Protein AF-0000000076758260 (afdb_homodimer)

pLDDT: mean 80.17, std 17.41, range [36.91, 98.31]

Sequence (688 aa):
MEYWIIQIKPFSPKKRNENIVLNFQKDCIRNNLFGMGWNIDDNAYPAGEPMPDYEEYQQKWLETGSGNVSKTAYHAYQNIQAGDLVLFRDRNAKYYIAKVKTTAQWLTEDTVDFETYHNAKEAEMPSNPLSWACRVEKWYPISDVPSAVVGRFSQRRQQTIRRIADTDLQKLADILYSVATQTTYEKIPIHAENFCKAMNPDELEDLTAMWILDKNNEDNKNDENNENNKKSNFCLLPSSCKRNTPKYEFELLGMEKESGKIRRITCQVKNQEEIHADDYSSDTDTYWKIYLFSGIAVTDSGKNSPHIHVITKEDLYRFLLDNPNQNPIVNAYREKLQKWYTFSMEYWIIQIKPFSPKKRNENIVLNFQKDCIRNNLFGMGWNIDDNAYPAGEPMPDYEEYQQKWLETGSGNVSKTAYHAYQNIQAGDLVLFRDRNAKYYIAKVKTTAQWLTEDTVDFETYHNAKEAEMPSNPLSWACRVEKWYPISDVPSAVVGRFSQRRQQTIRRIADTDLQKLADILYSVATQTTYEKIPIHAENFCKAMNPDELEDLTAMWILDKNNEDNKNDENNENNKKSNFCLLPSSCKRNTPKYEFELLGMEKESGKIRRITCQVKNQEEIHADDYSSDTDTYWKIYLFSGIAVTDSGKNSPHIHVITKEDLYRFLLDNPNQNPIVNAYREKLQKWYTFS

Organism: NCBI:txid411473

Foldseek 3Di:
DWEKEAEAQLDDPVPRDQVLQQLQVVQCQVQQKGAHAHPPPCVVAPQPDFDDDPVVVVVVCVVVCPDPLRVVRVVVLQPDAFQYKYWYAGSVRWIKIFTWHHGKDADGLPPGPSPVVVPPPPRGDHSDRGGIMTGTPHIFIFDQAFQLVVQLVPDPDDGRMDIDPDPQVVLSSVVRVCVRVVHDHDFAADELLQVLSRHHPVLVVVLVVVLVQVVQVVVQVVVVVPVQQNDWNWDFDPVQQPDPDPPWRGWIWTARSPVRDIAIETEDEESADEAELVVCVVCVVPHQAYEYEYSVYYDDDNCPDPRYHYDGSNSSRCSLPVCCPPDVVSVVSNVSSVVRYDYD/DWEKEAEAQLDDPVPRDQVVQQLQVVLCQVQQKGAHAHPPPCVVAPQPRFDDDPVVVVVVCVVVCVDPQVVVRVVVLQPDAFQYKYWYAGSVRWIKIFTWHHGKDADGLPPGCSPVVVPPPPSRDHSDSGGIMTGTPHIFIFDQAFQLVVQLVPDPDDGRMDIDPDPQVVLSSVVRVCVRVVHDHDFAADELLQVLSRHHPVLVVVLVVVLVQVVQVVVQVVVVVPVQQNDWNWDFDPVQQPDPDPPWRGWIWTARSPVRDIAIETEDEESADEAELVVCLVCVVPHQAYEYEYSVYHDDDNCPDPRYHYDGSNSSRCSLVVCCPPDVSSVVSNVSSVVRYDYD

Nearest PDB structures (foldseek):
  4r28-assembly1_B  TM=2.414E-01  e=3.713E-04  Mycobacterium sp. JLS
  3q1c-assembly1_A  TM=2.741E-01  e=1.409E+00  Escherichia coli O127:H6 str. E2348/69
  4fma-assembly18_J  TM=2.862E-01  e=1.692E+00  Escherichia coli
  4fma-assembly9_I  TM=2.648E-01  e=1.799E+00  Escherichia coli
  5wyk-assembly1_E2  TM=2.767E-01  e=6.099E+00  Saccharomyces cerevisiae S288C

Structure (mmCIF, N/CA/C/O backbone):
data_AF-0000000076758260-model_v1
#
loop_
_entity.id
_entity.type
_entity.pdbx_description
1 polymer 'EVE domain-containing protein'
#
loop_
_atom_site.group_PDB
_atom_site.id
_atom_site.type_symbol
_atom_site.label_atom_id
_atom_site.label_alt_id
_atom_site.label_comp_id
_atom_site.label_asym_id
_atom_site.label_entity_id
_atom_site.label_seq_id
_atom_site.pdbx_PDB_ins_code
_atom_site.Cartn_x
_atom_site.Cartn_y
_atom_site.Cartn_z
_atom_site.occupancy
_atom_site.B_iso_or_equiv
_atom_site.auth_seq_id
_atom_site.auth_comp_id
_atom_site.auth_asym_id
_atom_site.auth_atom_id
_atom_site.pdbx_PDB_model_num
ATOM 1 N N . MET A 1 1 ? 7.223 38.438 7.07 1 92.06 1 MET A N 1
ATOM 2 C CA . MET A 1 1 ? 7.27 37.156 7.801 1 92.06 1 MET A CA 1
ATOM 3 C C . MET A 1 1 ? 7.109 35.969 6.852 1 92.06 1 MET A C 1
ATOM 5 O O . MET A 1 1 ? 6.219 35.969 6 1 92.06 1 MET A O 1
ATOM 9 N N . GLU A 1 2 ? 8.078 35.062 6.898 1 96.44 2 GLU A N 1
ATOM 10 C CA . GLU A 1 2 ? 8.016 33.844 6.082 1 96.44 2 GLU A CA 1
ATOM 11 C C . GLU A 1 2 ? 7.789 32.594 6.945 1 96.44 2 GLU A C 1
ATOM 13 O O . GLU A 1 2 ? 7.875 32.688 8.172 1 96.44 2 GLU A O 1
ATOM 18 N N . TYR A 1 3 ? 7.359 31.578 6.254 1 97.62 3 TYR A N 1
ATOM 19 C CA . TYR A 1 3 ? 7.039 30.312 6.902 1 97.62 3 TYR A CA 1
ATOM 20 C C . TYR A 1 3 ? 7.852 29.172 6.297 1 97.62 3 TYR A C 1
ATOM 22 O O . TYR A 1 3 ? 8.023 29.109 5.078 1 97.62 3 TYR A O 1
ATOM 30 N N . TRP A 1 4 ? 8.375 28.297 7.215 1 96.56 4 TRP A N 1
ATOM 31 C CA . TRP A 1 4 ? 9.297 27.266 6.727 1 96.56 4 TRP A CA 1
ATOM 32 C C . TRP A 1 4 ? 8.961 25.906 7.32 1 96.56 4 TRP A C 1
ATOM 34 O O . TRP A 1 4 ? 8.562 25.812 8.484 1 96.56 4 TRP A O 1
ATOM 44 N N . ILE A 1 5 ? 9.102 24.859 6.477 1 95.62 5 ILE A N 1
ATOM 45 C CA . ILE A 1 5 ? 9.148 23.484 6.941 1 95.62 5 ILE A CA 1
ATOM 46 C C . ILE A 1 5 ? 10.586 22.969 6.875 1 95.62 5 ILE A C 1
ATOM 48 O O . ILE A 1 5 ? 11.25 23.078 5.84 1 95.62 5 ILE A O 1
ATOM 52 N N . ILE A 1 6 ? 11.031 22.391 7.973 1 94.81 6 ILE A N 1
ATOM 53 C CA . ILE A 1 6 ? 12.438 22 7.988 1 94.81 6 ILE A CA 1
ATOM 54 C C . ILE A 1 6 ? 12.562 20.531 8.406 1 94.81 6 ILE A C 1
ATOM 56 O O . ILE A 1 6 ? 11.656 19.984 9.031 1 94.81 6 ILE A O 1
ATOM 60 N N . GLN A 1 7 ? 13.664 19.984 7.977 1 90.06 7 GLN A N 1
ATOM 61 C CA . GLN A 1 7 ? 14.109 18.656 8.43 1 90.06 7 GLN A CA 1
ATOM 62 C C . GLN A 1 7 ? 15.414 18.766 9.211 1 90.06 7 GLN A C 1
ATOM 64 O O . GLN A 1 7 ? 16.375 19.391 8.75 1 90.06 7 GLN A O 1
ATOM 69 N N . ILE A 1 8 ? 15.398 18.188 10.359 1 88.75 8 ILE A N 1
ATOM 70 C CA . ILE A 1 8 ? 16.609 18.219 11.172 1 88.75 8 ILE A CA 1
ATOM 71 C C . ILE A 1 8 ? 17.266 16.844 11.18 1 88.75 8 ILE A C 1
ATOM 73 O O . ILE A 1 8 ? 17.156 16.109 12.164 1 88.75 8 ILE A O 1
ATOM 77 N N . LYS A 1 9 ? 17.891 16.516 10.164 1 82.56 9 LYS A N 1
ATOM 78 C CA . LYS A 1 9 ? 18.578 15.234 10 1 82.56 9 LYS A CA 1
ATOM 79 C C . LYS A 1 9 ? 19.906 15.406 9.258 1 82.56 9 LYS A C 1
ATOM 81 O O . LYS A 1 9 ? 20.094 14.836 8.18 1 82.56 9 LYS A O 1
ATOM 86 N N . PRO A 1 10 ? 20.812 16.078 9.852 1 76.69 10 PRO A N 1
ATOM 87 C CA . PRO A 1 10 ? 22.078 16.375 9.156 1 76.69 10 PRO A CA 1
ATOM 88 C C . PRO A 1 10 ? 23.016 15.18 9.117 1 76.69 10 PRO A C 1
ATOM 90 O O . PRO A 1 10 ? 24.203 15.305 9.477 1 76.69 10 PRO A O 1
ATOM 93 N N . PHE A 1 11 ? 22.469 13.977 8.773 1 72.81 11 PHE A N 1
ATOM 94 C CA . PHE A 1 11 ? 23.266 12.766 8.727 1 72.81 11 PHE A CA 1
ATOM 95 C C . PHE A 1 11 ? 23.156 12.086 7.367 1 72.81 11 PHE A C 1
ATOM 97 O O . PHE A 1 11 ? 22.125 12.195 6.703 1 72.81 11 PHE A O 1
ATOM 104 N N . SER A 1 12 ? 24.297 11.453 7.086 1 65.94 12 SER A N 1
ATOM 105 C CA . SER A 1 12 ? 24.234 10.648 5.867 1 65.94 12 SER A CA 1
ATOM 106 C C . SER A 1 12 ? 23.219 9.516 5.988 1 65.94 12 SER A C 1
ATOM 108 O O . SER A 1 12 ? 22.953 9.047 7.094 1 65.94 12 SER A O 1
ATOM 110 N N . PRO A 1 13 ? 22.656 9.211 4.824 1 65.12 13 PRO A N 1
ATOM 111 C CA . PRO A 1 13 ? 21.656 8.141 4.848 1 65.12 13 PRO A CA 1
ATOM 112 C C . PRO A 1 13 ? 22.156 6.875 5.547 1 65.12 13 PRO A C 1
ATOM 114 O O . PRO A 1 13 ? 21.375 6.195 6.227 1 65.12 13 PRO A O 1
ATOM 117 N N . LYS A 1 14 ? 23.406 6.52 5.414 1 60.75 14 LYS A N 1
ATOM 118 C CA . LYS A 1 14 ? 24 5.324 6.012 1 60.75 14 LYS A CA 1
ATOM 119 C C . LYS A 1 14 ? 24.062 5.438 7.531 1 60.75 14 LYS A C 1
ATOM 121 O O . LYS A 1 14 ? 24.062 4.426 8.234 1 60.75 14 LYS A O 1
ATOM 126 N N . LYS A 1 15 ? 24.141 6.691 7.961 1 59.88 15 LYS A N 1
ATOM 127 C CA . LYS A 1 15 ? 24.344 6.93 9.391 1 59.88 15 LYS A CA 1
ATOM 128 C C . LYS A 1 15 ? 23.047 7.371 10.055 1 59.88 15 LYS A C 1
ATOM 130 O O . LYS A 1 15 ? 23.047 7.707 11.242 1 59.88 15 LYS A O 1
ATOM 135 N N . ARG A 1 16 ? 22.078 7.402 9.336 1 63.03 16 ARG A N 1
ATOM 136 C CA . ARG A 1 16 ? 20.812 7.91 9.852 1 63.03 16 ARG A CA 1
ATOM 137 C C . ARG A 1 16 ? 20.078 6.832 10.633 1 63.03 16 ARG A C 1
ATOM 139 O O . ARG A 1 16 ? 19.125 6.23 10.125 1 63.03 16 ARG A O 1
ATOM 146 N N . ASN A 1 17 ? 20.859 6.5 11.688 1 66.94 17 ASN A N 1
ATOM 147 C CA . ASN A 1 17 ? 20.125 5.602 12.562 1 66.94 17 ASN A CA 1
ATOM 148 C C . ASN A 1 17 ? 19.047 6.348 13.359 1 66.94 17 ASN A C 1
ATOM 150 O O . ASN A 1 17 ? 19.25 7.512 13.719 1 66.94 17 ASN A O 1
ATOM 154 N N . GLU A 1 18 ? 18 5.781 13.609 1 69.75 18 GLU A N 1
ATOM 155 C CA . GLU A 1 18 ? 16.812 6.379 14.219 1 69.75 18 GLU A CA 1
ATOM 156 C C . GLU A 1 18 ? 17.141 7.008 15.57 1 69.75 18 GLU A C 1
ATOM 158 O O . GLU A 1 18 ? 16.719 8.125 15.859 1 69.75 18 GLU A O 1
ATOM 163 N N . ASN A 1 19 ? 17.984 6.41 16.266 1 75 19 ASN A N 1
ATOM 164 C CA . ASN A 1 19 ? 18.25 6.895 17.625 1 75 19 ASN A CA 1
ATOM 165 C C . ASN A 1 19 ? 19.156 8.125 17.594 1 75 19 ASN A C 1
ATOM 167 O O . ASN A 1 19 ? 18.953 9.062 18.375 1 75 19 ASN A O 1
ATOM 171 N N . ILE A 1 20 ? 20.047 8.125 16.719 1 75.75 20 ILE A N 1
ATOM 172 C CA . ILE A 1 20 ? 20.969 9.242 16.625 1 75.75 20 ILE A CA 1
ATOM 173 C C . ILE A 1 20 ? 20.234 10.492 16.156 1 75.75 20 ILE A C 1
ATOM 175 O O . ILE A 1 20 ? 20.406 11.57 16.719 1 75.75 20 ILE A O 1
ATOM 179 N N . VAL A 1 21 ? 19.375 10.32 15.25 1 82.88 21 VAL A N 1
ATOM 180 C CA . VAL A 1 21 ? 18.625 11.445 14.695 1 82.88 21 VAL A CA 1
ATOM 181 C C . VAL A 1 21 ? 17.672 12 15.758 1 82.88 21 VAL A C 1
ATOM 183 O O . VAL A 1 21 ? 17.625 13.211 15.969 1 82.88 21 VAL A O 1
ATOM 186 N N . LEU A 1 22 ? 17.031 11.164 16.453 1 86.75 22 LEU A N 1
ATOM 187 C CA . LEU A 1 22 ? 16.078 11.594 17.453 1 86.75 22 LEU A CA 1
ATOM 188 C C . LEU A 1 22 ? 16.766 12.352 18.578 1 86.75 22 LEU A C 1
ATOM 190 O O . LEU A 1 22 ? 16.281 13.391 19.031 1 86.75 22 LEU A O 1
ATOM 194 N N . ASN A 1 23 ? 17.844 11.828 19.016 1 83 23 ASN A N 1
ATOM 195 C CA . ASN A 1 23 ? 18.578 12.484 20.094 1 83 23 ASN A CA 1
ATOM 196 C C . ASN A 1 23 ? 19.078 13.859 19.672 1 83 23 ASN A C 1
ATOM 198 O O . ASN A 1 23 ? 19.031 14.812 20.453 1 83 23 ASN A O 1
ATOM 202 N N . PHE A 1 24 ? 19.547 13.938 18.547 1 84.5 24 PHE A N 1
ATOM 203 C CA . PHE A 1 24 ? 20 15.219 18.031 1 84.5 24 PHE A CA 1
ATOM 204 C C . PHE A 1 24 ? 18.844 16.203 17.938 1 84.5 24 PHE A C 1
ATOM 206 O O . PHE A 1 24 ? 18.984 17.375 18.281 1 84.5 24 PHE A O 1
ATOM 213 N N . GLN A 1 25 ? 17.75 15.75 17.484 1 90.12 25 GLN A N 1
ATOM 214 C CA . GLN A 1 25 ? 16.562 16.594 17.391 1 90.12 25 GLN A CA 1
ATOM 215 C C . GLN A 1 25 ? 16.141 17.094 18.766 1 90.12 25 GLN A C 1
ATOM 217 O O . GLN A 1 25 ? 15.766 18.25 18.922 1 90.12 25 GLN A O 1
ATOM 222 N N . LYS A 1 26 ? 16.219 16.234 19.688 1 89.44 26 LYS A N 1
ATOM 223 C CA . LYS A 1 26 ? 15.906 16.625 21.062 1 89.44 26 LYS A CA 1
ATOM 224 C C . LYS A 1 26 ? 16.875 17.688 21.562 1 89.44 26 LYS A C 1
ATOM 226 O O . LYS A 1 26 ? 16.469 18.625 22.25 1 89.44 26 LYS A O 1
ATOM 231 N N . ASP A 1 27 ? 18.094 17.5 21.203 1 86.75 27 ASP A N 1
ATOM 232 C CA . ASP A 1 27 ? 19.094 18.484 21.562 1 86.75 27 ASP A CA 1
ATOM 233 C C . ASP A 1 27 ? 18.781 19.844 20.922 1 86.75 27 ASP A C 1
ATOM 235 O O . ASP A 1 27 ? 18.922 20.891 21.562 1 86.75 27 ASP A O 1
ATOM 239 N N . CYS A 1 28 ? 18.391 19.812 19.75 1 91.06 28 CYS A N 1
ATOM 240 C CA . CYS A 1 28 ? 18.047 21.047 19.062 1 91.06 28 CYS A CA 1
ATOM 241 C C . CYS A 1 28 ? 16.844 21.719 19.719 1 91.06 28 CYS A C 1
ATOM 243 O O . CYS A 1 28 ? 16.828 22.953 19.875 1 91.06 28 CYS A O 1
ATOM 245 N N . ILE A 1 29 ? 15.93 21 20.094 1 93.69 29 ILE A N 1
ATOM 246 C CA . ILE A 1 29 ? 14.734 21.516 20.75 1 93.69 29 ILE A CA 1
ATOM 247 C C . ILE A 1 29 ? 15.117 22.125 22.094 1 93.69 29 ILE A C 1
ATOM 249 O O . ILE A 1 29 ? 14.719 23.25 22.422 1 93.69 29 ILE A O 1
ATOM 253 N N . ARG A 1 30 ? 15.914 21.422 22.828 1 90.69 30 ARG A N 1
ATOM 254 C CA . ARG A 1 30 ? 16.344 21.875 24.156 1 90.69 30 ARG A CA 1
ATOM 255 C C . ARG A 1 30 ? 17.141 23.156 24.078 1 90.69 30 ARG A C 1
ATOM 257 O O . ARG A 1 30 ? 17.016 24.031 24.938 1 90.69 30 ARG A O 1
ATOM 264 N N . ASN A 1 31 ? 17.906 23.234 23.031 1 87.88 31 ASN A N 1
ATOM 265 C CA . ASN A 1 31 ? 18.797 24.375 22.891 1 87.88 31 ASN A CA 1
ATOM 266 C C . ASN A 1 31 ? 18.172 25.469 22.016 1 87.88 31 ASN A C 1
ATOM 268 O O . ASN A 1 31 ? 18.828 26.453 21.703 1 87.88 31 ASN A O 1
ATOM 272 N N . ASN A 1 32 ? 16.969 25.25 21.562 1 92.88 32 ASN A N 1
ATOM 273 C CA . ASN A 1 32 ? 16.234 26.203 20.75 1 92.88 32 ASN A CA 1
ATOM 274 C C . ASN A 1 32 ? 17 26.562 19.484 1 92.88 32 ASN A C 1
ATOM 276 O O . ASN A 1 32 ? 17.172 27.75 19.172 1 92.88 32 ASN A O 1
ATOM 280 N N . LEU A 1 33 ? 17.359 25.547 18.75 1 92.31 33 LEU A N 1
ATOM 281 C CA . LEU A 1 33 ? 18.125 25.719 17.516 1 92.31 33 LEU A CA 1
ATOM 282 C C . LEU A 1 33 ? 17.594 24.797 16.422 1 92.31 33 LEU A C 1
ATOM 284 O O . LEU A 1 33 ? 16.953 23.781 16.703 1 92.31 33 LEU A O 1
ATOM 288 N N . PHE A 1 34 ? 17.828 25.172 15.219 1 93.31 34 PHE A N 1
ATOM 289 C CA . PHE A 1 34 ? 17.703 24.297 14.055 1 93.31 34 PHE A CA 1
ATOM 290 C C . PHE A 1 34 ? 18.703 24.688 12.977 1 93.31 34 PHE A C 1
ATOM 292 O O . PHE A 1 34 ? 19.25 25.797 13 1 93.31 34 PHE A O 1
ATOM 299 N N . GLY A 1 35 ? 18.953 23.672 12.102 1 89.38 35 GLY A N 1
ATOM 300 C CA . GLY A 1 35 ? 19.922 24.016 11.078 1 89.38 35 GLY A CA 1
ATOM 301 C C . GLY A 1 35 ? 20.203 22.875 10.109 1 89.38 35 GLY A C 1
ATOM 302 O O . GLY A 1 35 ? 19.469 21.891 10.07 1 89.38 35 GLY A O 1
ATOM 303 N N . MET A 1 36 ? 21.141 23.156 9.266 1 83.38 36 MET A N 1
ATOM 304 C CA . MET A 1 36 ? 21.609 22.172 8.289 1 83.38 36 MET A CA 1
ATOM 305 C C . MET A 1 36 ? 23.109 21.938 8.406 1 83.38 36 MET A C 1
ATOM 307 O O . MET A 1 36 ? 23.828 22.781 8.977 1 83.38 36 MET A O 1
ATOM 311 N N . GLY A 1 37 ? 23.469 20.688 8.023 1 75.25 37 GLY A N 1
ATOM 312 C CA . GLY A 1 37 ? 24.891 20.375 8.031 1 75.25 37 GLY A CA 1
ATOM 313 C C . GLY A 1 37 ? 25.281 19.375 6.969 1 75.25 37 GLY A C 1
ATOM 314 O O . GLY A 1 37 ? 24.484 18.5 6.613 1 75.25 37 GLY A O 1
ATOM 315 N N . TRP A 1 38 ? 26.172 19.672 6.145 1 58.94 38 TRP A N 1
ATOM 316 C CA . TRP A 1 38 ? 26.656 18.766 5.117 1 58.94 38 TRP A CA 1
ATOM 317 C C . TRP A 1 38 ? 27.844 17.938 5.633 1 58.94 38 TRP A C 1
ATOM 319 O O . TRP A 1 38 ? 28.688 18.453 6.375 1 58.94 38 TRP A O 1
ATOM 329 N N . ASN A 1 39 ? 27.531 16.578 5.645 1 51.47 39 ASN A N 1
ATOM 330 C CA . ASN A 1 39 ? 28.703 15.758 5.922 1 51.47 39 ASN A CA 1
ATOM 331 C C . ASN A 1 39 ? 29.812 16.016 4.91 1 51.47 39 ASN A C 1
ATOM 333 O O . ASN A 1 39 ? 29.641 15.789 3.713 1 51.47 39 ASN A O 1
ATOM 337 N N . ILE A 1 40 ? 30.516 17.047 5.074 1 45.94 40 ILE A N 1
ATOM 338 C CA . ILE A 1 40 ? 31.672 17.047 4.188 1 45.94 40 ILE A CA 1
ATOM 339 C C . ILE A 1 40 ? 32.25 15.641 4.105 1 45.94 40 ILE A C 1
ATOM 341 O O . ILE A 1 40 ? 32.281 14.914 5.105 1 45.94 40 ILE A O 1
ATOM 345 N N . ASP A 1 41 ? 32.312 15.164 3.02 1 45.03 41 ASP A N 1
ATOM 346 C CA . ASP A 1 41 ? 32.844 13.836 2.732 1 45.03 41 ASP A CA 1
ATOM 347 C C . ASP A 1 41 ? 33.75 13.352 3.861 1 45.03 41 ASP A C 1
ATOM 349 O O . ASP A 1 41 ? 34.625 14.086 4.324 1 45.03 41 ASP A O 1
ATOM 353 N N . ASP A 1 42 ? 33.281 12.359 4.523 1 44.88 42 ASP A N 1
ATOM 354 C CA . ASP A 1 42 ? 34.156 11.703 5.484 1 44.88 42 ASP A CA 1
ATOM 355 C C . ASP A 1 42 ? 35.625 11.828 5.07 1 44.88 42 ASP A C 1
ATOM 357 O O . ASP A 1 42 ? 36.5 11.891 5.922 1 44.88 42 ASP A O 1
ATOM 361 N N . ASN A 1 43 ? 35.781 11.734 3.824 1 43.19 43 ASN A N 1
ATOM 362 C CA . ASN A 1 43 ? 37.156 11.781 3.363 1 43.19 43 ASN A CA 1
ATOM 363 C C . ASN A 1 43 ? 37.719 13.195 3.398 1 43.19 43 ASN A C 1
ATOM 365 O O . ASN A 1 43 ? 38.938 13.391 3.418 1 43.19 43 ASN A O 1
ATOM 369 N N . ALA A 1 44 ? 36.906 14.148 3.182 1 44.88 44 ALA A N 1
ATOM 370 C CA . ALA A 1 44 ? 37.5 15.477 3.129 1 44.88 44 ALA A CA 1
ATOM 371 C C . ALA A 1 44 ? 37.75 16.031 4.531 1 44.88 44 ALA A C 1
ATOM 373 O O . ALA A 1 44 ? 38.719 16.734 4.766 1 44.88 44 ALA A O 1
ATOM 374 N N . TYR A 1 45 ? 36.781 15.789 5.473 1 46.38 45 TYR A N 1
ATOM 375 C CA . TYR A 1 45 ? 37.094 16.188 6.836 1 46.38 45 TYR A CA 1
ATOM 376 C C . TYR A 1 45 ? 36.969 15.016 7.797 1 46.38 45 TYR A C 1
ATOM 378 O O . TYR A 1 45 ? 35.875 14.602 8.141 1 46.38 45 TYR A O 1
ATOM 386 N N . PRO A 1 46 ? 38.125 14.336 7.871 1 43.81 46 PRO A N 1
ATOM 387 C CA . PRO A 1 46 ? 38.156 13.188 8.773 1 43.81 46 PRO A CA 1
ATOM 388 C C . PRO A 1 46 ? 37.5 13.477 10.125 1 43.81 46 PRO A C 1
ATOM 390 O O . PRO A 1 46 ? 37.469 14.633 10.562 1 43.81 46 PRO A O 1
ATOM 393 N N . ALA A 1 47 ? 36.938 12.523 10.633 1 45.06 47 ALA A N 1
ATOM 394 C CA . ALA A 1 47 ? 36.469 12.547 12.016 1 45.06 47 ALA A CA 1
ATOM 395 C C . ALA A 1 47 ? 37.531 13.07 12.961 1 45.06 47 ALA A C 1
ATOM 397 O O . ALA A 1 47 ? 38.688 12.68 12.859 1 45.06 47 ALA A O 1
ATOM 398 N N . GLY A 1 48 ? 37.219 14.102 13.625 1 47.34 48 GLY A N 1
ATOM 399 C CA . GLY A 1 48 ? 38.125 14.648 14.609 1 47.34 48 GLY A CA 1
ATOM 400 C C . GLY A 1 48 ? 38.688 16 14.203 1 47.34 48 GLY A C 1
ATOM 401 O O . GLY A 1 48 ? 39.344 16.672 15.016 1 47.34 48 GLY A O 1
ATOM 402 N N . GLU A 1 49 ? 38.656 16.203 12.977 1 51.19 49 GLU A N 1
ATOM 403 C CA . GLU A 1 49 ? 39.219 17.484 12.586 1 51.19 49 GLU A CA 1
ATOM 404 C C . GLU A 1 49 ? 38.219 18.625 12.844 1 51.19 49 GLU A C 1
ATOM 406 O O . GLU A 1 49 ? 37.031 18.438 12.727 1 51.19 49 GLU A O 1
ATOM 411 N N . PRO A 1 50 ? 38.75 19.672 13.383 1 53.09 50 PRO A N 1
ATOM 412 C CA . PRO A 1 50 ? 37.875 20.812 13.641 1 53.09 50 PRO A CA 1
ATOM 413 C C . PRO A 1 50 ? 37.188 21.312 12.383 1 53.09 50 PRO A C 1
ATOM 415 O O . PRO A 1 50 ? 37.719 21.156 11.273 1 53.09 50 PRO A O 1
ATOM 418 N N . MET A 1 51 ? 36 21.75 12.523 1 55.22 51 MET A N 1
ATOM 419 C CA . MET A 1 51 ? 35.25 22.359 11.422 1 55.22 51 MET A CA 1
ATOM 420 C C . MET A 1 51 ? 36.062 23.5 10.805 1 55.22 51 MET A C 1
ATOM 422 O O . MET A 1 51 ? 36.625 24.328 11.516 1 55.22 51 MET A O 1
ATOM 426 N N . PRO A 1 52 ? 36.344 23.328 9.516 1 59.62 52 PRO A N 1
ATOM 427 C CA . PRO A 1 52 ? 37.031 24.453 8.883 1 59.62 52 PRO A CA 1
ATOM 428 C C . PRO A 1 52 ? 36.312 25.781 9.086 1 59.62 52 PRO A C 1
ATOM 430 O O . PRO A 1 52 ? 35.125 25.797 9.445 1 59.62 52 PRO A O 1
ATOM 433 N N . ASP A 1 53 ? 37.094 26.828 9.125 1 63.25 53 ASP A N 1
ATOM 434 C CA . ASP A 1 53 ? 36.438 28.141 9.133 1 63.25 53 ASP A CA 1
ATOM 435 C C . ASP A 1 53 ? 35.531 28.312 7.918 1 63.25 53 ASP A C 1
ATOM 437 O O . ASP A 1 53 ? 35.531 27.484 7.004 1 63.25 53 ASP A O 1
ATOM 441 N N . TYR A 1 54 ? 34.562 29.266 8.039 1 65.31 54 TYR A N 1
ATOM 442 C CA . TYR A 1 54 ? 33.5 29.484 7.059 1 65.31 54 TYR A CA 1
ATOM 443 C C . TYR A 1 54 ? 34.094 29.594 5.648 1 65.31 54 TYR A C 1
ATOM 445 O O . TYR A 1 54 ? 33.531 29 4.711 1 65.31 54 TYR A O 1
ATOM 453 N N . GLU A 1 55 ? 35.094 30.344 5.598 1 65.38 55 GLU A N 1
ATOM 454 C CA . GLU A 1 55 ? 35.656 30.594 4.281 1 65.38 55 GLU A CA 1
ATOM 455 C C . GLU A 1 55 ? 36.188 29.297 3.65 1 65.38 55 GLU A C 1
ATOM 457 O O . GLU A 1 55 ? 35.969 29.047 2.469 1 65.38 55 GLU A O 1
ATOM 462 N N . GLU A 1 56 ? 36.812 28.625 4.473 1 66.56 56 GLU A N 1
ATOM 463 C CA . GLU A 1 56 ? 37.344 27.359 3.984 1 66.56 56 GLU A CA 1
ATOM 464 C C . GLU A 1 56 ? 36.25 26.391 3.611 1 66.56 56 GLU A C 1
ATOM 466 O O . GLU A 1 56 ? 36.344 25.688 2.604 1 66.56 56 GLU A O 1
ATOM 471 N N . TYR A 1 57 ? 35.344 26.391 4.434 1 63.59 57 TYR A N 1
ATOM 472 C CA . TYR A 1 57 ? 34.219 25.5 4.188 1 63.59 57 TYR A CA 1
ATOM 473 C C . TYR A 1 57 ? 33.531 25.844 2.869 1 63.59 57 TYR A C 1
ATOM 475 O O . TYR A 1 57 ? 33.219 24.953 2.068 1 63.59 57 TYR A O 1
ATOM 483 N N . GLN A 1 58 ? 33.312 27.078 2.779 1 63.84 58 GLN A N 1
ATOM 484 C CA . GLN A 1 58 ? 32.625 27.547 1.575 1 63.84 58 GLN A CA 1
ATOM 485 C C . GLN A 1 58 ? 33.406 27.172 0.321 1 63.84 58 GLN A C 1
ATOM 487 O O . GLN A 1 58 ? 32.812 26.766 -0.685 1 63.84 58 GLN A O 1
ATOM 492 N N . GLN A 1 59 ? 34.625 27.406 0.458 1 64.81 59 GLN A N 1
ATOM 493 C CA . GLN A 1 59 ? 35.469 27.078 -0.679 1 64.81 59 GLN A CA 1
ATOM 494 C C . GLN A 1 59 ? 35.406 25.594 -1.02 1 64.81 59 GLN A C 1
ATOM 496 O O . GLN A 1 59 ? 35.25 25.219 -2.188 1 64.81 59 GLN A O 1
ATOM 501 N N . LYS A 1 60 ? 35.5 24.891 -0.022 1 63.84 60 LYS A N 1
ATOM 502 C CA . LYS A 1 60 ? 35.5 23.453 -0.237 1 63.84 60 LYS A CA 1
ATOM 503 C C . LYS A 1 60 ? 34.125 23 -0.767 1 63.84 60 LYS A C 1
ATOM 505 O O . LYS A 1 60 ? 34.062 22.094 -1.609 1 63.84 60 LYS A O 1
ATOM 510 N N . TRP A 1 61 ? 33.188 23.562 -0.161 1 63.5 61 TRP A N 1
ATOM 511 C CA . TRP A 1 61 ? 31.828 23.281 -0.618 1 63.5 61 TRP A CA 1
ATOM 512 C C . TRP A 1 61 ? 31.672 23.641 -2.094 1 63.5 61 TRP A C 1
ATOM 514 O O . TRP A 1 61 ? 31.062 22.875 -2.857 1 63.5 61 TRP A O 1
ATOM 524 N N . LEU A 1 62 ? 32.094 24.688 -2.422 1 61.06 62 LEU A N 1
ATOM 525 C CA . LEU A 1 62 ? 32.031 25.141 -3.809 1 61.06 62 LEU A CA 1
ATOM 526 C C . LEU A 1 62 ? 32.844 24.203 -4.715 1 61.06 62 LEU A C 1
ATOM 528 O O . LEU A 1 62 ? 32.438 23.938 -5.848 1 61.06 62 LEU A O 1
ATOM 532 N N . GLU A 1 63 ? 33.906 23.797 -4.184 1 59.72 63 GLU A N 1
ATOM 533 C CA . GLU A 1 63 ? 34.812 22.969 -4.961 1 59.72 63 GLU A CA 1
ATOM 534 C C . GLU A 1 63 ? 34.219 21.562 -5.16 1 59.72 63 GLU A C 1
ATOM 536 O O . GLU A 1 63 ? 34.438 20.938 -6.203 1 59.72 63 GLU A O 1
ATOM 541 N N . THR A 1 64 ? 33.844 21.094 -4.117 1 58.03 64 THR A N 1
ATOM 542 C CA . THR A 1 64 ? 33.438 19.703 -4.164 1 58.03 64 THR A CA 1
ATOM 543 C C . THR A 1 64 ? 32.062 19.562 -4.84 1 58.03 64 THR A C 1
ATOM 545 O O . THR A 1 64 ? 31.656 18.453 -5.195 1 58.03 64 THR A O 1
ATOM 548 N N . GLY A 1 65 ? 31.531 20.719 -5.371 1 51.62 65 GLY A N 1
ATOM 549 C CA . GLY A 1 65 ? 30.25 20.672 -6.059 1 51.62 65 GLY A CA 1
ATOM 550 C C . GLY A 1 65 ? 29.094 20.281 -5.152 1 51.62 65 GLY A C 1
ATOM 551 O O . GLY A 1 65 ? 28.719 19.109 -5.07 1 51.62 65 GLY A O 1
ATOM 552 N N . SER A 1 66 ? 28.828 21.156 -4.281 1 55.28 66 SER A N 1
ATOM 553 C CA . SER A 1 66 ? 27.641 20.828 -3.488 1 55.28 66 SER A CA 1
ATOM 554 C C . SER A 1 66 ? 26.453 20.5 -4.383 1 55.28 66 SER A C 1
ATOM 556 O O . SER A 1 66 ? 26.25 21.156 -5.41 1 55.28 66 SER A O 1
ATOM 558 N N . GLY A 1 67 ? 26.062 19.297 -4.34 1 58.5 67 GLY A N 1
ATOM 559 C CA . GLY A 1 67 ? 24.906 18.938 -5.16 1 58.5 67 GLY A CA 1
ATOM 560 C C . GLY A 1 67 ? 23.797 19.969 -5.094 1 58.5 67 GLY A C 1
ATOM 561 O O . GLY A 1 67 ? 23.766 20.797 -4.184 1 58.5 67 GLY A O 1
ATOM 562 N N . ASN A 1 68 ? 23.141 20.172 -6.215 1 61.81 68 ASN A N 1
ATOM 563 C CA . ASN A 1 68 ? 22.016 21.094 -6.387 1 61.81 68 ASN A CA 1
ATOM 564 C C . ASN A 1 68 ? 21.125 21.125 -5.152 1 61.81 68 ASN A C 1
ATOM 566 O O . ASN A 1 68 ? 20.641 22.188 -4.754 1 61.81 68 ASN A O 1
ATOM 570 N N . VAL A 1 69 ? 21.078 20.094 -4.461 1 63.41 69 VAL A N 1
ATOM 571 C CA . VAL A 1 69 ? 20.188 20 -3.305 1 63.41 69 VAL A CA 1
ATOM 572 C C . VAL A 1 69 ? 20.781 20.797 -2.137 1 63.41 69 VAL A C 1
ATOM 574 O O . VAL A 1 69 ? 20.062 21.531 -1.446 1 63.41 69 VAL A O 1
ATOM 577 N N . SER A 1 70 ? 22.047 20.75 -2.104 1 71.06 70 SER A N 1
ATOM 578 C CA . SER A 1 70 ? 22.719 21.438 -1.012 1 71.06 70 SER A CA 1
ATOM 579 C C . SER A 1 70 ? 22.719 22.953 -1.229 1 71.06 70 SER A C 1
ATOM 581 O O . SER A 1 70 ? 22.547 23.719 -0.282 1 71.06 70 SER A O 1
ATOM 583 N N . LYS A 1 71 ? 22.75 23.281 -2.42 1 74.69 71 LYS A N 1
ATOM 584 C CA . LYS A 1 71 ? 22.75 24.703 -2.732 1 74.69 71 LYS A CA 1
ATOM 585 C C . LYS A 1 71 ? 21.375 25.328 -2.451 1 74.69 71 LYS A C 1
ATOM 587 O O . LYS A 1 71 ? 21.297 26.422 -1.887 1 74.69 71 LYS A O 1
ATOM 592 N N . THR A 1 72 ? 20.391 24.656 -2.791 1 80.88 72 THR A N 1
ATOM 593 C CA . THR A 1 72 ? 19.031 25.141 -2.566 1 80.88 72 THR A CA 1
ATOM 594 C C . THR A 1 72 ? 18.75 25.281 -1.075 1 80.88 72 THR A C 1
ATOM 596 O O . THR A 1 72 ? 18.188 26.297 -0.645 1 80.88 72 THR A O 1
ATOM 599 N N . ALA A 1 73 ? 19.203 24.375 -0.383 1 84.44 73 ALA A N 1
ATOM 600 C CA . ALA A 1 73 ? 19 24.438 1.063 1 84.44 73 ALA A CA 1
ATOM 601 C C . ALA A 1 73 ? 19.766 25.609 1.671 1 84.44 73 ALA A C 1
ATOM 603 O O . ALA A 1 73 ? 19.234 26.328 2.521 1 84.44 73 ALA A O 1
ATOM 604 N N . TYR A 1 74 ? 20.906 25.75 1.188 1 81 74 TYR A N 1
ATOM 605 C CA . TYR A 1 74 ? 21.734 26.859 1.673 1 81 74 TYR A CA 1
ATOM 606 C C . TYR A 1 74 ? 21.062 28.203 1.413 1 81 74 TYR A C 1
ATOM 608 O O . TYR A 1 74 ? 20.953 29.031 2.316 1 81 74 TYR A O 1
ATOM 616 N N . HIS A 1 75 ? 20.641 28.406 0.353 1 84.5 75 HIS A N 1
ATOM 617 C CA . HIS A 1 75 ? 20 29.656 -0 1 84.5 75 HIS A CA 1
ATOM 618 C C . HIS A 1 75 ? 18.734 29.875 0.809 1 84.5 75 HIS A C 1
ATOM 620 O O . HIS A 1 75 ? 18.422 31 1.209 1 84.5 75 HIS A O 1
ATOM 626 N N . ALA A 1 76 ? 18.047 28.859 1.008 1 89.75 76 ALA A N 1
ATOM 627 C CA . ALA A 1 76 ? 16.844 28.969 1.822 1 89.75 76 ALA A CA 1
ATOM 628 C C . ALA A 1 76 ? 17.172 29.406 3.244 1 89.75 76 ALA A C 1
ATOM 630 O O . ALA A 1 76 ? 16.531 30.312 3.791 1 89.75 76 ALA A O 1
ATOM 631 N N . TYR A 1 77 ? 18.188 28.875 3.727 1 89.25 77 TYR A N 1
ATOM 632 C CA . TYR A 1 77 ? 18.594 29.25 5.082 1 89.25 77 TYR A CA 1
ATOM 633 C C . TYR A 1 77 ? 19.031 30.703 5.145 1 89.25 77 TYR A C 1
ATOM 635 O O . TYR A 1 77 ? 18.797 31.391 6.145 1 89.25 77 TYR A O 1
ATOM 643 N N . GLN A 1 78 ? 19.578 31.156 4.094 1 87 78 GLN A N 1
ATOM 644 C CA . GLN A 1 78 ? 20.031 32.531 4.047 1 87 78 GLN A CA 1
ATOM 645 C C . GLN A 1 78 ? 18.828 33.5 4.008 1 87 78 GLN A C 1
ATOM 647 O O . GLN A 1 78 ? 18.969 34.656 4.352 1 87 78 GLN A O 1
ATOM 652 N N . ASN A 1 79 ? 17.766 32.969 3.67 1 93 79 ASN A N 1
ATOM 653 C CA . ASN A 1 79 ? 16.594 33.812 3.523 1 93 79 ASN A CA 1
ATOM 654 C C . ASN A 1 79 ? 15.758 33.812 4.801 1 93 79 ASN A C 1
ATOM 656 O O . ASN A 1 79 ? 14.797 34.594 4.906 1 93 79 ASN A O 1
ATOM 660 N N . ILE A 1 80 ? 16.141 33.094 5.723 1 95.5 80 ILE A N 1
ATOM 661 C CA . ILE A 1 80 ? 15.398 33.062 6.98 1 95.5 80 ILE A CA 1
ATOM 662 C C . ILE A 1 80 ? 15.641 34.375 7.75 1 95.5 80 ILE A C 1
ATOM 664 O O . ILE A 1 80 ? 16.781 34.844 7.812 1 95.5 80 ILE A O 1
ATOM 668 N N . GLN A 1 81 ? 14.547 34.875 8.242 1 96.19 81 GLN A N 1
ATOM 669 C CA . GLN A 1 81 ? 14.633 36.125 9.008 1 96.19 81 GLN A CA 1
ATOM 670 C C . GLN A 1 81 ? 14.016 35.969 10.391 1 96.19 81 GLN A C 1
ATOM 672 O O . GLN A 1 81 ? 13.18 35.062 10.602 1 96.19 81 GLN A O 1
ATOM 677 N N . ALA A 1 82 ? 14.484 36.844 11.273 1 96.19 82 ALA A N 1
ATOM 678 C CA . ALA A 1 82 ? 13.844 36.906 12.586 1 96.19 82 ALA A CA 1
ATOM 679 C C . ALA A 1 82 ? 12.344 37.156 12.453 1 96.19 82 ALA A C 1
ATOM 681 O O . ALA A 1 82 ? 11.922 38 11.648 1 96.19 82 ALA A O 1
ATOM 682 N N . GLY A 1 83 ? 11.586 36.438 13.188 1 97.19 83 GLY A N 1
ATOM 683 C CA . GLY A 1 83 ? 10.141 36.594 13.133 1 97.19 83 GLY A CA 1
ATOM 684 C C . GLY A 1 83 ? 9.445 35.562 12.281 1 97.19 83 GLY A C 1
ATOM 685 O O . GLY A 1 83 ? 8.234 35.375 12.391 1 97.19 83 GLY A O 1
ATOM 686 N N . ASP A 1 84 ? 10.195 34.906 11.445 1 98.19 84 ASP A N 1
ATOM 687 C CA . ASP A 1 84 ? 9.633 33.812 10.648 1 98.19 84 ASP A CA 1
ATOM 688 C C . ASP A 1 84 ? 9.148 32.688 11.531 1 98.19 84 ASP A C 1
ATOM 690 O O . ASP A 1 84 ? 9.594 32.531 12.672 1 98.19 84 ASP A O 1
ATOM 694 N N . LEU A 1 85 ? 8.18 31.953 11.047 1 98.31 85 LEU A N 1
ATOM 695 C CA . LEU A 1 85 ? 7.75 30.75 11.75 1 98.31 85 LEU A CA 1
ATOM 696 C C . LEU A 1 85 ? 8.312 29.5 11.078 1 98.31 85 LEU A C 1
ATOM 698 O O . LEU A 1 85 ? 8.383 29.422 9.844 1 98.31 85 LEU A O 1
ATOM 702 N N . VAL A 1 86 ? 8.695 28.516 11.891 1 98.06 86 VAL A N 1
ATOM 703 C CA . VAL A 1 86 ? 9.273 27.281 11.367 1 98.06 86 VAL A CA 1
ATOM 704 C C . VAL A 1 86 ? 8.562 26.078 11.984 1 98.06 86 VAL A C 1
ATOM 706 O O . VAL A 1 86 ? 8.258 26.078 13.18 1 98.06 86 VAL A O 1
ATOM 709 N N . LEU A 1 87 ? 8.172 25.141 11.102 1 97.19 87 LEU A N 1
ATOM 710 C CA . LEU A 1 87 ? 7.559 23.891 11.508 1 97.19 87 LEU A CA 1
ATOM 711 C C . LEU A 1 87 ? 8.523 22.719 11.336 1 97.19 87 LEU A C 1
ATOM 713 O O . LEU A 1 87 ? 9.273 22.672 10.352 1 97.19 87 LEU A O 1
ATOM 717 N N . PHE A 1 88 ? 8.383 21.797 12.266 1 94.19 88 PHE A N 1
ATOM 718 C CA . PHE A 1 88 ? 9.289 20.656 12.336 1 94.19 88 PHE A CA 1
ATOM 719 C C . PHE A 1 88 ? 8.578 19.438 12.891 1 94.19 88 PHE A C 1
ATOM 721 O O . PHE A 1 88 ? 7.719 19.547 13.766 1 94.19 88 PHE A O 1
ATOM 728 N N . ARG A 1 89 ? 8.867 18.234 12.25 1 93.06 89 ARG A N 1
ATOM 729 C CA . ARG A 1 89 ? 8.398 16.953 12.781 1 93.06 89 ARG A CA 1
ATOM 730 C C . ARG A 1 89 ? 9.57 16.062 13.164 1 93.06 89 ARG A C 1
ATOM 732 O O . ARG A 1 89 ? 10.477 15.836 12.352 1 93.06 89 ARG A O 1
ATOM 739 N N . ASP A 1 90 ? 9.5 15.539 14.32 1 90.56 90 ASP A N 1
ATOM 740 C CA . ASP A 1 90 ? 10.625 14.711 14.742 1 90.56 90 ASP A CA 1
ATOM 741 C C . ASP A 1 90 ? 10.422 13.258 14.312 1 90.56 90 ASP A C 1
ATOM 743 O O . ASP A 1 90 ? 9.414 12.922 13.695 1 90.56 90 ASP A O 1
ATOM 747 N N . ARG A 1 91 ? 11.367 12.461 14.68 1 85.38 91 ARG A N 1
ATOM 748 C CA . ARG A 1 91 ? 11.383 11.062 14.258 1 85.38 91 ARG A CA 1
ATOM 749 C C . ARG A 1 91 ? 10.258 10.273 14.922 1 85.38 91 ARG A C 1
ATOM 751 O O . ARG A 1 91 ? 9.852 9.227 14.43 1 85.38 91 ARG A O 1
ATOM 758 N N . ASN A 1 92 ? 9.805 10.789 16.016 1 81.81 92 ASN A N 1
ATOM 759 C CA . ASN A 1 92 ? 8.68 10.156 16.688 1 81.81 92 ASN A CA 1
ATOM 760 C C . ASN A 1 92 ? 7.344 10.719 16.219 1 81.81 92 ASN A C 1
ATOM 762 O O . ASN A 1 92 ? 6.316 10.523 16.875 1 81.81 92 ASN A O 1
ATOM 766 N N . ALA A 1 93 ? 7.379 11.531 15.234 1 85.94 93 ALA A N 1
ATOM 767 C CA . ALA A 1 93 ? 6.191 12.094 14.602 1 85.94 93 ALA A CA 1
ATOM 768 C C . ALA A 1 93 ? 5.535 13.133 15.5 1 85.94 93 ALA A C 1
ATOM 770 O O . ALA A 1 93 ? 4.309 13.281 15.492 1 85.94 93 ALA A O 1
ATOM 771 N N . LYS A 1 94 ? 6.34 13.672 16.281 1 91.5 94 LYS A N 1
ATOM 772 C CA . LYS A 1 94 ? 5.879 14.828 17.047 1 91.5 94 LYS A CA 1
ATOM 773 C C . LYS A 1 94 ? 6.176 16.125 16.297 1 91.5 94 LYS A C 1
ATOM 775 O O . LYS A 1 94 ? 7.262 16.297 15.734 1 91.5 94 LYS A O 1
ATOM 780 N N . TYR A 1 95 ? 5.195 16.969 16.328 1 96 95 TYR A N 1
ATOM 781 C CA . TYR A 1 95 ? 5.316 18.203 15.586 1 96 95 TYR A CA 1
ATOM 782 C C . TYR A 1 95 ? 5.668 19.375 16.516 1 96 95 TYR A C 1
ATOM 784 O O . TYR A 1 95 ? 5.25 19.391 17.672 1 96 95 TYR A O 1
ATOM 792 N N . TYR A 1 96 ? 6.418 20.328 15.953 1 97.56 96 TYR A N 1
ATOM 793 C CA . TYR A 1 96 ? 6.828 21.516 16.688 1 97.56 96 TYR A CA 1
ATOM 794 C C . TYR A 1 96 ? 6.703 22.766 15.82 1 97.56 96 TYR A C 1
ATOM 796 O O . TYR A 1 96 ? 6.84 22.688 14.602 1 97.56 96 TYR A O 1
ATOM 804 N N . ILE A 1 97 ? 6.461 23.859 16.516 1 97.94 97 ILE A N 1
ATOM 805 C CA . ILE A 1 97 ? 6.465 25.172 15.859 1 97.94 97 ILE A CA 1
ATOM 806 C C . ILE A 1 97 ? 7.273 26.156 16.688 1 97.94 97 ILE A C 1
ATOM 808 O O . ILE A 1 97 ? 7.344 26.047 17.906 1 97.94 97 ILE A O 1
ATOM 812 N N . ALA A 1 98 ? 7.965 27.109 16.016 1 98.25 98 ALA A N 1
ATOM 813 C CA . ALA A 1 98 ? 8.766 28.109 16.703 1 98.25 98 ALA A CA 1
ATOM 814 C C . ALA A 1 98 ? 8.875 29.391 15.875 1 98.25 98 ALA A C 1
ATOM 816 O O . ALA A 1 98 ? 8.711 29.359 14.656 1 98.25 98 ALA A O 1
ATOM 817 N N . LYS A 1 99 ? 9.047 30.422 16.562 1 98.19 99 LYS A N 1
ATOM 818 C CA . LYS A 1 99 ? 9.383 31.703 15.938 1 98.19 99 LYS A CA 1
ATOM 819 C C . LYS A 1 99 ? 10.898 31.906 15.898 1 98.19 99 LYS A C 1
ATOM 821 O O . LYS A 1 99 ? 11.578 31.75 16.906 1 98.19 99 LYS A O 1
ATOM 826 N N . VAL A 1 100 ? 11.391 32.25 14.758 1 97.75 100 VAL A N 1
ATOM 827 C CA . VAL A 1 100 ? 12.82 32.438 14.562 1 97.75 100 VAL A CA 1
ATOM 828 C C . VAL A 1 100 ? 13.297 33.688 15.297 1 97.75 100 VAL A C 1
ATOM 830 O O . VAL A 1 100 ? 12.648 34.719 15.234 1 97.75 100 VAL A O 1
ATOM 833 N N . LYS A 1 101 ? 14.391 33.5 15.953 1 96.75 101 LYS A N 1
ATOM 834 C CA . LYS A 1 101 ? 14.977 34.594 16.719 1 96.75 101 LYS A CA 1
ATOM 835 C C . LYS A 1 101 ? 16.141 35.219 15.969 1 96.75 101 LYS A C 1
ATOM 837 O O . LYS A 1 101 ? 16.312 36.438 16 1 96.75 101 LYS A O 1
ATOM 842 N N . THR A 1 102 ? 16.953 34.375 15.312 1 94.31 102 THR A N 1
ATOM 843 C CA . THR A 1 102 ? 18.125 34.875 14.602 1 94.31 102 THR A CA 1
ATOM 844 C C . THR A 1 102 ? 18.203 34.281 13.195 1 94.31 102 THR A C 1
ATOM 846 O O . THR A 1 102 ? 17.672 33.219 12.93 1 94.31 102 THR A O 1
ATOM 849 N N . THR A 1 103 ? 18.891 35.031 12.391 1 92.25 103 THR A N 1
ATOM 850 C CA . THR A 1 103 ? 19.188 34.5 11.07 1 92.25 103 THR A CA 1
ATOM 851 C C . THR A 1 103 ? 20.188 33.344 11.164 1 92.25 103 THR A C 1
ATOM 853 O O . THR A 1 103 ? 20.719 33.062 12.242 1 92.25 103 THR A O 1
ATOM 856 N N . ALA A 1 104 ? 20.281 32.719 10.055 1 88.56 104 ALA A N 1
ATOM 857 C CA . ALA A 1 104 ? 21.203 31.578 10.023 1 88.56 104 ALA A CA 1
ATOM 858 C C . ALA A 1 104 ? 22.641 32.031 10.242 1 88.56 104 ALA A C 1
ATOM 860 O O . ALA A 1 104 ? 23.094 33 9.617 1 88.56 104 ALA A O 1
ATOM 861 N N . GLN A 1 105 ? 23.25 31.359 11.172 1 83.38 105 GLN A N 1
ATOM 862 C CA . GLN A 1 105 ? 24.641 31.672 11.492 1 83.38 105 GLN A CA 1
ATOM 863 C C . GLN A 1 105 ? 25.516 30.422 11.398 1 83.38 105 GLN A C 1
ATOM 865 O O . GLN A 1 105 ? 25.062 29.312 11.641 1 83.38 105 GLN A O 1
ATOM 870 N N . TRP A 1 106 ? 26.734 30.672 10.992 1 77.44 106 TRP A N 1
ATOM 871 C CA . TRP A 1 106 ? 27.734 29.609 11 1 77.44 106 TRP A CA 1
ATOM 872 C C . TRP A 1 106 ? 28.031 29.156 12.43 1 77.44 106 TRP A C 1
ATOM 874 O O . TRP A 1 106 ? 28.297 29.984 13.305 1 77.44 106 TRP A O 1
ATOM 884 N N . LEU A 1 107 ? 27.781 27.797 12.562 1 71.75 107 LEU A N 1
ATOM 885 C CA . LEU A 1 107 ? 28 27.281 13.914 1 71.75 107 LEU A CA 1
ATOM 886 C C . LEU A 1 107 ? 29.406 26.703 14.047 1 71.75 107 LEU A C 1
ATOM 888 O O . LEU A 1 107 ? 29.844 25.922 13.203 1 71.75 107 LEU A O 1
ATOM 892 N N . THR A 1 108 ? 30.156 27.281 14.961 1 59.28 108 THR A N 1
ATOM 893 C CA . THR A 1 108 ? 31.453 26.719 15.312 1 59.28 108 THR A CA 1
ATOM 894 C C . THR A 1 108 ? 31.328 25.766 16.484 1 59.28 108 THR A C 1
ATOM 896 O O . THR A 1 108 ? 30.312 25.766 17.188 1 59.28 108 THR A O 1
ATOM 899 N N . GLU A 1 109 ? 32.156 24.609 16.578 1 55.34 109 GLU A N 1
ATOM 900 C CA . GLU A 1 109 ? 32.125 23.562 17.594 1 55.34 109 GLU A CA 1
ATOM 901 C C . GLU A 1 109 ? 31.797 24.141 18.969 1 55.34 109 GLU A C 1
ATOM 903 O O . GLU A 1 109 ? 31.125 23.5 19.781 1 55.34 109 GLU A O 1
ATOM 908 N N . ASP A 1 110 ? 32.188 25.266 19.266 1 53.31 110 ASP A N 1
ATOM 909 C CA . ASP A 1 110 ? 32.156 25.797 20.625 1 53.31 110 ASP A CA 1
ATOM 910 C C . ASP A 1 110 ? 30.797 26.453 20.938 1 53.31 110 ASP A C 1
ATOM 912 O O . ASP A 1 110 ? 30.531 26.844 22.078 1 53.31 110 ASP A O 1
ATOM 916 N N . THR A 1 111 ? 29.938 26.391 20 1 55.56 111 THR A N 1
ATOM 917 C CA . THR A 1 111 ? 28.781 27.266 20.234 1 55.56 111 THR A CA 1
ATOM 918 C C . THR A 1 111 ? 27.609 26.484 20.812 1 55.56 111 THR A C 1
ATOM 920 O O . THR A 1 111 ? 26.688 27.062 21.391 1 55.56 111 THR A O 1
ATOM 923 N N . VAL A 1 112 ? 27.562 25.203 20.609 1 59.25 112 VAL A N 1
ATOM 924 C CA . VAL A 1 112 ? 26.375 24.516 21.078 1 59.25 112 VAL A CA 1
ATOM 925 C C . VAL A 1 112 ? 26.766 23.203 21.766 1 59.25 112 VAL A C 1
ATOM 927 O O . VAL A 1 112 ? 27.625 22.469 21.281 1 59.25 112 VAL A O 1
ATOM 930 N N . ASP A 1 113 ? 26.469 23.094 23.031 1 54.38 113 ASP A N 1
ATOM 931 C CA . ASP A 1 113 ? 26.672 21.844 23.766 1 54.38 113 ASP A CA 1
ATOM 932 C C . ASP A 1 113 ? 25.641 20.797 23.375 1 54.38 113 ASP A C 1
ATOM 934 O O . ASP A 1 113 ? 24.484 20.844 23.828 1 54.38 113 ASP A O 1
ATOM 938 N N . PHE A 1 114 ? 25.938 20.141 22.359 1 57 114 PHE A N 1
ATOM 939 C CA . PHE A 1 114 ? 25.078 19.016 22.031 1 57 114 PHE A CA 1
ATOM 940 C C . PHE A 1 114 ? 25.406 17.812 22.906 1 57 114 PHE A C 1
ATOM 942 O O . PHE A 1 114 ? 26.516 17.266 22.828 1 57 114 PHE A O 1
ATOM 949 N N . GLU A 1 115 ? 24.75 17.719 24.062 1 50.12 115 GLU A N 1
ATOM 950 C CA . GLU A 1 115 ? 25 16.625 24.984 1 50.12 115 GLU A CA 1
ATOM 951 C C . GLU A 1 115 ? 25.031 15.273 24.266 1 50.12 115 GLU A C 1
ATOM 953 O O . GLU A 1 115 ? 25.875 14.422 24.578 1 50.12 115 GLU A O 1
ATOM 958 N N . THR A 1 116 ? 23.984 15.062 23.609 1 49.06 116 THR A N 1
ATOM 959 C CA . THR A 1 116 ? 23.766 13.727 23.062 1 49.06 116 THR A CA 1
ATOM 960 C C . THR A 1 116 ? 24.906 13.32 22.141 1 49.06 116 THR A C 1
ATOM 962 O O . THR A 1 116 ? 25.281 12.148 22.078 1 49.06 116 THR A O 1
ATOM 965 N N . TYR A 1 117 ? 25.281 14.289 21.422 1 48.66 117 TYR A N 1
ATOM 966 C CA . TYR A 1 117 ? 26.312 13.93 20.453 1 48.66 117 TYR A CA 1
ATOM 967 C C . TYR A 1 117 ? 27.641 13.656 21.141 1 48.66 117 TYR A C 1
ATOM 969 O O . TYR A 1 117 ? 28.438 12.852 20.656 1 48.66 117 TYR A O 1
ATOM 977 N N . HIS A 1 118 ? 27.781 14.305 22.234 1 45.34 118 HIS A N 1
ATOM 978 C CA . HIS A 1 118 ? 29.016 14.062 22.953 1 45.34 118 HIS A CA 1
ATOM 979 C C . HIS A 1 118 ? 29.047 12.656 23.531 1 45.34 118 HIS A C 1
ATOM 981 O O . HIS A 1 118 ? 30.125 12.055 23.672 1 45.34 118 HIS A O 1
ATOM 987 N N . ASN A 1 119 ? 27.906 12.281 23.969 1 42.47 119 ASN A N 1
ATOM 988 C CA . ASN A 1 119 ? 27.938 11 24.688 1 42.47 119 ASN A CA 1
ATOM 989 C C . ASN A 1 119 ? 27.859 9.82 23.719 1 42.47 119 ASN A C 1
ATOM 991 O O . ASN A 1 119 ? 27.906 8.664 24.141 1 42.47 119 ASN A O 1
ATOM 995 N N . ALA A 1 120 ? 27.375 10.109 22.609 1 40 120 ALA A N 1
ATOM 996 C CA . ALA A 1 120 ? 27.281 8.906 21.781 1 40 120 ALA A CA 1
ATOM 997 C C . ALA A 1 120 ? 28.656 8.305 21.531 1 40 120 ALA A C 1
ATOM 999 O O . ALA A 1 120 ? 29.594 9.016 21.172 1 40 120 ALA A O 1
ATOM 1000 N N . LYS A 1 121 ? 28.938 7.375 22.188 1 39.94 121 LYS A N 1
ATOM 1001 C CA . LYS A 1 121 ? 30.125 6.539 22.031 1 39.94 121 LYS A CA 1
ATOM 1002 C C . LYS A 1 121 ? 30.609 6.52 20.594 1 39.94 121 LYS A C 1
ATOM 1004 O O . LYS A 1 121 ? 31.656 5.957 20.281 1 39.94 121 LYS A O 1
ATOM 1009 N N . GLU A 1 122 ? 29.688 6.609 19.688 1 40.78 122 GLU A N 1
ATOM 1010 C CA . GLU A 1 122 ? 30.188 6.391 18.344 1 40.78 122 GLU A CA 1
ATOM 1011 C C . GLU A 1 122 ? 31 7.586 17.859 1 40.78 122 GLU A C 1
ATOM 1013 O O . GLU A 1 122 ? 30.469 8.688 17.703 1 40.78 122 GLU A O 1
ATOM 1018 N N . ALA A 1 123 ? 32.188 7.711 18.281 1 38.94 123 ALA A N 1
ATOM 1019 C CA . ALA A 1 123 ? 33.406 8.516 18.109 1 38.94 123 ALA A CA 1
ATOM 1020 C C . ALA A 1 123 ? 33.438 9.195 16.75 1 38.94 123 ALA A C 1
ATOM 1022 O O . ALA A 1 123 ? 34.219 10.109 16.516 1 38.94 123 ALA A O 1
ATOM 1023 N N . GLU A 1 124 ? 32.781 8.672 15.812 1 42.91 124 GLU A N 1
ATOM 1024 C CA . GLU A 1 124 ? 33.094 9.125 14.453 1 42.91 124 GLU A CA 1
ATOM 1025 C C . GLU A 1 124 ? 32.156 10.273 14.031 1 42.91 124 GLU A C 1
ATOM 1027 O O . GLU A 1 124 ? 32.125 10.641 12.859 1 42.91 124 GLU A O 1
ATOM 1032 N N . MET A 1 125 ? 31.312 10.672 14.922 1 46.22 125 MET A N 1
ATOM 1033 C CA . MET A 1 125 ? 30.469 11.758 14.422 1 46.22 125 MET A CA 1
ATOM 1034 C C . MET A 1 125 ? 31.109 13.117 14.719 1 46.22 125 MET A C 1
ATOM 1036 O O . MET A 1 125 ? 31.734 13.297 15.766 1 46.22 125 MET A O 1
ATOM 1040 N N . PRO A 1 126 ? 31.203 13.852 13.719 1 48.91 126 PRO A N 1
ATOM 1041 C CA . PRO A 1 126 ? 31.688 15.203 14.016 1 48.91 126 PRO A CA 1
ATOM 1042 C C . PRO A 1 126 ? 30.953 15.844 15.203 1 48.91 126 PRO A C 1
ATOM 1044 O O . PRO A 1 126 ? 29.812 15.492 15.484 1 48.91 126 PRO A O 1
ATOM 1047 N N . SER A 1 127 ? 31.641 16.484 16.125 1 53.12 127 SER A N 1
ATOM 1048 C CA . SER A 1 127 ? 31.203 17.203 17.328 1 53.12 127 SER A CA 1
ATOM 1049 C C . SER A 1 127 ? 29.969 18.047 17.031 1 53.12 127 SER A C 1
ATOM 1051 O O . SER A 1 127 ? 29.094 18.188 17.891 1 53.12 127 SER A O 1
ATOM 1053 N N . ASN A 1 128 ? 29.828 18.609 15.875 1 60.94 128 ASN A N 1
ATOM 1054 C CA . ASN A 1 128 ? 28.672 19.422 15.5 1 60.94 128 ASN A CA 1
ATOM 1055 C C . ASN A 1 128 ? 28.188 19.094 14.086 1 60.94 128 ASN A C 1
ATOM 1057 O O . ASN A 1 128 ? 28.875 19.391 13.109 1 60.94 128 ASN A O 1
ATOM 1061 N N . PRO A 1 129 ? 27.047 18.469 14.07 1 70.31 129 PRO A N 1
ATOM 1062 C CA . PRO A 1 129 ? 26.578 18.094 12.727 1 70.31 129 PRO A CA 1
ATOM 1063 C C . PRO A 1 129 ? 25.984 19.266 11.961 1 70.31 129 PRO A C 1
ATOM 1065 O O . PRO A 1 129 ? 25.719 19.156 10.758 1 70.31 129 PRO A O 1
ATOM 1068 N N . LEU A 1 130 ? 25.844 20.438 12.711 1 77.19 130 LEU A N 1
ATOM 1069 C CA . LEU A 1 130 ? 25.25 21.594 12.039 1 77.19 130 LEU A CA 1
ATOM 1070 C C . LEU A 1 130 ? 26.328 22.578 11.617 1 77.19 130 LEU A C 1
ATOM 1072 O O . LEU A 1 130 ? 27.219 22.922 12.406 1 77.19 130 LEU A O 1
ATOM 1076 N N . SER A 1 131 ? 26.281 22.969 10.406 1 74.12 131 SER A N 1
ATOM 1077 C CA . SER A 1 131 ? 27.141 24.047 9.922 1 74.12 131 SER A CA 1
ATOM 1078 C C . SER A 1 131 ? 26.453 25.391 10.008 1 74.12 131 SER A C 1
ATOM 1080 O O . SER A 1 131 ? 27.078 26.406 10.367 1 74.12 131 SER A O 1
ATOM 1082 N N . TRP A 1 132 ? 25.188 25.453 9.695 1 79.69 132 TRP A N 1
ATOM 1083 C CA . TRP A 1 132 ? 24.359 26.641 9.742 1 79.69 132 TRP A CA 1
ATOM 1084 C C . TRP A 1 132 ? 23.125 26.422 10.617 1 79.69 132 TRP A C 1
ATOM 1086 O O . TRP A 1 132 ? 22.453 25.391 10.5 1 79.69 132 TRP A O 1
ATOM 1096 N N . ALA A 1 133 ? 23.031 27.406 11.516 1 87.56 133 ALA A N 1
ATOM 1097 C CA . ALA A 1 133 ? 21.875 27.203 12.398 1 87.56 133 ALA A CA 1
ATOM 1098 C C . ALA A 1 133 ? 21.172 28.516 12.688 1 87.56 133 ALA A C 1
ATOM 1100 O O . ALA A 1 133 ? 21.797 29.594 12.641 1 87.56 133 ALA A O 1
ATOM 1101 N N . CYS A 1 134 ? 19.969 28.406 12.922 1 92.62 134 CYS A N 1
ATOM 1102 C CA . CYS A 1 134 ? 19.125 29.484 13.445 1 92.62 134 CYS A CA 1
ATOM 1103 C C . CYS A 1 134 ? 18.703 29.188 14.883 1 92.62 134 CYS A C 1
ATOM 1105 O O . CYS A 1 134 ? 18.609 28.016 15.281 1 92.62 134 CYS A O 1
ATOM 1107 N N . ARG A 1 135 ? 18.562 30.297 15.594 1 93.06 135 ARG A N 1
ATOM 1108 C CA . ARG A 1 135 ? 17.953 30.156 16.906 1 93.06 135 ARG A CA 1
ATOM 1109 C C . ARG A 1 135 ? 16.469 30.531 16.875 1 93.06 135 ARG A C 1
ATOM 1111 O O . ARG A 1 135 ? 16.062 31.375 16.078 1 93.06 135 ARG A O 1
ATOM 1118 N N . VAL A 1 136 ? 15.773 29.875 17.734 1 96.75 136 VAL A N 1
ATOM 1119 C CA . VAL A 1 136 ? 14.359 30.172 17.859 1 96.75 136 VAL A CA 1
ATOM 1120 C C . VAL A 1 136 ? 14.055 30.656 19.281 1 96.75 136 VAL A C 1
ATOM 1122 O O . VAL A 1 136 ? 14.859 30.453 20.188 1 96.75 136 VAL A O 1
ATOM 1125 N N . GLU A 1 137 ? 12.922 31.328 19.406 1 96.44 137 GLU A N 1
ATOM 1126 C CA . GLU A 1 137 ? 12.531 31.766 20.75 1 96.44 137 GLU A CA 1
ATOM 1127 C C . GLU A 1 137 ? 12.281 30.578 21.672 1 96.44 137 GLU A C 1
ATOM 1129 O O . GLU A 1 137 ? 12.797 30.531 22.781 1 96.44 137 GLU A O 1
ATOM 1134 N N . LYS A 1 138 ? 11.438 29.734 21.125 1 97.12 138 LYS A N 1
ATOM 1135 C CA . LYS A 1 138 ? 11.07 28.516 21.844 1 97.12 138 LYS A CA 1
ATOM 1136 C C . LYS A 1 138 ? 10.344 27.531 20.922 1 97.12 138 LYS A C 1
ATOM 1138 O O . LYS A 1 138 ? 9.5 27.938 20.125 1 97.12 138 LYS A O 1
ATOM 1143 N N . TRP A 1 139 ? 10.773 26.266 21.094 1 97.44 139 TRP A N 1
ATOM 1144 C CA . TRP A 1 139 ? 10.016 25.234 20.391 1 97.44 139 TRP A CA 1
ATOM 1145 C C . TRP A 1 139 ? 8.758 24.859 21.172 1 97.44 139 TRP A C 1
ATOM 1147 O O . TRP A 1 139 ? 8.828 24.547 22.359 1 97.44 139 TRP A O 1
ATOM 1157 N N . TYR A 1 140 ? 7.609 24.922 20.547 1 97.38 140 TYR A N 1
ATOM 1158 C CA . TYR A 1 140 ? 6.352 24.5 21.156 1 97.38 140 TYR A CA 1
ATOM 1159 C C . TYR A 1 140 ? 5.879 23.188 20.547 1 97.38 140 TYR A C 1
ATOM 1161 O O . TYR A 1 140 ? 5.719 23.078 19.328 1 97.38 140 TYR A O 1
ATOM 1169 N N . PRO A 1 141 ? 5.711 22.203 21.312 1 95.69 141 PRO A N 1
ATOM 1170 C CA . PRO A 1 141 ? 5.07 21 20.797 1 95.69 141 PRO A CA 1
ATOM 1171 C C . PRO A 1 141 ? 3.611 21.234 20.391 1 95.69 141 PRO A C 1
ATOM 1173 O O . PRO A 1 141 ? 2.896 21.969 21.078 1 95.69 141 PRO A O 1
ATOM 1176 N N . ILE A 1 142 ? 3.281 20.625 19.281 1 92.31 142 ILE A N 1
ATOM 1177 C CA . ILE A 1 142 ? 1.916 20.719 18.781 1 92.31 142 ILE A CA 1
ATOM 1178 C C . ILE A 1 142 ? 1.253 19.344 18.828 1 92.31 142 ILE A C 1
ATOM 1180 O O . ILE A 1 142 ? 1.754 18.391 18.219 1 92.31 142 ILE A O 1
ATOM 1184 N N . SER A 1 143 ? 0.165 19.141 19.547 1 85 143 SER A N 1
ATOM 1185 C CA . SER A 1 143 ? -0.496 17.859 19.719 1 85 143 SER A CA 1
ATOM 1186 C C . SER A 1 143 ? -1.554 17.641 18.641 1 85 143 SER A C 1
ATOM 1188 O O . SER A 1 143 ? -1.703 16.516 18.125 1 85 143 SER A O 1
ATOM 1190 N N . ASP A 1 144 ? -2.307 18.641 18.328 1 88 144 ASP A N 1
ATOM 1191 C CA . ASP A 1 144 ? -3.328 18.562 17.281 1 88 144 ASP A CA 1
ATOM 1192 C C . ASP A 1 144 ? -2.885 19.328 16.031 1 88 144 ASP A C 1
ATOM 1194 O O . ASP A 1 144 ? -2.766 20.547 16.062 1 88 144 ASP A O 1
ATOM 1198 N N . VAL A 1 145 ? -2.523 18.562 15.055 1 92.56 145 VAL A N 1
ATOM 1199 C CA . VAL A 1 145 ? -2.006 19.172 13.836 1 92.56 145 VAL A CA 1
ATOM 1200 C C . VAL A 1 145 ? -3.037 19.047 12.711 1 92.56 145 VAL A C 1
ATOM 1202 O O . VAL A 1 145 ? -3.57 17.969 12.477 1 92.56 145 VAL A O 1
ATOM 1205 N N . PRO A 1 146 ? -3.34 20.172 12.109 1 93.81 146 PRO A N 1
ATOM 1206 C CA . PRO A 1 146 ? -4.266 20.109 10.977 1 93.81 146 PRO A CA 1
ATOM 1207 C C . PRO A 1 146 ? -3.811 19.125 9.898 1 93.81 146 PRO A C 1
ATOM 1209 O O . PRO A 1 146 ? -2.611 19.016 9.625 1 93.81 146 PRO A O 1
ATOM 1212 N N . SER A 1 147 ? -4.746 18.5 9.203 1 91.56 147 SER A N 1
ATOM 1213 C CA . SER A 1 147 ? -4.477 17.5 8.18 1 91.56 147 SER A CA 1
ATOM 1214 C C . SER A 1 147 ? -3.631 18.062 7.047 1 91.56 147 SER A C 1
ATOM 1216 O O . SER A 1 147 ? -2.77 17.375 6.5 1 91.56 147 SER A O 1
ATOM 1218 N N . ALA A 1 148 ? -3.912 19.281 6.73 1 90.88 148 ALA A N 1
ATOM 1219 C CA . ALA A 1 148 ? -3.16 19.938 5.66 1 90.88 148 ALA A CA 1
ATOM 1220 C C . ALA A 1 148 ? -1.671 19.984 5.988 1 90.88 148 ALA A C 1
ATOM 1222 O O . ALA A 1 148 ? -0.828 19.781 5.109 1 90.88 148 ALA A O 1
ATOM 1223 N N . VAL A 1 149 ? -1.378 20.219 7.219 1 91.69 149 VAL A N 1
ATOM 1224 C CA . VAL A 1 149 ? 0.008 20.281 7.672 1 91.69 149 VAL A CA 1
ATOM 1225 C C . VAL A 1 149 ? 0.614 18.875 7.672 1 91.69 149 VAL A C 1
ATOM 1227 O O . VAL A 1 149 ? 1.731 18.672 7.188 1 91.69 149 VAL A O 1
ATOM 1230 N N . VAL A 1 150 ? -0.121 17.922 8.148 1 88.75 150 VAL A N 1
ATOM 1231 C CA . VAL A 1 150 ? 0.331 16.547 8.156 1 88.75 150 VAL A CA 1
ATOM 1232 C C . VAL A 1 150 ? 0.678 16.109 6.734 1 88.75 150 VAL A C 1
ATOM 1234 O O . VAL A 1 150 ? 1.706 15.461 6.512 1 88.75 150 VAL A O 1
ATOM 1237 N N . GLY A 1 151 ? -0.129 16.453 5.852 1 85.31 151 GLY A N 1
ATOM 1238 C CA . GLY A 1 151 ? 0.074 16.078 4.457 1 85.31 151 GLY A CA 1
ATOM 1239 C C . GLY A 1 151 ? 1.385 16.594 3.891 1 85.31 151 GLY A C 1
ATOM 1240 O O . GLY A 1 151 ? 2.006 15.93 3.057 1 85.31 151 GLY A O 1
ATOM 1241 N N . ARG A 1 152 ? 1.835 17.656 4.367 1 86.19 152 ARG A N 1
ATOM 1242 C CA . ARG A 1 152 ? 3.078 18.234 3.873 1 86.19 152 ARG A CA 1
ATOM 1243 C C . ARG A 1 152 ? 4.285 17.438 4.355 1 86.19 152 ARG A C 1
ATOM 1245 O O . ARG A 1 152 ? 5.305 17.359 3.664 1 86.19 152 ARG A O 1
ATOM 1252 N N . PHE A 1 153 ? 4.172 16.891 5.461 1 87.44 153 PHE A N 1
ATOM 1253 C CA . PHE A 1 153 ? 5.277 16.125 6.023 1 87.44 153 PHE A CA 1
ATOM 1254 C C . PHE A 1 153 ? 5.273 14.703 5.488 1 87.44 153 PHE A C 1
ATOM 1256 O O . PHE A 1 153 ? 6.242 13.961 5.672 1 87.44 153 PHE A O 1
ATOM 1263 N N . SER A 1 154 ? 4.176 14.359 4.852 1 75 154 SER A N 1
ATOM 1264 C CA . SER A 1 154 ? 4.051 12.984 4.383 1 75 154 SER A CA 1
ATOM 1265 C C . SER A 1 154 ? 4.457 12.859 2.918 1 75 154 SER A C 1
ATOM 1267 O O . SER A 1 154 ? 4.426 11.766 2.35 1 75 154 SER A O 1
ATOM 1269 N N . GLN A 1 155 ? 4.832 13.812 2.408 1 70.06 155 GLN A N 1
ATOM 1270 C CA . GLN A 1 155 ? 5.254 13.766 1.013 1 70.06 155 GLN A CA 1
ATOM 1271 C C . GLN A 1 155 ? 6.547 12.969 0.852 1 70.06 155 GLN A C 1
ATOM 1273 O O . GLN A 1 155 ? 7.387 12.953 1.753 1 70.06 155 GLN A O 1
ATOM 1278 N N . ARG A 1 156 ? 6.648 12.273 -0.232 1 58.03 156 ARG A N 1
ATOM 1279 C CA . ARG A 1 156 ? 7.754 11.359 -0.509 1 58.03 156 ARG A CA 1
ATOM 1280 C C . ARG A 1 156 ? 9.086 12.094 -0.52 1 58.03 156 ARG A C 1
ATOM 1282 O O . ARG A 1 156 ? 10.078 11.617 0.04 1 58.03 156 ARG A O 1
ATOM 1289 N N . ARG A 1 157 ? 9.07 13.195 -1.229 1 59.97 157 ARG A N 1
ATOM 1290 C CA . ARG A 1 157 ? 10.32 13.938 -1.32 1 59.97 157 ARG A CA 1
ATOM 1291 C C . ARG A 1 157 ? 10.344 15.094 -0.324 1 59.97 157 ARG A C 1
ATOM 1293 O O . ARG A 1 157 ? 9.672 16.109 -0.526 1 59.97 157 ARG A O 1
ATOM 1300 N N . GLN A 1 158 ? 11.031 14.773 0.685 1 74.25 158 GLN A N 1
ATOM 1301 C CA . GLN A 1 158 ? 11.141 15.828 1.685 1 74.25 158 GLN A CA 1
ATOM 1302 C C . GLN A 1 158 ? 12.469 16.578 1.549 1 74.25 158 GLN A C 1
ATOM 1304 O O . GLN A 1 158 ? 13.539 15.969 1.606 1 74.25 158 GLN A O 1
ATOM 1309 N N . GLN A 1 159 ? 12.305 17.828 1.284 1 81.25 159 GLN A N 1
ATOM 1310 C CA . GLN A 1 159 ? 13.477 18.703 1.226 1 81.25 159 GLN A CA 1
ATOM 1311 C C . GLN A 1 159 ? 13.977 19.047 2.625 1 81.25 159 GLN A C 1
ATOM 1313 O O . GLN A 1 159 ? 13.219 19 3.592 1 81.25 159 GLN A O 1
ATOM 1318 N N . THR A 1 160 ? 15.234 19.344 2.656 1 85.88 160 THR A N 1
ATOM 1319 C CA . THR A 1 160 ? 15.844 19.75 3.92 1 85.88 160 THR A CA 1
ATOM 1320 C C . THR A 1 160 ? 15.102 20.938 4.516 1 85.88 160 THR A C 1
ATOM 1322 O O . THR A 1 160 ? 14.891 21.016 5.73 1 85.88 160 THR A O 1
ATOM 1325 N N . ILE A 1 161 ? 14.789 21.828 3.643 1 91.94 161 ILE A N 1
ATOM 1326 C CA . ILE A 1 161 ? 14.047 23.031 4.004 1 91.94 161 ILE A CA 1
ATOM 1327 C C . ILE A 1 161 ? 13.18 23.469 2.826 1 91.94 161 ILE A C 1
ATOM 1329 O O . ILE A 1 161 ? 13.609 23.406 1.672 1 91.94 161 ILE A O 1
ATOM 1333 N N . ARG A 1 162 ? 11.953 23.969 3.27 1 92.31 162 ARG A N 1
ATOM 1334 C CA . ARG A 1 162 ? 11.039 24.438 2.234 1 92.31 162 ARG A CA 1
ATOM 1335 C C . ARG A 1 162 ? 10.188 25.594 2.742 1 92.31 162 ARG A C 1
ATOM 1337 O O . ARG A 1 162 ? 9.641 25.531 3.846 1 92.31 162 ARG A O 1
ATOM 1344 N N . ARG A 1 163 ? 10.125 26.562 1.844 1 94.56 163 ARG A N 1
ATOM 1345 C CA . ARG A 1 163 ? 9.25 27.688 2.145 1 94.56 163 ARG A CA 1
ATOM 1346 C C . ARG A 1 163 ? 7.789 27.328 1.902 1 94.56 163 ARG A C 1
ATOM 1348 O O . ARG A 1 163 ? 7.465 26.656 0.916 1 94.56 163 ARG A O 1
ATOM 1355 N N . ILE A 1 164 ? 6.961 27.75 2.83 1 94.06 164 ILE A N 1
ATOM 1356 C CA . ILE A 1 164 ? 5.527 27.562 2.629 1 94.06 164 ILE A CA 1
ATOM 1357 C C . ILE A 1 164 ? 4.977 28.719 1.79 1 94.06 164 ILE A C 1
ATOM 1359 O O . ILE A 1 164 ? 4.879 29.859 2.268 1 94.06 164 ILE A O 1
ATOM 1363 N N . ALA A 1 165 ? 4.57 28.375 0.587 1 90.69 165 ALA A N 1
ATOM 1364 C CA . ALA A 1 165 ? 4.066 29.406 -0.314 1 90.69 165 ALA A CA 1
ATOM 1365 C C . ALA A 1 165 ? 2.545 29.5 -0.242 1 90.69 165 ALA A C 1
ATOM 1367 O O . ALA A 1 165 ? 1.969 30.562 -0.489 1 90.69 165 ALA A O 1
ATOM 1368 N N . ASP A 1 166 ? 1.891 28.5 0.129 1 89.31 166 ASP A N 1
ATOM 1369 C CA . ASP A 1 166 ? 0.434 28.422 0.171 1 89.31 166 ASP A CA 1
ATOM 1370 C C . ASP A 1 166 ? -0.131 29.281 1.3 1 89.31 166 ASP A C 1
ATOM 1372 O O . ASP A 1 166 ? 0.211 29.078 2.467 1 89.31 166 ASP A O 1
ATOM 1376 N N . THR A 1 167 ? -1.007 30.156 0.929 1 91.31 167 THR A N 1
ATOM 1377 C CA . THR A 1 167 ? -1.523 31.156 1.87 1 91.31 167 THR A CA 1
ATOM 1378 C C . THR A 1 167 ? -2.312 30.469 2.986 1 91.31 167 THR A C 1
ATOM 1380 O O . THR A 1 167 ? -2.23 30.875 4.148 1 91.31 167 THR A O 1
ATOM 1383 N N . ASP A 1 168 ? -3.043 29.516 2.682 1 90.5 168 ASP A N 1
ATOM 1384 C CA . ASP A 1 168 ? -3.82 28.828 3.703 1 90.5 168 ASP A CA 1
ATOM 1385 C C . ASP A 1 168 ? -2.906 28.094 4.688 1 90.5 168 ASP A C 1
ATOM 1387 O O . ASP A 1 168 ? -3.168 28.078 5.891 1 90.5 168 ASP A O 1
ATOM 1391 N N . LEU A 1 169 ? -1.889 27.547 4.184 1 92.69 169 LEU A N 1
ATOM 1392 C CA . LEU A 1 169 ? -0.937 26.844 5.047 1 92.69 169 LEU A CA 1
ATOM 1393 C C . LEU A 1 169 ? -0.202 27.844 5.945 1 92.69 169 LEU A C 1
ATOM 1395 O O . LEU A 1 169 ? 0.111 27.516 7.094 1 92.69 169 LEU A O 1
ATOM 1399 N N . GLN A 1 170 ? 0.082 29 5.395 1 95.94 170 GLN A N 1
ATOM 1400 C CA . GLN A 1 170 ? 0.671 30.047 6.219 1 95.94 170 GLN A CA 1
ATOM 1401 C C . GLN A 1 170 ? -0.251 30.422 7.375 1 95.94 170 GLN A C 1
ATOM 1403 O O . GLN A 1 170 ? 0.189 30.516 8.523 1 95.94 170 GLN A O 1
ATOM 1408 N N . LYS A 1 171 ? -1.45 30.578 7.023 1 95.5 171 LYS A N 1
ATOM 1409 C CA . LYS A 1 171 ? -2.434 30.922 8.047 1 95.5 171 LYS A CA 1
ATOM 1410 C C . LYS A 1 171 ? -2.537 29.812 9.102 1 95.5 171 LYS A C 1
ATOM 1412 O O . LYS A 1 171 ? -2.691 30.094 10.289 1 95.5 171 LYS A O 1
ATOM 1417 N N . LEU A 1 172 ? -2.494 28.641 8.664 1 95.94 172 LEU A N 1
ATOM 1418 C CA . LEU A 1 172 ? -2.523 27.516 9.602 1 95.94 172 LEU A CA 1
ATOM 1419 C C . LEU A 1 172 ? -1.323 27.562 10.547 1 95.94 172 LEU A C 1
ATOM 1421 O O . LEU A 1 172 ? -1.452 27.281 11.734 1 95.94 172 LEU A O 1
ATOM 1425 N N . ALA A 1 173 ? -0.173 27.906 9.984 1 96.62 173 ALA A N 1
ATOM 1426 C CA . ALA A 1 173 ? 1.013 28.047 10.828 1 96.62 173 ALA A CA 1
ATOM 1427 C C . ALA A 1 173 ? 0.808 29.141 11.883 1 96.62 173 ALA A C 1
ATOM 1429 O O . ALA A 1 173 ? 1.17 28.953 13.047 1 96.62 173 ALA A O 1
ATOM 1430 N N . ASP A 1 174 ? 0.195 30.203 11.461 1 96.94 174 ASP A N 1
ATOM 1431 C CA . ASP A 1 174 ? -0.125 31.266 12.406 1 96.94 174 ASP A CA 1
ATOM 1432 C C . ASP A 1 174 ? -1.05 30.766 13.508 1 96.94 174 ASP A C 1
ATOM 1434 O O . ASP A 1 174 ? -0.833 31.062 14.688 1 96.94 174 ASP A O 1
ATOM 1438 N N . ILE A 1 175 ? -2.012 30.078 13.133 1 96.56 175 ILE A N 1
ATOM 1439 C CA . ILE A 1 175 ? -2.984 29.547 14.086 1 96.56 175 ILE A CA 1
ATOM 1440 C C . ILE A 1 175 ? -2.293 28.594 15.055 1 96.56 175 ILE A C 1
ATOM 1442 O O . ILE A 1 175 ? -2.488 28.688 16.266 1 96.56 175 ILE A O 1
ATOM 1446 N N . LEU A 1 176 ? -1.514 27.719 14.508 1 96.69 176 LEU A N 1
ATOM 1447 C CA . LEU A 1 176 ? -0.8 26.766 15.336 1 96.69 176 LEU A CA 1
ATOM 1448 C C . LEU A 1 176 ? 0.082 27.469 16.359 1 96.69 176 LEU A C 1
ATOM 1450 O O . LEU A 1 176 ? 0.139 27.078 17.531 1 96.69 176 LEU A O 1
ATOM 1454 N N . TYR A 1 177 ? 0.763 28.484 15.891 1 96.88 177 TYR A N 1
ATOM 1455 C CA . TYR A 1 177 ? 1.6 29.25 16.797 1 96.88 177 TYR A CA 1
ATOM 1456 C C . TYR A 1 177 ? 0.756 29.938 17.859 1 96.88 177 TYR A C 1
ATOM 1458 O O . TYR A 1 177 ? 1.133 29.984 19.047 1 96.88 177 TYR A O 1
ATOM 1466 N N . SER A 1 178 ? -0.378 30.469 17.484 1 96.25 178 SER A N 1
ATOM 1467 C CA . SER A 1 178 ? -1.284 31.125 18.422 1 96.25 178 SER A CA 1
ATOM 1468 C C . SER A 1 178 ? -1.82 30.141 19.453 1 96.25 178 SER A C 1
ATOM 1470 O O . SER A 1 178 ? -1.916 30.484 20.641 1 96.25 178 SER A O 1
ATOM 1472 N N . VAL A 1 179 ? -2.16 29 18.984 1 94.62 179 VAL A N 1
ATOM 1473 C CA . VAL A 1 179 ? -2.643 27.969 19.906 1 94.62 179 VAL A CA 1
ATOM 1474 C C . VAL A 1 179 ? -1.544 27.609 20.891 1 94.62 179 VAL A C 1
ATOM 1476 O O . VAL A 1 179 ? -1.795 27.531 22.109 1 94.62 179 VAL A O 1
ATOM 1479 N N . ALA A 1 180 ? -0.363 27.438 20.391 1 94.88 180 ALA A N 1
ATOM 1480 C CA . ALA A 1 180 ? 0.771 27.062 21.234 1 94.88 180 ALA A CA 1
ATOM 1481 C C . ALA A 1 180 ? 1.081 28.141 22.266 1 94.88 180 ALA A C 1
ATOM 1483 O O . ALA A 1 180 ? 1.479 27.828 23.391 1 94.88 180 ALA A O 1
ATOM 1484 N N . THR A 1 181 ? 0.913 29.344 21.906 1 95.38 181 THR A N 1
ATOM 1485 C CA . THR A 1 181 ? 1.252 30.469 22.781 1 95.38 181 THR A CA 1
ATOM 1486 C C . THR A 1 181 ? 0.012 30.984 23.5 1 95.38 181 THR A C 1
ATOM 1488 O O . THR A 1 181 ? 0.068 32 24.188 1 95.38 181 THR A O 1
ATOM 1491 N N . GLN A 1 182 ? -1.108 30.344 23.25 1 93.88 182 GLN A N 1
ATOM 1492 C CA . GLN A 1 182 ? -2.371 30.656 23.906 1 93.88 182 GLN A CA 1
ATOM 1493 C C . GLN A 1 182 ? -2.818 32.094 23.594 1 93.88 182 GLN A C 1
ATOM 1495 O O . GLN A 1 182 ? -3.172 32.844 24.5 1 93.88 182 GLN A O 1
ATOM 1500 N N . THR A 1 183 ? -2.643 32.406 22.359 1 94.69 183 THR A N 1
ATOM 1501 C CA . THR A 1 183 ? -3.156 33.688 21.875 1 94.69 183 THR A CA 1
ATOM 1502 C C . THR A 1 183 ? -4.363 33.469 20.969 1 94.69 183 THR A C 1
ATOM 1504 O O . THR A 1 183 ? -4.699 32.344 20.625 1 94.69 183 THR A O 1
ATOM 1507 N N . THR A 1 184 ? -5.027 34.531 20.672 1 93.69 184 THR A N 1
ATOM 1508 C CA . THR A 1 184 ? -6.242 34.438 19.875 1 93.69 184 THR A CA 1
ATOM 1509 C C . THR A 1 184 ? -5.898 34.281 18.391 1 93.69 184 THR A C 1
ATOM 1511 O O . THR A 1 184 ? -4.828 34.688 17.938 1 93.69 184 THR A O 1
ATOM 1514 N N . TYR A 1 185 ? -6.723 33.594 17.75 1 93.44 185 TYR A N 1
ATOM 1515 C CA . TYR A 1 185 ? -6.582 33.406 16.312 1 93.44 185 TYR A CA 1
ATOM 1516 C C . TYR A 1 185 ? -7.945 33.344 15.633 1 93.44 185 TYR A C 1
ATOM 1518 O O . TYR A 1 185 ? -8.961 33.125 16.297 1 93.44 185 TYR A O 1
ATOM 1526 N N . GLU A 1 186 ? -7.863 33.562 14.328 1 94.12 186 GLU A N 1
ATOM 1527 C CA . GLU A 1 186 ? -9.055 33.438 13.5 1 94.12 186 GLU A CA 1
ATOM 1528 C C . GLU A 1 186 ? -8.984 32.188 12.625 1 94.12 186 GLU A C 1
ATOM 1530 O O . GLU A 1 186 ? -7.961 31.922 11.984 1 94.12 186 GLU A O 1
ATOM 1535 N N . LYS A 1 187 ? -10.133 31.484 12.602 1 95 187 LYS A N 1
ATOM 1536 C CA . LYS A 1 187 ? -10.211 30.281 11.766 1 95 187 LYS A CA 1
ATOM 1537 C C . LYS A 1 187 ? -10.25 30.656 10.281 1 95 187 LYS A C 1
ATOM 1539 O O . LYS A 1 187 ? -10.57 31.797 9.93 1 95 187 LYS A O 1
ATOM 1544 N N . ILE A 1 188 ? -9.891 29.688 9.461 1 95.5 188 ILE A N 1
ATOM 1545 C CA . ILE A 1 188 ? -9.859 29.891 8.016 1 95.5 188 ILE A CA 1
ATOM 1546 C C . ILE A 1 188 ? -11.195 29.469 7.41 1 95.5 188 ILE A C 1
ATOM 1548 O O . ILE A 1 188 ? -11.68 28.359 7.676 1 95.5 188 ILE A O 1
ATOM 1552 N N . PRO A 1 189 ? -11.805 30.312 6.66 1 94.62 189 PRO A N 1
ATOM 1553 C CA . PRO A 1 189 ? -13.031 29.875 5.98 1 94.62 189 PRO A CA 1
ATOM 1554 C C . PRO A 1 189 ? -12.766 28.828 4.902 1 94.62 189 PRO A C 1
ATOM 1556 O O . PRO A 1 189 ? -11.805 28.953 4.141 1 94.62 189 PRO A O 1
ATOM 1559 N N . ILE A 1 190 ? -13.57 27.781 4.93 1 93.69 190 ILE A N 1
ATOM 1560 C CA . ILE A 1 190 ? -13.445 26.797 3.85 1 93.69 190 ILE A CA 1
ATOM 1561 C C . ILE A 1 190 ? -14.781 26.672 3.111 1 93.69 190 ILE A C 1
ATOM 1563 O O . ILE A 1 190 ? -15.844 26.891 3.699 1 93.69 190 ILE A O 1
ATOM 1567 N N . HIS A 1 191 ? -14.711 26.484 1.837 1 93.94 191 HIS A N 1
ATOM 1568 C CA . HIS A 1 191 ? -15.82 26.281 0.911 1 93.94 191 HIS A CA 1
ATOM 1569 C C . HIS A 1 191 ? -15.469 25.234 -0.15 1 93.94 191 HIS A C 1
ATOM 1571 O O . HIS A 1 191 ? -14.414 24.594 -0.072 1 93.94 191 HIS A O 1
ATOM 1577 N N . ALA A 1 192 ? -16.312 25 -1.082 1 93.81 192 ALA A N 1
ATOM 1578 C CA . ALA A 1 192 ? -16.188 23.938 -2.064 1 93.81 192 ALA A CA 1
ATOM 1579 C C . ALA A 1 192 ? -14.891 24.078 -2.861 1 93.81 192 ALA A C 1
ATOM 1581 O O . ALA A 1 192 ? -14.273 23.078 -3.248 1 93.81 192 ALA A O 1
ATOM 1582 N N . GLU A 1 193 ? -14.375 25.25 -2.949 1 91.25 193 GLU A N 1
ATOM 1583 C CA . GLU A 1 193 ? -13.258 25.5 -3.848 1 91.25 193 GLU A CA 1
ATOM 1584 C C . GLU A 1 193 ? -11.922 25.219 -3.162 1 91.25 193 GLU A C 1
ATOM 1586 O O . GLU A 1 193 ? -10.906 25.016 -3.828 1 91.25 193 GLU A O 1
ATOM 1591 N N . ASN A 1 194 ? -11.969 25.203 -1.821 1 90.25 194 ASN A N 1
ATOM 1592 C CA . ASN A 1 194 ? -10.648 25.094 -1.21 1 90.25 194 ASN A CA 1
ATOM 1593 C C . ASN A 1 194 ? -10.602 24.016 -0.141 1 90.25 194 ASN A C 1
ATOM 1595 O O . ASN A 1 194 ? -9.555 23.766 0.455 1 90.25 194 ASN A O 1
ATOM 1599 N N . PHE A 1 195 ? -11.719 23.266 0.125 1 93.62 195 PHE A N 1
ATOM 1600 C CA . PHE A 1 195 ? -11.758 22.312 1.225 1 93.62 195 PHE A CA 1
ATOM 1601 C C . PHE A 1 195 ? -10.734 21.203 1.019 1 93.62 195 PHE A C 1
ATOM 1603 O O . PHE A 1 195 ? -10.25 20.609 1.985 1 93.62 195 PHE A O 1
ATOM 1610 N N . CYS A 1 196 ? -10.375 20.906 -0.241 1 92.31 196 CYS A N 1
ATOM 1611 C CA . CYS A 1 196 ? -9.43 19.844 -0.552 1 92.31 196 CYS A CA 1
ATOM 1612 C C . CYS A 1 196 ? -8.062 20.141 0.046 1 92.31 196 CYS A C 1
ATOM 1614 O O . CYS A 1 196 ? -7.336 19.219 0.427 1 92.31 196 CYS A O 1
ATOM 1616 N N . LYS A 1 197 ? -7.766 21.344 0.13 1 89.5 197 LYS A N 1
ATOM 1617 C CA . LYS A 1 197 ? -6.473 21.75 0.671 1 89.5 197 LYS A CA 1
ATOM 1618 C C . LYS A 1 197 ? -6.406 21.516 2.178 1 89.5 197 LYS A C 1
ATOM 1620 O O . LYS A 1 197 ? -5.32 21.453 2.754 1 89.5 197 LYS A O 1
ATOM 1625 N N . ALA A 1 198 ? -7.559 21.469 2.805 1 92.75 198 ALA A N 1
ATOM 1626 C CA . ALA A 1 198 ? -7.641 21.312 4.254 1 92.75 198 ALA A CA 1
ATOM 1627 C C . ALA A 1 198 ? -7.484 19.859 4.656 1 92.75 198 ALA A C 1
ATOM 1629 O O . ALA A 1 198 ? -7.234 19.547 5.828 1 92.75 198 ALA A O 1
ATOM 1630 N N . MET A 1 199 ? -7.617 18.984 3.656 1 92.19 199 MET A N 1
ATOM 1631 C CA . MET A 1 199 ? -7.551 17.547 3.922 1 92.19 199 MET A CA 1
ATOM 1632 C C . MET A 1 199 ? -6.227 16.969 3.438 1 92.19 199 MET A C 1
ATOM 1634 O O . MET A 1 199 ? -5.652 17.453 2.461 1 92.19 199 MET A O 1
ATOM 1638 N N . ASN A 1 200 ? -5.734 16.031 4.184 1 89.5 200 ASN A N 1
ATOM 1639 C CA . ASN A 1 200 ? -4.582 15.328 3.625 1 89.5 200 ASN A CA 1
ATOM 1640 C C . ASN A 1 200 ? -4.996 14.336 2.539 1 89.5 200 ASN A C 1
ATOM 1642 O O . ASN A 1 200 ? -6.18 14.008 2.412 1 89.5 200 ASN A O 1
ATOM 1646 N N . PRO A 1 201 ? -4.09 13.859 1.758 1 87.44 201 PRO A N 1
ATOM 1647 C CA . PRO A 1 201 ? -4.422 13.008 0.611 1 87.44 201 PRO A CA 1
ATOM 1648 C C . PRO A 1 201 ? -5.18 11.742 1.012 1 87.44 201 PRO A C 1
ATOM 1650 O O . PRO A 1 201 ? -6.129 11.344 0.329 1 87.44 201 PRO A O 1
ATOM 1653 N N . ASP A 1 202 ? -4.836 11.148 2.057 1 88.81 202 ASP A N 1
ATOM 1654 C CA . ASP A 1 202 ? -5.512 9.93 2.508 1 88.81 202 ASP A CA 1
ATOM 1655 C C . ASP A 1 202 ? -6.973 10.219 2.861 1 88.81 202 ASP A C 1
ATOM 1657 O O . ASP A 1 202 ? -7.863 9.445 2.498 1 88.81 202 ASP A O 1
ATOM 1661 N N . GLU A 1 203 ? -7.191 11.25 3.568 1 91.75 203 GLU A N 1
ATOM 1662 C CA . GLU A 1 203 ? -8.539 11.648 3.959 1 91.75 203 GLU A CA 1
ATOM 1663 C C . GLU A 1 203 ? -9.406 11.945 2.738 1 91.75 203 GLU A C 1
ATOM 1665 O O . GLU A 1 203 ? -10.578 11.562 2.693 1 91.75 203 GLU A O 1
ATOM 1670 N N . LEU A 1 204 ? -8.797 12.641 1.861 1 93.88 204 LEU A N 1
ATOM 1671 C CA . LEU A 1 204 ? -9.531 12.977 0.646 1 93.88 204 LEU A CA 1
ATOM 1672 C C . LEU A 1 204 ? -9.891 11.711 -0.137 1 93.88 204 LEU A C 1
ATOM 1674 O O . LEU A 1 204 ? -11 11.602 -0.668 1 93.88 204 LEU A O 1
ATOM 1678 N N . GLU A 1 205 ? -8.977 10.836 -0.229 1 93.12 205 GLU A N 1
ATOM 1679 C CA . GLU A 1 205 ? -9.234 9.555 -0.878 1 93.12 205 GLU A CA 1
ATOM 1680 C C . GLU A 1 205 ? -10.367 8.805 -0.186 1 93.12 205 GLU A C 1
ATOM 1682 O O . GLU A 1 205 ? -11.258 8.266 -0.848 1 93.12 205 GLU A O 1
ATOM 1687 N N . ASP A 1 206 ? -10.305 8.797 1.107 1 93.94 206 ASP A N 1
ATOM 1688 C CA . ASP A 1 206 ? -11.359 8.148 1.89 1 93.94 206 ASP A CA 1
ATOM 1689 C C . ASP A 1 206 ? -12.719 8.789 1.621 1 93.94 206 ASP A C 1
ATOM 1691 O O . ASP A 1 206 ? -13.703 8.086 1.387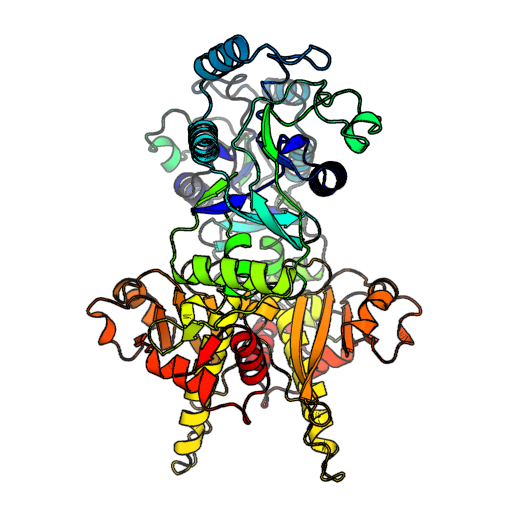 1 93.94 206 ASP A O 1
ATOM 1695 N N . LEU A 1 207 ? -12.742 10.055 1.723 1 94.81 207 LEU A N 1
ATOM 1696 C CA . LEU A 1 207 ? -13.984 10.781 1.48 1 94.81 207 LEU A CA 1
ATOM 1697 C C . LEU A 1 207 ? -14.539 10.461 0.096 1 94.81 207 LEU A C 1
ATOM 1699 O O . LEU A 1 207 ? -15.742 10.219 -0.055 1 94.81 207 LEU A O 1
ATOM 1703 N N . THR A 1 208 ? -13.648 10.461 -0.886 1 95.56 208 THR A N 1
ATOM 1704 C CA . THR A 1 208 ? -14.039 10.156 -2.26 1 95.56 208 THR A CA 1
ATOM 1705 C C . THR A 1 208 ? -14.586 8.742 -2.369 1 95.56 208 THR A C 1
ATOM 1707 O O . THR A 1 208 ? -15.625 8.516 -3.002 1 95.56 208 THR A O 1
ATOM 1710 N N . ALA A 1 209 ? -13.914 7.848 -1.769 1 94.75 209 ALA A N 1
ATOM 1711 C CA . ALA A 1 209 ? -14.359 6.453 -1.794 1 94.75 209 ALA A CA 1
ATOM 1712 C C . ALA A 1 209 ? -15.758 6.316 -1.196 1 94.75 209 ALA A C 1
ATOM 1714 O O . ALA A 1 209 ? -16.625 5.645 -1.77 1 94.75 209 ALA A O 1
ATOM 1715 N N . MET A 1 210 ? -16 6.91 -0.086 1 92.25 210 MET A N 1
ATOM 1716 C CA . MET A 1 210 ? -17.297 6.828 0.58 1 92.25 210 MET A CA 1
ATOM 1717 C C . MET A 1 210 ? -18.375 7.492 -0.261 1 92.25 210 MET A C 1
ATOM 1719 O O . MET A 1 210 ? -19.516 7.012 -0.312 1 92.25 210 MET A O 1
ATOM 1723 N N . TRP A 1 211 ? -18.016 8.562 -0.849 1 93.88 211 TRP A N 1
ATOM 1724 C CA . TRP A 1 211 ? -18.969 9.227 -1.733 1 93.88 211 TRP A CA 1
ATOM 1725 C C . TRP A 1 211 ? -19.375 8.312 -2.885 1 93.88 211 TRP A C 1
ATOM 1727 O O . TRP A 1 211 ? -20.562 8.18 -3.197 1 93.88 211 TRP A O 1
ATOM 1737 N N . ILE A 1 212 ? -18.391 7.695 -3.523 1 94.44 212 ILE A N 1
ATOM 1738 C CA . ILE A 1 212 ? -18.641 6.809 -4.656 1 94.44 212 ILE A CA 1
ATOM 1739 C C . ILE A 1 212 ? -19.516 5.641 -4.211 1 94.44 212 ILE A C 1
ATOM 1741 O O . ILE A 1 212 ? -20.469 5.27 -4.906 1 94.44 212 ILE A O 1
ATOM 1745 N N . LEU A 1 213 ? -19.188 5.094 -3.098 1 90.44 213 LEU A N 1
ATOM 1746 C CA . LEU A 1 213 ? -19.969 3.982 -2.566 1 90.44 213 LEU A CA 1
ATOM 1747 C C . LEU A 1 213 ? -21.406 4.406 -2.316 1 90.44 213 LEU A C 1
ATOM 1749 O O . LEU A 1 213 ? -22.344 3.684 -2.672 1 90.44 213 LEU A O 1
ATOM 1753 N N . ASP A 1 214 ? -21.562 5.496 -1.685 1 88.25 214 ASP A N 1
ATOM 1754 C CA . ASP A 1 214 ? -22.906 6.02 -1.394 1 88.25 214 ASP A CA 1
ATOM 1755 C C . ASP A 1 214 ? -23.688 6.254 -2.678 1 88.25 214 ASP A C 1
ATOM 1757 O O . ASP A 1 214 ? -24.859 5.871 -2.77 1 88.25 214 ASP A O 1
ATOM 1761 N N . LYS A 1 215 ? -23.047 6.805 -3.635 1 88.88 215 LYS A N 1
ATOM 1762 C CA . LYS A 1 215 ? -23.688 7.117 -4.91 1 88.88 215 LYS A CA 1
ATOM 1763 C C . LYS A 1 215 ? -24.078 5.844 -5.648 1 88.88 215 LYS A C 1
ATOM 1765 O O . LYS A 1 215 ? -25.172 5.781 -6.242 1 88.88 215 LYS A O 1
ATOM 1770 N N . ASN A 1 216 ? -23.281 4.898 -5.641 1 87.06 216 ASN A N 1
ATOM 1771 C CA . ASN A 1 216 ? -23.516 3.686 -6.422 1 87.06 216 ASN A CA 1
ATOM 1772 C C . ASN A 1 216 ? -24.391 2.695 -5.656 1 87.06 216 ASN A C 1
ATOM 1774 O O . ASN A 1 216 ? -25.062 1.853 -6.266 1 87.06 216 ASN A O 1
ATOM 1778 N N . ASN A 1 217 ? -24.438 2.754 -4.387 1 76.5 217 ASN A N 1
ATOM 1779 C CA . ASN A 1 217 ? -25.312 1.885 -3.615 1 76.5 217 ASN A CA 1
ATOM 1780 C C . ASN A 1 217 ? -26.719 2.455 -3.529 1 76.5 217 ASN A C 1
ATOM 1782 O O . ASN A 1 217 ? -27.688 1.708 -3.383 1 76.5 217 ASN A O 1
ATOM 1786 N N . GLU A 1 218 ? -26.906 3.721 -3.592 1 64.5 218 GLU A N 1
ATOM 1787 C CA . GLU A 1 218 ? -28.219 4.375 -3.648 1 64.5 218 GLU A CA 1
ATOM 1788 C C . GLU A 1 218 ? -28.875 4.152 -5.004 1 64.5 218 GLU A C 1
ATOM 1790 O O . GLU A 1 218 ? -30.094 3.92 -5.074 1 64.5 218 GLU A O 1
ATOM 1795 N N . ASP A 1 219 ? -28.125 4.391 -5.98 1 59.53 219 ASP A N 1
ATOM 1796 C CA . ASP A 1 219 ? -28.672 4.172 -7.316 1 59.53 219 ASP A CA 1
ATOM 1797 C C . ASP A 1 219 ? -29.281 2.779 -7.438 1 59.53 219 ASP A C 1
ATOM 1799 O O . ASP A 1 219 ? -30.25 2.582 -8.18 1 59.53 219 ASP A O 1
ATOM 1803 N N . ASN A 1 220 ? -28.844 1.975 -6.539 1 54.75 220 ASN A N 1
ATOM 1804 C CA . ASN A 1 220 ? -29.406 0.625 -6.504 1 54.75 220 ASN A CA 1
ATOM 1805 C C . ASN A 1 220 ? -30.734 0.582 -5.766 1 54.75 220 ASN A C 1
ATOM 1807 O O . ASN A 1 220 ? -31.578 -0.27 -6.047 1 54.75 220 ASN A O 1
ATOM 1811 N N . LYS A 1 221 ? -30.984 1.475 -4.781 1 49.78 221 LYS A N 1
ATOM 1812 C CA . LYS A 1 221 ? -32.219 1.504 -4.008 1 49.78 221 LYS A CA 1
ATOM 1813 C C . LYS A 1 221 ? -33.344 2.135 -4.809 1 49.78 221 LYS A C 1
ATOM 1815 O O . LYS A 1 221 ? -34.5 1.718 -4.695 1 49.78 221 LYS A O 1
ATOM 1820 N N . ASN A 1 222 ? -33.125 3.238 -5.391 1 47.22 222 ASN A N 1
ATOM 1821 C CA . ASN A 1 222 ? -34.188 3.947 -6.086 1 47.22 222 ASN A CA 1
ATOM 1822 C C . ASN A 1 222 ? -34.719 3.143 -7.27 1 47.22 222 ASN A C 1
ATOM 1824 O O . ASN A 1 222 ? -35.75 3.49 -7.852 1 47.22 222 ASN A O 1
ATOM 1828 N N . ASP A 1 223 ? -33.969 2.285 -7.781 1 44.78 223 ASP A N 1
ATOM 1829 C CA . ASP A 1 223 ? -34.594 1.461 -8.805 1 44.78 223 ASP A CA 1
ATOM 1830 C C . ASP A 1 223 ? -35.438 0.362 -8.172 1 44.78 223 ASP A C 1
ATOM 1832 O O . ASP A 1 223 ? -35.531 -0.749 -8.695 1 44.78 223 ASP A O 1
ATOM 1836 N N . GLU A 1 224 ? -35.875 0.466 -7.004 1 40.84 224 GLU A N 1
ATOM 1837 C CA . GLU A 1 224 ? -36.781 -0.481 -6.355 1 40.84 224 GLU A CA 1
ATOM 1838 C C . GLU A 1 224 ? -37.969 -0.787 -7.242 1 40.84 224 GLU A C 1
ATOM 1840 O O . GLU A 1 224 ? -38.75 -1.712 -6.965 1 40.84 224 GLU A O 1
ATOM 1845 N N . ASN A 1 225 ? -38.531 0.144 -7.898 1 40.59 225 ASN A N 1
ATOM 1846 C CA . ASN A 1 225 ? -39.719 -0.327 -8.617 1 40.59 225 ASN A CA 1
ATOM 1847 C C . ASN A 1 225 ? -39.375 -1.475 -9.562 1 40.59 225 ASN A C 1
ATOM 1849 O O . ASN A 1 225 ? -40.25 -2.055 -10.195 1 40.59 225 ASN A O 1
ATOM 1853 N N . ASN A 1 226 ? -38.312 -1.473 -10.297 1 36.97 226 ASN A N 1
ATOM 1854 C CA . ASN A 1 226 ? -38.094 -2.68 -11.078 1 36.97 226 ASN A CA 1
ATOM 1855 C C . ASN A 1 226 ? -37.531 -3.814 -10.219 1 36.97 226 ASN A C 1
ATOM 1857 O O . ASN A 1 226 ? -36.531 -3.654 -9.547 1 36.97 226 ASN A O 1
ATOM 1861 N N . GLU A 1 227 ? -38.375 -4.793 -9.688 1 39.19 227 GLU A N 1
ATOM 1862 C CA . GLU A 1 227 ? -38.281 -6.043 -8.945 1 39.19 227 GLU A CA 1
ATOM 1863 C C . GLU A 1 227 ? -36.875 -6.625 -9.047 1 39.19 227 GLU A C 1
ATOM 1865 O O . GLU A 1 227 ? -36.375 -7.27 -8.117 1 39.19 227 GLU A O 1
ATOM 1870 N N . ASN A 1 228 ? -36.438 -6.926 -10.281 1 37.41 228 ASN A N 1
ATOM 1871 C CA . ASN A 1 228 ? -35.312 -7.723 -10.719 1 37.41 228 ASN A CA 1
ATOM 1872 C C . ASN A 1 228 ? -34 -7.07 -10.328 1 37.41 228 ASN A C 1
ATOM 1874 O O . ASN A 1 228 ? -32.906 -7.637 -10.57 1 37.41 228 ASN A O 1
ATOM 1878 N N . ASN A 1 229 ? -33.875 -5.777 -10.312 1 37.44 229 ASN A N 1
ATOM 1879 C CA . ASN A 1 229 ? -32.5 -5.258 -10.367 1 37.44 229 ASN A CA 1
ATOM 1880 C C . ASN A 1 229 ? -31.875 -5.238 -8.984 1 37.44 229 ASN A C 1
ATOM 1882 O O . ASN A 1 229 ? -31.859 -4.203 -8.312 1 37.44 229 ASN A O 1
ATOM 1886 N N . LYS A 1 230 ? -32 -6.188 -8.109 1 39.47 230 LYS A N 1
ATOM 1887 C CA . LYS A 1 230 ? -31.156 -6.395 -6.945 1 39.47 230 LYS A CA 1
ATOM 1888 C C . LYS A 1 230 ? -29.688 -6.094 -7.277 1 39.47 230 LYS A C 1
ATOM 1890 O O . LYS A 1 230 ? -29 -6.922 -7.879 1 39.47 230 LYS A O 1
ATOM 1895 N N . LYS A 1 231 ? -29.25 -4.742 -7.406 1 44.75 231 LYS A N 1
ATOM 1896 C CA . LYS A 1 231 ? -28.062 -3.992 -7.793 1 44.75 231 LYS A CA 1
ATOM 1897 C C . LYS A 1 231 ? -26.859 -4.402 -6.953 1 44.75 231 LYS A C 1
ATOM 1899 O O . LYS A 1 231 ? -27.016 -4.922 -5.848 1 44.75 231 LYS A O 1
ATOM 1904 N N . SER A 1 232 ? -25.594 -4.266 -7.535 1 53.19 232 SER A N 1
ATOM 1905 C CA . SER A 1 232 ? -24.219 -4.582 -7.18 1 53.19 232 SER A CA 1
ATOM 1906 C C . SER A 1 232 ? -23.797 -3.852 -5.91 1 53.19 232 SER A C 1
ATOM 1908 O O . SER A 1 232 ? -23.953 -2.633 -5.805 1 53.19 232 SER A O 1
ATOM 1910 N N . ASN A 1 233 ? -23.859 -4.375 -4.707 1 75.69 233 ASN A N 1
ATOM 1911 C CA . ASN A 1 233 ? -23.203 -3.793 -3.537 1 75.69 233 ASN A CA 1
ATOM 1912 C C . ASN A 1 233 ? -21.688 -3.801 -3.674 1 75.69 233 ASN A C 1
ATOM 1914 O O . ASN A 1 233 ? -21.078 -4.867 -3.738 1 75.69 233 ASN A O 1
ATOM 1918 N N . PHE A 1 234 ? -21.203 -2.547 -4.008 1 87.44 234 PHE A N 1
ATOM 1919 C CA . PHE A 1 234 ? -19.75 -2.396 -4.156 1 87.44 234 PHE A CA 1
ATOM 1920 C C . PHE A 1 234 ? -19.078 -2.348 -2.795 1 87.44 234 PHE A C 1
ATOM 1922 O O . PHE A 1 234 ? -19.672 -1.911 -1.81 1 87.44 234 PHE A O 1
ATOM 1929 N N . CYS A 1 235 ? -17.953 -2.873 -2.799 1 88.75 235 CYS A N 1
ATOM 1930 C CA . CYS A 1 235 ? -17.188 -2.844 -1.554 1 88.75 235 CYS A CA 1
ATOM 1931 C C . CYS A 1 235 ? -15.695 -2.689 -1.827 1 88.75 235 CYS A C 1
ATOM 1933 O O . CYS A 1 235 ? -15.242 -2.896 -2.955 1 88.75 235 CYS A O 1
ATOM 1935 N N . LEU A 1 236 ? -15.023 -2.279 -0.837 1 92.25 236 LEU A N 1
ATOM 1936 C CA . LEU A 1 236 ? -13.562 -2.275 -0.839 1 92.25 236 LEU A CA 1
ATOM 1937 C C . LEU A 1 236 ? -13.016 -3.568 -0.245 1 92.25 236 LEU A C 1
ATOM 1939 O O . LEU A 1 236 ? -13.617 -4.137 0.671 1 92.25 236 LEU A O 1
ATOM 1943 N N . LEU A 1 237 ? -11.945 -3.979 -0.803 1 92.62 237 LEU A N 1
ATOM 1944 C CA . LEU A 1 237 ? -11.18 -5.074 -0.224 1 92.62 237 LEU A CA 1
ATOM 1945 C C . LEU A 1 237 ? -9.742 -4.641 0.063 1 92.62 237 LEU A C 1
ATOM 1947 O O . LEU A 1 237 ? -9.234 -3.709 -0.564 1 92.62 237 LEU A O 1
ATOM 1951 N N . PRO A 1 238 ? -9.141 -5.312 1.02 1 91.94 238 PRO A N 1
ATOM 1952 C CA . PRO A 1 238 ? -7.746 -4.969 1.286 1 91.94 238 PRO A CA 1
ATOM 1953 C C . PRO A 1 238 ? -6.879 -5.012 0.031 1 91.94 238 PRO A C 1
ATOM 1955 O O . PRO A 1 238 ? -6.094 -4.09 -0.216 1 91.94 238 PRO A O 1
ATOM 1958 N N . SER A 1 239 ? -7.012 -5.98 -0.796 1 88.38 239 SER A N 1
ATOM 1959 C CA . SER A 1 239 ? -6.18 -6.152 -1.984 1 88.38 239 SER A CA 1
ATOM 1960 C C . SER A 1 239 ? -6.492 -5.094 -3.035 1 88.38 239 SER A C 1
ATOM 1962 O O . SER A 1 239 ? -5.66 -4.793 -3.891 1 88.38 239 SER A O 1
ATOM 1964 N N . SER A 1 240 ? -7.695 -4.578 -2.965 1 90.06 240 SER A N 1
ATOM 1965 C CA . SER A 1 240 ? -8.117 -3.623 -3.984 1 90.06 240 SER A CA 1
ATOM 1966 C C . SER A 1 240 ? -7.664 -2.209 -3.643 1 90.06 240 SER A C 1
ATOM 1968 O O . SER A 1 240 ? -7.949 -1.264 -4.379 1 90.06 240 SER A O 1
ATOM 1970 N N . CYS A 1 241 ? -7.023 -2.102 -2.479 1 88.12 241 CYS A N 1
ATOM 1971 C CA . CYS A 1 241 ? -6.531 -0.798 -2.047 1 88.12 241 CYS A CA 1
ATOM 1972 C C . CYS A 1 241 ? -5.012 -0.733 -2.129 1 88.12 241 CYS A C 1
ATOM 1974 O O . CYS A 1 241 ? -4.418 0.322 -1.896 1 88.12 241 CYS A O 1
ATOM 1976 N N . LYS A 1 242 ? -4.312 -1.863 -2.135 1 68.06 242 LYS A N 1
ATOM 1977 C CA . LYS A 1 242 ? -2.855 -1.962 -2.066 1 68.06 242 LYS A CA 1
ATOM 1978 C C . LYS A 1 242 ? -2.219 -1.611 -3.408 1 68.06 242 LYS A C 1
ATOM 1980 O O . LYS A 1 242 ? -1.019 -1.337 -3.479 1 68.06 242 LYS A O 1
ATOM 1985 N N . ARG A 1 243 ? -2.943 -1.416 -4.457 1 55.38 243 ARG A N 1
ATOM 1986 C CA . ARG A 1 243 ? -2.275 -1.438 -5.754 1 55.38 243 ARG A CA 1
ATOM 1987 C C . ARG A 1 243 ? -1.426 -0.187 -5.957 1 55.38 243 ARG A C 1
ATOM 1989 O O . ARG A 1 243 ? -1.855 0.92 -5.625 1 55.38 243 ARG A O 1
ATOM 1996 N N . ASN A 1 244 ? -0.148 -0.501 -5.98 1 54.72 244 ASN A N 1
ATOM 1997 C CA . ASN A 1 244 ? 0.885 0.472 -6.316 1 54.72 244 ASN A CA 1
ATOM 1998 C C . ASN A 1 244 ? 0.64 1.099 -7.688 1 54.72 244 ASN A C 1
ATOM 2000 O O . ASN A 1 244 ? 1.587 1.459 -8.391 1 54.72 244 ASN A O 1
ATOM 2004 N N . THR A 1 245 ? -0.535 1.088 -8.195 1 57.16 245 THR A N 1
ATOM 2005 C CA . THR A 1 245 ? -0.659 1.669 -9.531 1 57.16 245 THR A CA 1
ATOM 2006 C C . THR A 1 245 ? -0.757 3.189 -9.453 1 57.16 245 THR A C 1
ATOM 2008 O O . THR A 1 245 ? -1.598 3.727 -8.727 1 57.16 245 THR A O 1
ATOM 2011 N N . PRO A 1 246 ? 0.169 3.779 -10.031 1 64.62 246 PRO A N 1
ATOM 2012 C CA . PRO A 1 246 ? 0.158 5.246 -10.062 1 64.62 246 PRO A CA 1
ATOM 2013 C C . PRO A 1 246 ? -1.114 5.812 -10.688 1 64.62 246 PRO A C 1
ATOM 2015 O O . PRO A 1 246 ? -1.466 6.969 -10.445 1 64.62 246 PRO A O 1
ATOM 2018 N N . LYS A 1 247 ? -1.86 5.016 -11.344 1 81.62 247 LYS A N 1
ATOM 2019 C CA . LYS A 1 247 ? -2.953 5.57 -12.133 1 81.62 247 LYS A CA 1
ATOM 2020 C C . LYS A 1 247 ? -4.25 5.609 -11.336 1 81.62 247 LYS A C 1
ATOM 2022 O O . LYS A 1 247 ? -5.051 6.535 -11.484 1 81.62 247 LYS A O 1
ATOM 2027 N N . TYR A 1 248 ? -4.457 4.648 -10.453 1 90.62 248 TYR A N 1
ATOM 2028 C CA . TYR A 1 248 ? -5.703 4.602 -9.695 1 90.62 248 TYR A CA 1
ATOM 2029 C C . TYR A 1 248 ? -5.434 4.43 -8.203 1 90.62 248 TYR A C 1
ATOM 2031 O O . TYR A 1 248 ? -4.395 3.893 -7.816 1 90.62 248 TYR A O 1
ATOM 2039 N N . GLU A 1 249 ? -6.297 4.906 -7.395 1 90.56 249 GLU A N 1
ATOM 2040 C CA . GLU A 1 249 ? -6.125 4.906 -5.945 1 90.56 249 GLU A CA 1
ATOM 2041 C C . GLU A 1 249 ? -6.574 3.58 -5.34 1 90.56 249 GLU A C 1
ATOM 2043 O O . GLU A 1 249 ? -5.922 3.053 -4.434 1 90.56 249 GLU A O 1
ATOM 2048 N N . PHE A 1 250 ? -7.691 3.094 -5.758 1 93.31 250 PHE A N 1
ATOM 2049 C CA . PHE A 1 250 ? -8.305 1.873 -5.258 1 93.31 250 PHE A CA 1
ATOM 2050 C C . PHE A 1 250 ? -9.328 1.334 -6.254 1 93.31 250 PHE A C 1
ATOM 2052 O O . PHE A 1 250 ? -9.625 1.985 -7.258 1 93.31 250 PHE A O 1
ATOM 2059 N N . GLU A 1 251 ? -9.867 0.139 -5.965 1 92.69 251 GLU A N 1
ATOM 2060 C CA . GLU A 1 251 ? -10.938 -0.455 -6.75 1 92.69 251 GLU A CA 1
ATOM 2061 C C . GLU A 1 251 ? -12.102 -0.882 -5.863 1 92.69 251 GLU A C 1
ATOM 2063 O O . GLU A 1 251 ? -11.898 -1.414 -4.77 1 92.69 251 GLU A O 1
ATOM 2068 N N . LEU A 1 252 ? -13.211 -0.536 -6.285 1 93.06 252 LEU A N 1
ATOM 2069 C CA . LEU A 1 252 ? -14.438 -1.065 -5.691 1 93.06 252 LEU A CA 1
ATOM 2070 C C . LEU A 1 252 ? -14.977 -2.238 -6.504 1 93.06 252 LEU A C 1
ATOM 2072 O O . LEU A 1 252 ? -15.031 -2.172 -7.734 1 93.06 252 LEU A O 1
ATOM 2076 N N . LEU A 1 253 ? -15.297 -3.223 -5.789 1 90.75 253 LEU A N 1
ATOM 2077 C CA . LEU A 1 253 ? -15.789 -4.422 -6.457 1 90.75 253 LEU A CA 1
ATOM 2078 C C . LEU A 1 253 ? -17.266 -4.645 -6.148 1 90.75 253 LEU A C 1
ATOM 2080 O O . LEU A 1 253 ? -17.703 -4.453 -5.012 1 90.75 253 LEU A O 1
ATOM 2084 N N . GLY A 1 254 ? -18 -4.895 -7.199 1 84.81 254 GLY A N 1
ATOM 2085 C CA . GLY A 1 254 ? -19.406 -5.219 -7.07 1 84.81 254 GLY A CA 1
ATOM 2086 C C . GLY A 1 254 ? -19.875 -6.293 -8.039 1 84.81 254 GLY A C 1
ATOM 2087 O O . GLY A 1 254 ? -19.156 -6.633 -8.977 1 84.81 254 GLY A O 1
ATOM 2088 N N . MET A 1 255 ? -20.922 -6.906 -7.695 1 75.31 255 MET A N 1
ATOM 2089 C CA . MET A 1 255 ? -21.453 -7.949 -8.578 1 75.31 255 MET A CA 1
ATOM 2090 C C . MET A 1 255 ? -22.656 -7.445 -9.352 1 75.31 255 MET A C 1
ATOM 2092 O O . MET A 1 255 ? -23.562 -6.824 -8.773 1 75.31 255 MET A O 1
ATOM 2096 N N . GLU A 1 256 ? -22.453 -7.852 -10.648 1 71.06 256 GLU A N 1
ATOM 2097 C CA . GLU A 1 256 ? -23.625 -7.594 -11.477 1 71.06 256 GLU A CA 1
ATOM 2098 C C . GLU A 1 256 ? -24.688 -8.656 -11.266 1 71.06 256 GLU A C 1
ATOM 2100 O O . GLU A 1 256 ? -24.453 -9.844 -11.5 1 71.06 256 GLU A O 1
ATOM 2105 N N . LYS A 1 257 ? -25.766 -8.391 -10.789 1 64.06 257 LYS A N 1
ATOM 2106 C CA . LYS A 1 257 ? -26.812 -9.344 -10.398 1 64.06 257 LYS A CA 1
ATOM 2107 C C . LYS A 1 257 ? -27.234 -10.211 -11.578 1 64.06 257 LYS A C 1
ATOM 2109 O O . LYS A 1 257 ? -27.438 -11.414 -11.43 1 64.06 257 LYS A O 1
ATOM 2114 N N . GLU A 1 258 ? -27.312 -9.586 -12.766 1 64.81 258 GLU A N 1
ATOM 2115 C CA . GLU A 1 258 ? -27.859 -10.289 -13.93 1 64.81 258 GLU A CA 1
ATOM 2116 C C . GLU A 1 258 ? -26.844 -11.289 -14.477 1 64.81 258 GLU A C 1
ATOM 2118 O O . GLU A 1 258 ? -27.188 -12.438 -14.766 1 64.81 258 GLU A O 1
ATOM 2123 N N . SER A 1 259 ? -25.672 -10.914 -14.531 1 65.69 259 SER A N 1
ATOM 2124 C CA . SER A 1 259 ? -24.656 -11.711 -15.219 1 65.69 259 SER A CA 1
ATOM 2125 C C . SER A 1 259 ? -23.766 -12.453 -14.219 1 65.69 259 SER A C 1
ATOM 2127 O O . SER A 1 259 ? -23.094 -13.414 -14.586 1 65.69 259 SER A O 1
ATOM 2129 N N . GLY A 1 260 ? -23.891 -11.961 -12.945 1 68.75 260 GLY A N 1
ATOM 2130 C CA . GLY A 1 260 ? -23 -12.539 -11.953 1 68.75 260 GLY A CA 1
ATOM 2131 C C . GLY A 1 260 ? -21.562 -12.125 -12.133 1 68.75 260 GLY A C 1
ATOM 2132 O O . GLY A 1 260 ? -20.672 -12.664 -11.484 1 68.75 260 GLY A O 1
ATOM 2133 N N . LYS A 1 261 ? -21.328 -11.219 -13.008 1 75.62 261 LYS A N 1
ATOM 2134 C CA . LYS A 1 261 ? -19.969 -10.758 -13.281 1 75.62 261 LYS A CA 1
ATOM 2135 C C . LYS A 1 261 ? -19.547 -9.688 -12.273 1 75.62 261 LYS A C 1
ATOM 2137 O O . LYS A 1 261 ? -20.375 -8.891 -11.828 1 75.62 261 LYS A O 1
ATOM 2142 N N . ILE A 1 262 ? -18.281 -9.711 -11.984 1 82.19 262 ILE A N 1
ATOM 2143 C CA . ILE A 1 262 ? -17.719 -8.711 -11.078 1 82.19 262 ILE A CA 1
ATOM 2144 C C . ILE A 1 262 ? -17.516 -7.395 -11.828 1 82.19 262 ILE A C 1
ATOM 2146 O O . ILE A 1 262 ? -16.922 -7.375 -12.906 1 82.19 262 ILE A O 1
ATOM 2150 N N . ARG A 1 263 ? -18.156 -6.426 -11.281 1 87.56 263 ARG A N 1
ATOM 2151 C CA . ARG A 1 263 ? -17.938 -5.074 -11.789 1 87.56 263 ARG A CA 1
ATOM 2152 C C . ARG A 1 263 ? -16.891 -4.34 -10.945 1 87.56 263 ARG A C 1
ATOM 2154 O O . ARG A 1 263 ? -16.891 -4.457 -9.719 1 87.56 263 ARG A O 1
ATOM 2161 N N . ARG A 1 264 ? -16.125 -3.545 -11.703 1 92.06 264 ARG A N 1
ATOM 2162 C CA . ARG A 1 264 ? -15.047 -2.818 -11.039 1 92.06 264 ARG A CA 1
ATOM 2163 C C . ARG A 1 264 ? -15.195 -1.313 -11.234 1 92.06 264 ARG A C 1
ATOM 2165 O O . ARG A 1 264 ? -15.445 -0.849 -12.352 1 92.06 264 ARG A O 1
ATOM 2172 N N . ILE A 1 265 ? -15.117 -0.647 -10.117 1 94.44 265 ILE A N 1
ATOM 2173 C CA . ILE A 1 265 ? -15.086 0.811 -10.117 1 94.44 265 ILE A CA 1
ATOM 2174 C C . ILE A 1 265 ? -13.734 1.296 -9.586 1 94.44 265 ILE A C 1
ATOM 2176 O O . ILE A 1 265 ? -13.211 0.742 -8.617 1 94.44 265 ILE A O 1
ATOM 2180 N N . THR A 1 266 ? -13.18 2.297 -10.281 1 95.25 266 THR A N 1
ATOM 2181 C CA . THR A 1 266 ? -11.922 2.859 -9.789 1 95.25 266 THR A CA 1
ATOM 2182 C C . THR A 1 266 ? -11.977 4.387 -9.797 1 95.25 266 THR A C 1
ATOM 2184 O O . THR A 1 266 ? -13 4.973 -10.141 1 95.25 266 THR A O 1
ATOM 2187 N N . CYS A 1 267 ? -10.852 4.961 -9.312 1 95.44 267 CYS A N 1
ATOM 2188 C CA . CYS A 1 267 ? -10.867 6.418 -9.25 1 95.44 267 CYS A CA 1
ATOM 2189 C C . CYS A 1 267 ? -9.445 6.977 -9.25 1 95.44 267 CYS A C 1
ATOM 2191 O O . CYS A 1 267 ? -8.492 6.266 -8.93 1 95.44 267 CYS A O 1
ATOM 2193 N N . GLN A 1 268 ? -9.273 8.133 -9.766 1 94.31 268 GLN A N 1
ATOM 2194 C CA . GLN A 1 268 ? -8.086 8.953 -9.562 1 94.31 268 GLN A CA 1
ATOM 2195 C C . GLN A 1 268 ? -8.43 10.234 -8.797 1 94.31 268 GLN A C 1
ATOM 2197 O O . GLN A 1 268 ? -9.383 10.93 -9.133 1 94.31 268 GLN A O 1
ATOM 2202 N N . VAL A 1 269 ? -7.707 10.43 -7.703 1 93.56 269 VAL A N 1
ATOM 2203 C CA . VAL A 1 269 ? -7.918 11.586 -6.84 1 93.56 269 VAL A CA 1
ATOM 2204 C C . VAL A 1 269 ? -6.641 12.422 -6.77 1 93.56 269 VAL A C 1
ATOM 2206 O O . VAL A 1 269 ? -5.574 11.906 -6.441 1 93.56 269 VAL A O 1
ATOM 2209 N N . LYS A 1 270 ? -6.785 13.656 -7.172 1 88.75 270 LYS A N 1
ATOM 2210 C CA . LYS A 1 270 ? -5.668 14.586 -7.047 1 88.75 270 LYS A CA 1
ATOM 2211 C C . LYS A 1 270 ? -6.055 15.812 -6.223 1 88.75 270 LYS A C 1
ATOM 2213 O O . LYS A 1 270 ? -7.062 16.469 -6.508 1 88.75 270 LYS A O 1
ATOM 2218 N N . ASN A 1 271 ? -5.254 16.109 -5.258 1 84.31 271 ASN A N 1
ATOM 2219 C CA . ASN A 1 271 ? -5.527 17.25 -4.383 1 84.31 271 ASN A CA 1
ATOM 2220 C C . ASN A 1 271 ? -5.176 18.578 -5.055 1 84.31 271 ASN A C 1
ATOM 2222 O O . ASN A 1 271 ? -5.957 19.516 -5.012 1 84.31 271 ASN A O 1
ATOM 2226 N N . GLN A 1 272 ? -3.998 18.594 -5.703 1 79.81 272 GLN A N 1
ATOM 2227 C CA . GLN A 1 272 ? -3.465 19.891 -6.152 1 79.81 272 GLN A CA 1
ATOM 2228 C C . GLN A 1 272 ? -2.93 19.781 -7.578 1 79.81 272 GLN A C 1
ATOM 2230 O O . GLN A 1 272 ? -1.979 20.484 -7.938 1 79.81 272 GLN A O 1
ATOM 2235 N N . GLU A 1 273 ? -3.451 18.828 -8.297 1 85.06 273 GLU A N 1
ATOM 2236 C CA . GLU A 1 273 ? -3.053 18.641 -9.688 1 85.06 273 GLU A CA 1
ATOM 2237 C C . GLU A 1 273 ? -4.266 18.422 -10.586 1 85.06 273 GLU A C 1
ATOM 2239 O O . GLU A 1 273 ? -5.316 17.984 -10.117 1 85.06 273 GLU A O 1
ATOM 2244 N N . GLU A 1 274 ? -4.027 18.734 -11.789 1 90.44 274 GLU A N 1
ATOM 2245 C CA . GLU A 1 274 ? -5.082 18.5 -12.773 1 90.44 274 GLU A CA 1
ATOM 2246 C C . GLU A 1 274 ? -5.09 17.047 -13.234 1 90.44 274 GLU A C 1
ATOM 2248 O O . GLU A 1 274 ? -4.082 16.344 -13.117 1 90.44 274 GLU A O 1
ATOM 2253 N N . ILE A 1 275 ? -6.219 16.641 -13.672 1 92.12 275 ILE A N 1
ATOM 2254 C CA . ILE A 1 275 ? -6.367 15.328 -14.281 1 92.12 275 ILE A CA 1
ATOM 2255 C C . ILE A 1 275 ? -6.891 15.477 -15.703 1 92.12 275 ILE A C 1
ATOM 2257 O O . ILE A 1 275 ? -7.828 16.234 -15.953 1 92.12 275 ILE A O 1
ATOM 2261 N N . HIS A 1 276 ? -6.281 14.82 -16.609 1 92 276 HIS A N 1
ATOM 2262 C CA . HIS A 1 276 ? -6.77 14.758 -17.969 1 92 276 HIS A CA 1
ATOM 2263 C C . HIS A 1 276 ? -7.605 13.5 -18.203 1 92 276 HIS A C 1
ATOM 2265 O O . HIS A 1 276 ? -7.074 12.391 -18.234 1 92 276 HIS A O 1
ATOM 2271 N N . ALA A 1 277 ? -8.828 13.68 -18.438 1 91.81 277 ALA A N 1
ATOM 2272 C CA . ALA A 1 277 ? -9.781 12.578 -18.516 1 91.81 277 ALA A CA 1
ATOM 2273 C C . ALA A 1 277 ? -9.43 11.617 -19.641 1 91.81 277 ALA A C 1
ATOM 2275 O O . ALA A 1 277 ? -9.656 10.406 -19.531 1 91.81 277 ALA A O 1
ATOM 2276 N N . ASP A 1 278 ? -8.867 12.062 -20.672 1 89 278 ASP A N 1
ATOM 2277 C CA . ASP A 1 278 ? -8.562 11.25 -21.844 1 89 278 ASP A CA 1
ATOM 2278 C C . ASP A 1 278 ? -7.547 10.156 -21.5 1 89 278 ASP A C 1
ATOM 2280 O O . ASP A 1 278 ? -7.477 9.133 -22.172 1 89 278 ASP A O 1
ATOM 2284 N N . ASP A 1 279 ? -6.766 10.477 -20.531 1 88.75 279 ASP A N 1
ATOM 2285 C CA . ASP A 1 279 ? -5.734 9.523 -20.125 1 88.75 279 ASP A CA 1
ATOM 2286 C C . ASP A 1 279 ? -6.355 8.227 -19.609 1 88.75 279 ASP A C 1
ATOM 2288 O O . ASP A 1 279 ? -5.668 7.215 -19.469 1 88.75 279 ASP A O 1
ATOM 2292 N N . TYR A 1 280 ? -7.66 8.234 -19.453 1 90.5 280 TYR A N 1
ATOM 2293 C CA . TYR A 1 280 ? -8.312 7.098 -18.812 1 90.5 280 TYR A CA 1
ATOM 2294 C C . TYR A 1 280 ? -9.258 6.395 -19.781 1 90.5 280 TYR A C 1
ATOM 2296 O O . TYR A 1 280 ? -9.906 5.406 -19.406 1 90.5 280 TYR A O 1
ATOM 2304 N N . SER A 1 281 ? -9.312 6.73 -20.969 1 89.06 281 SER A N 1
ATOM 2305 C CA . SER A 1 281 ? -10.266 6.219 -21.953 1 89.06 281 SER A CA 1
ATOM 2306 C C . SER A 1 281 ? -9.953 4.77 -22.312 1 89.06 281 SER A C 1
ATOM 2308 O O . SER A 1 281 ? -10.859 3.984 -22.594 1 89.06 281 SER A O 1
ATOM 2310 N N . SER A 1 282 ? -8.75 4.422 -22.281 1 87.5 282 SER A N 1
ATOM 2311 C CA . SER A 1 282 ? -8.328 3.082 -22.672 1 87.5 282 SER A CA 1
ATOM 2312 C C . SER A 1 282 ? -8.727 2.039 -21.641 1 87.5 282 SER A C 1
ATOM 2314 O O . SER A 1 282 ? -8.766 0.843 -21.938 1 87.5 282 SER A O 1
ATOM 2316 N N . ASP A 1 283 ? -9.07 2.469 -20.484 1 90.5 283 ASP A N 1
ATOM 2317 C CA . ASP A 1 283 ? -9.32 1.531 -19.406 1 90.5 283 ASP A CA 1
ATOM 2318 C C . ASP A 1 283 ? -10.812 1.266 -19.234 1 90.5 283 ASP A C 1
ATOM 2320 O O . ASP A 1 283 ? -11.219 0.512 -18.344 1 90.5 283 ASP A O 1
ATOM 2324 N N . THR A 1 284 ? -11.625 1.786 -20.109 1 90.75 284 THR A N 1
ATOM 2325 C CA . THR A 1 284 ? -13.07 1.681 -19.969 1 90.75 284 THR A CA 1
ATOM 2326 C C . THR A 1 284 ? -13.547 0.272 -20.312 1 90.75 284 THR A C 1
ATOM 2328 O O . THR A 1 284 ? -14.688 -0.096 -20 1 90.75 284 THR A O 1
ATOM 2331 N N . ASP A 1 285 ? -12.719 -0.553 -20.828 1 89.06 285 ASP A N 1
ATOM 2332 C CA . ASP A 1 285 ? -13.047 -1.956 -21.062 1 89.06 285 ASP A CA 1
ATOM 2333 C C . ASP A 1 285 ? -12.898 -2.779 -19.781 1 89.06 285 ASP A C 1
ATOM 2335 O O . ASP A 1 285 ? -13.531 -3.824 -19.641 1 89.06 285 ASP A O 1
ATOM 2339 N N . THR A 1 286 ? -12.109 -2.234 -18.969 1 89.31 286 THR A N 1
ATOM 2340 C CA . THR A 1 286 ? -11.781 -2.963 -17.75 1 89.31 286 THR A CA 1
ATOM 2341 C C . THR A 1 286 ? -12.688 -2.531 -16.609 1 89.31 286 THR A C 1
ATOM 2343 O O . THR A 1 286 ? -13.125 -3.363 -15.812 1 89.31 286 THR A O 1
ATOM 2346 N N . TYR A 1 287 ? -12.969 -1.263 -16.578 1 92.56 287 TYR A N 1
ATOM 2347 C CA . TYR A 1 287 ? -13.719 -0.717 -15.461 1 92.56 287 TYR A CA 1
ATOM 2348 C C . TYR A 1 287 ? -15.125 -0.301 -15.891 1 92.56 287 TYR A C 1
ATOM 2350 O O . TYR A 1 287 ? -15.289 0.357 -16.922 1 92.56 287 TYR A O 1
ATOM 2358 N N . TRP A 1 288 ? -16.031 -0.656 -15.055 1 91.81 288 TRP A N 1
ATOM 2359 C CA . TRP A 1 288 ? -17.406 -0.269 -15.281 1 91.81 288 TRP A CA 1
ATOM 2360 C C . TRP A 1 288 ? -17.578 1.241 -15.164 1 91.81 288 TRP A C 1
ATOM 2362 O O . TRP A 1 288 ? -18.297 1.856 -15.961 1 91.81 288 TRP A O 1
ATOM 2372 N N . LYS A 1 289 ? -16.938 1.772 -14.18 1 94.19 289 LYS A N 1
ATOM 2373 C CA . LYS A 1 289 ? -16.906 3.217 -13.969 1 94.19 289 LYS A CA 1
ATOM 2374 C C . LYS A 1 289 ? -15.539 3.68 -13.484 1 94.19 289 LYS A C 1
ATOM 2376 O O . LYS A 1 289 ? -14.906 3.002 -12.672 1 94.19 289 LYS A O 1
ATOM 2381 N N . ILE A 1 290 ? -15.156 4.816 -14 1 95.62 290 ILE A N 1
ATOM 2382 C CA . ILE A 1 290 ? -13.945 5.492 -13.539 1 95.62 290 ILE A CA 1
ATOM 2383 C C . ILE A 1 290 ? -14.297 6.883 -13.023 1 95.62 290 ILE A C 1
ATOM 2385 O O . ILE A 1 290 ? -14.812 7.719 -13.766 1 95.62 290 ILE A O 1
ATOM 2389 N N . TYR A 1 291 ? -14.016 7.082 -11.805 1 96.12 291 TYR A N 1
ATOM 2390 C CA . TYR A 1 291 ? -14.281 8.391 -11.203 1 96.12 291 TYR A CA 1
ATOM 2391 C C . TYR A 1 291 ? -13.008 9.227 -11.141 1 96.12 291 TYR A C 1
ATOM 2393 O O . TYR A 1 291 ? -11.938 8.711 -10.812 1 96.12 291 TYR A O 1
ATOM 2401 N N . LEU A 1 292 ? -13.141 10.484 -11.531 1 95.75 292 LEU A N 1
ATOM 2402 C CA . LEU A 1 292 ? -12.031 11.43 -11.484 1 95.75 292 LEU A CA 1
ATOM 2403 C C . LEU A 1 292 ? -12.359 12.617 -10.586 1 95.75 292 LEU A C 1
ATOM 2405 O O . LEU A 1 292 ? -13.414 13.242 -10.742 1 95.75 292 LEU A O 1
ATOM 2409 N N . PHE A 1 293 ? -11.477 12.93 -9.641 1 96.06 293 PHE A N 1
ATOM 2410 C CA . PHE A 1 293 ? -11.602 14.117 -8.805 1 96.06 293 PHE A CA 1
ATOM 2411 C C . PHE A 1 293 ? -10.289 14.875 -8.742 1 96.06 293 PHE A C 1
ATOM 2413 O O . PHE A 1 293 ? -9.234 14.289 -8.477 1 96.06 293 PHE A O 1
ATOM 2420 N N . SER A 1 294 ? -10.398 16.094 -8.953 1 94.5 294 SER A N 1
ATOM 2421 C CA . SER A 1 294 ? -9.242 16.969 -8.812 1 94.5 294 SER A CA 1
ATOM 2422 C C . SER A 1 294 ? -9.586 18.234 -8.031 1 94.5 294 SER A C 1
ATOM 2424 O O . SER A 1 294 ? -10.625 18.859 -8.273 1 94.5 294 SER A O 1
ATOM 2426 N N . GLY A 1 295 ? -8.734 18.531 -7.098 1 91.56 295 GLY A N 1
ATOM 2427 C CA . GLY A 1 295 ? -8.891 19.797 -6.398 1 91.56 295 GLY A CA 1
ATOM 2428 C C . GLY A 1 295 ? -8.625 21.016 -7.277 1 91.56 295 GLY A C 1
ATOM 2429 O O . GLY A 1 295 ? -8.891 22.141 -6.879 1 91.56 295 GLY A O 1
ATOM 2430 N N . ILE A 1 296 ? -8.109 20.781 -8.453 1 91.31 296 ILE A N 1
ATOM 2431 C CA . ILE A 1 296 ? -7.863 21.859 -9.414 1 91.31 296 ILE A CA 1
ATOM 2432 C C . ILE A 1 296 ? -8.875 21.766 -10.555 1 91.31 296 ILE A C 1
ATOM 2434 O O . ILE A 1 296 ? -9.828 22.547 -10.609 1 91.31 296 ILE A O 1
ATOM 2438 N N . ALA A 1 297 ? -8.688 20.781 -11.414 1 90.88 297 ALA A N 1
ATOM 2439 C CA . ALA A 1 297 ? -9.641 20.641 -12.508 1 90.88 297 ALA A CA 1
ATOM 2440 C C . ALA A 1 297 ? -9.453 19.297 -13.211 1 90.88 297 ALA A C 1
ATOM 2442 O O . ALA A 1 297 ? -8.344 18.75 -13.234 1 90.88 297 ALA A O 1
ATOM 2443 N N . VAL A 1 298 ? -10.531 18.797 -13.617 1 91.69 298 VAL A N 1
ATOM 2444 C CA . VAL A 1 298 ? -10.5 17.703 -14.586 1 91.69 298 VAL A CA 1
ATOM 2445 C C . VAL A 1 298 ? -10.781 18.234 -15.984 1 91.69 298 VAL A C 1
ATOM 2447 O O . VAL A 1 298 ? -11.836 18.812 -16.234 1 91.69 298 VAL A O 1
ATOM 2450 N N . THR A 1 299 ? -9.758 18.094 -16.828 1 88.12 299 THR A N 1
ATOM 2451 C CA . THR A 1 299 ? -9.867 18.703 -18.156 1 88.12 299 THR A CA 1
ATOM 2452 C C . THR A 1 299 ? -10.18 17.641 -19.203 1 88.12 299 THR A C 1
ATOM 2454 O O . THR A 1 299 ? -10.055 16.438 -18.953 1 88.12 299 THR A O 1
ATOM 2457 N N . ASP A 1 300 ? -10.508 18.078 -20.5 1 73.5 300 ASP A N 1
ATOM 2458 C CA . ASP A 1 300 ? -10.578 17.422 -21.812 1 73.5 300 ASP A CA 1
ATOM 2459 C C . ASP A 1 300 ? -11.859 16.609 -21.938 1 73.5 300 ASP A C 1
ATOM 2461 O O . ASP A 1 300 ? -12.625 16.484 -20.969 1 73.5 300 ASP A O 1
ATOM 2465 N N . SER A 1 301 ? -12.039 16.031 -23.266 1 59.94 301 SER A N 1
ATOM 2466 C CA . SER A 1 301 ? -13.203 15.461 -23.938 1 59.94 301 SER A CA 1
ATOM 2467 C C . SER A 1 301 ? -13.641 14.156 -23.281 1 59.94 301 SER A C 1
ATOM 2469 O O . SER A 1 301 ? -14.727 13.641 -23.562 1 59.94 301 SER A O 1
ATOM 2471 N N . GLY A 1 302 ? -12.914 13.508 -22.578 1 57.47 302 GLY A N 1
ATOM 2472 C CA . GLY A 1 302 ? -13.289 12.203 -22.031 1 57.47 302 GLY A CA 1
ATOM 2473 C C . GLY A 1 302 ? -14.531 12.25 -21.172 1 57.47 302 GLY A C 1
ATOM 2474 O O . GLY A 1 302 ? -15.062 11.211 -20.781 1 57.47 302 GLY A O 1
ATOM 2475 N N . LYS A 1 303 ? -14.984 13.523 -21 1 61.75 303 LYS A N 1
ATOM 2476 C CA . LYS A 1 303 ? -16.141 13.781 -20.141 1 61.75 303 LYS A CA 1
ATOM 2477 C C . LYS A 1 303 ? -17.422 13.242 -20.766 1 61.75 303 LYS A C 1
ATOM 2479 O O . LYS A 1 303 ? -18.422 13.062 -20.078 1 61.75 303 LYS A O 1
ATOM 2484 N N . ASN A 1 304 ? -17.062 12.617 -21.984 1 67 304 ASN A N 1
ATOM 2485 C CA . ASN A 1 304 ? -18.297 12.188 -22.656 1 67 304 ASN A CA 1
ATOM 2486 C C . ASN A 1 304 ? -18.484 10.68 -22.562 1 67 304 ASN A C 1
ATOM 2488 O O . ASN A 1 304 ? -19.5 10.148 -23 1 67 304 ASN A O 1
ATOM 2492 N N . SER A 1 305 ? -17.562 10.008 -22 1 82.44 305 SER A N 1
ATOM 2493 C CA . SER A 1 305 ? -17.75 8.562 -21.844 1 82.44 305 SER A CA 1
ATOM 2494 C C . SER A 1 305 ? -18.688 8.25 -20.703 1 82.44 305 SER A C 1
ATOM 2496 O O . SER A 1 305 ? -18.594 8.844 -19.625 1 82.44 305 SER A O 1
ATOM 2498 N N . PRO A 1 306 ? -19.609 7.348 -20.969 1 88.12 306 PRO A N 1
ATOM 2499 C CA . PRO A 1 306 ? -20.516 6.957 -19.875 1 88.12 306 PRO A CA 1
ATOM 2500 C C . PRO A 1 306 ? -19.797 6.238 -18.734 1 88.12 306 PRO A C 1
ATOM 2502 O O . PRO A 1 306 ? -20.375 6.039 -17.672 1 88.12 306 PRO A O 1
ATOM 2505 N N . HIS A 1 307 ? -18.547 5.957 -18.984 1 93 307 HIS A N 1
ATOM 2506 C CA . HIS A 1 307 ? -17.812 5.184 -17.984 1 93 307 HIS A CA 1
ATOM 2507 C C . HIS A 1 307 ? -16.922 6.086 -17.141 1 93 307 HIS A C 1
ATOM 2509 O O . HIS A 1 307 ? -16.375 5.648 -16.125 1 93 307 HIS A O 1
ATOM 2515 N N . ILE A 1 308 ? -16.75 7.324 -17.641 1 94.25 308 ILE A N 1
ATOM 2516 C CA . ILE A 1 308 ? -15.906 8.258 -16.906 1 94.25 308 ILE A CA 1
ATOM 2517 C C . ILE A 1 308 ? -16.781 9.312 -16.219 1 94.25 308 ILE A C 1
ATOM 2519 O O . ILE A 1 308 ? -17.547 10.008 -16.875 1 94.25 308 ILE A O 1
ATOM 2523 N N . HIS A 1 309 ? -16.672 9.398 -14.969 1 94.62 309 HIS A N 1
ATOM 2524 C CA . HIS A 1 309 ? -17.469 10.305 -14.156 1 94.62 309 HIS A CA 1
ATOM 2525 C C . HIS A 1 309 ? -16.594 11.281 -13.383 1 94.62 309 HIS A C 1
ATOM 2527 O O . HIS A 1 309 ? -15.664 10.867 -12.68 1 94.62 309 HIS A O 1
ATOM 2533 N N . VAL A 1 310 ? -16.922 12.516 -13.5 1 95.06 310 VAL A N 1
ATOM 2534 C CA . VAL A 1 310 ? -16.172 13.547 -12.781 1 95.06 310 VAL A CA 1
ATOM 2535 C C . VAL A 1 310 ? -16.922 13.945 -11.516 1 95.06 310 VAL A C 1
ATOM 2537 O O . VAL A 1 310 ? -18.109 14.297 -11.578 1 95.06 310 VAL A O 1
ATOM 2540 N N . ILE A 1 311 ? -16.312 13.797 -10.453 1 95.44 311 ILE A N 1
ATOM 2541 C CA . ILE A 1 311 ? -16.859 14.297 -9.195 1 95.44 311 ILE A CA 1
ATOM 2542 C C . ILE A 1 311 ? -16.547 15.781 -9.047 1 95.44 311 ILE A C 1
ATOM 2544 O O . ILE A 1 311 ? -15.375 16.188 -9.086 1 95.44 311 ILE A O 1
ATOM 2548 N N . THR A 1 312 ? -17.469 16.578 -8.828 1 95 312 THR A N 1
ATOM 2549 C CA . THR A 1 312 ? -17.234 18.016 -8.664 1 95 312 THR A CA 1
ATOM 2550 C C . THR A 1 312 ? -16.797 18.328 -7.234 1 95 312 THR A C 1
ATOM 2552 O O . THR A 1 312 ? -17.125 17.578 -6.305 1 95 312 THR A O 1
ATOM 2555 N N . LYS A 1 313 ? -16.188 19.453 -7.098 1 95.38 313 LYS A N 1
ATOM 2556 C CA . LYS A 1 313 ? -15.82 19.906 -5.762 1 95.38 313 LYS A CA 1
ATOM 2557 C C . LYS A 1 313 ? -17.062 20.141 -4.895 1 95.38 313 LYS A C 1
ATOM 2559 O O . LYS A 1 313 ? -17.047 19.812 -3.707 1 95.38 313 LYS A O 1
ATOM 2564 N N . GLU A 1 314 ? -18.047 20.609 -5.492 1 94.94 314 GLU A N 1
ATOM 2565 C CA . GLU A 1 314 ? -19.281 20.859 -4.773 1 94.94 314 GLU A CA 1
ATOM 2566 C C . GLU A 1 314 ? -19.891 19.562 -4.246 1 94.94 314 GLU A C 1
ATOM 2568 O O . GLU A 1 314 ? -20.328 19.5 -3.098 1 94.94 314 GLU A O 1
ATOM 2573 N N . ASP A 1 315 ? -19.859 18.531 -5.051 1 93.38 315 ASP A N 1
ATOM 2574 C CA . ASP A 1 315 ? -20.422 17.25 -4.656 1 93.38 315 ASP A CA 1
ATOM 2575 C C . ASP A 1 315 ? -19.734 16.703 -3.418 1 93.38 315 ASP A C 1
ATOM 2577 O O . ASP A 1 315 ? -20.391 16.297 -2.457 1 93.38 315 ASP A O 1
ATOM 2581 N N . LEU A 1 316 ? -18.469 16.703 -3.469 1 94.75 316 LEU A N 1
ATOM 2582 C CA . LEU A 1 316 ? -17.719 16.125 -2.369 1 94.75 316 LEU A CA 1
ATOM 2583 C C . LEU A 1 316 ? -17.797 17 -1.125 1 94.75 316 LEU A C 1
ATOM 2585 O O . LEU A 1 316 ? -17.859 16.5 -0.004 1 94.75 316 LEU A O 1
ATOM 2589 N N . TYR A 1 317 ? -17.781 18.312 -1.347 1 95.25 317 TYR A N 1
ATOM 2590 C CA . TYR A 1 317 ? -17.906 19.25 -0.231 1 95.25 317 TYR A CA 1
ATOM 2591 C C . TYR A 1 317 ? -19.25 19.078 0.467 1 95.25 317 TYR A C 1
ATOM 2593 O O . TYR A 1 317 ? -19.328 19.062 1.697 1 95.25 317 TYR A O 1
ATOM 2601 N N . ARG A 1 318 ? -20.266 18.891 -0.284 1 93 318 ARG A N 1
ATOM 2602 C CA . ARG A 1 318 ? -21.594 18.688 0.293 1 93 318 ARG A CA 1
ATOM 2603 C C . ARG A 1 318 ? -21.656 17.359 1.041 1 93 318 ARG A C 1
ATOM 2605 O O . ARG A 1 318 ? -22.312 17.266 2.078 1 93 318 ARG A O 1
ATOM 2612 N N . PHE A 1 319 ? -21.031 16.438 0.455 1 92.75 319 PHE A N 1
ATOM 2613 C CA . PHE A 1 319 ? -20.969 15.148 1.128 1 92.75 319 PHE A CA 1
ATOM 2614 C C . PHE A 1 319 ? -20.281 15.273 2.484 1 92.75 319 PHE A C 1
ATOM 2616 O O . PHE A 1 319 ? -20.703 14.641 3.457 1 92.75 319 PHE A O 1
ATOM 2623 N N . LEU A 1 320 ? -19.266 16.062 2.58 1 93.25 320 LEU A N 1
ATOM 2624 C CA . LEU A 1 320 ? -18.531 16.328 3.818 1 93.25 320 LEU A CA 1
ATOM 2625 C C . LEU A 1 320 ? -19.422 17.047 4.828 1 93.25 320 LEU A C 1
ATOM 2627 O O . LEU A 1 320 ? -19.391 16.75 6.023 1 93.25 320 LEU A O 1
ATOM 2631 N N . LEU A 1 321 ? -20.297 17.922 4.332 1 89.94 321 LEU A N 1
ATOM 2632 C CA . LEU A 1 321 ? -21.078 18.766 5.219 1 89.94 321 LEU A CA 1
ATOM 2633 C C . LEU A 1 321 ? -22.375 18.078 5.625 1 89.94 321 LEU A C 1
ATOM 2635 O O . LEU A 1 321 ? -22.812 18.188 6.773 1 89.94 321 LEU A O 1
ATOM 2639 N N . ASP A 1 322 ? -23.156 17.547 4.609 1 76.94 322 ASP A N 1
ATOM 2640 C CA . ASP A 1 322 ? -24.531 17.109 4.777 1 76.94 322 ASP A CA 1
ATOM 2641 C C . ASP A 1 322 ? -24.609 15.781 5.523 1 76.94 322 ASP A C 1
ATOM 2643 O O . ASP A 1 322 ? -25.609 15.469 6.152 1 76.94 322 ASP A O 1
ATOM 2647 N N . ASN A 1 323 ? -23.703 14.914 5.352 1 59.38 323 ASN A N 1
ATOM 2648 C CA . ASN A 1 323 ? -23.906 13.539 5.809 1 59.38 323 ASN A CA 1
ATOM 2649 C C . ASN A 1 323 ? -23.609 13.391 7.297 1 59.38 323 ASN A C 1
ATOM 2651 O O . ASN A 1 323 ? -23.047 12.383 7.727 1 59.38 323 ASN A O 1
ATOM 2655 N N . PRO A 1 324 ? -23.703 14.422 8.109 1 53.69 324 PRO A N 1
ATOM 2656 C CA . PRO A 1 324 ? -23.219 14.289 9.484 1 53.69 324 PRO A CA 1
ATOM 2657 C C . PRO A 1 324 ? -23.734 13.023 10.172 1 53.69 324 PRO A C 1
ATOM 2659 O O . PRO A 1 324 ? -22.969 12.344 10.875 1 53.69 324 PRO A O 1
ATOM 2662 N N . ASN A 1 325 ? -25.047 12.812 10.07 1 53.75 325 ASN A N 1
ATOM 2663 C CA . ASN A 1 325 ? -25.641 11.797 10.93 1 53.75 325 ASN A CA 1
ATOM 2664 C C . ASN A 1 325 ? -25.641 10.43 10.25 1 53.75 325 ASN A C 1
ATOM 2666 O O . ASN A 1 325 ? -25.953 9.414 10.883 1 53.75 325 ASN A O 1
ATOM 2670 N N . GLN A 1 326 ? -25.031 10.461 8.961 1 62.5 326 GLN A N 1
ATOM 2671 C CA . GLN A 1 326 ? -25.266 9.172 8.312 1 62.5 326 GLN A CA 1
ATOM 2672 C C . GLN A 1 326 ? -23.984 8.352 8.25 1 62.5 326 GLN A C 1
ATOM 2674 O O . GLN A 1 326 ? -24.031 7.125 8.367 1 62.5 326 GLN A O 1
ATOM 2679 N N . ASN A 1 327 ? -22.797 9.125 8.211 1 77.75 327 ASN A N 1
ATOM 2680 C CA . ASN A 1 327 ? -21.531 8.398 8.148 1 77.75 327 ASN A CA 1
ATOM 2681 C C . ASN A 1 327 ? -20.562 8.883 9.219 1 77.75 327 ASN A C 1
ATOM 2683 O O . ASN A 1 327 ? -20 9.977 9.109 1 77.75 327 ASN A O 1
ATOM 2687 N N . PRO A 1 328 ? -20.422 8.211 10.227 1 79.38 328 PRO A N 1
ATOM 2688 C CA . PRO A 1 328 ? -19.609 8.641 11.367 1 79.38 328 PRO A CA 1
ATOM 2689 C C . PRO A 1 328 ? -18.172 8.977 10.977 1 79.38 328 PRO A C 1
ATOM 2691 O O . PRO A 1 328 ? -17.547 9.836 11.609 1 79.38 328 PRO A O 1
ATOM 2694 N N . ILE A 1 329 ? -17.719 8.359 10.008 1 85.44 329 ILE A N 1
ATOM 2695 C CA . ILE A 1 329 ? -16.344 8.617 9.586 1 85.44 329 ILE A CA 1
ATOM 2696 C C . ILE A 1 329 ? -16.266 9.992 8.922 1 85.44 329 ILE A C 1
ATOM 2698 O O . ILE A 1 329 ? -15.328 10.758 9.188 1 85.44 329 ILE A O 1
ATOM 2702 N N . VAL A 1 330 ? -17.188 10.281 8.125 1 88.94 330 VAL A N 1
ATOM 2703 C CA . VAL A 1 330 ? -17.234 11.594 7.488 1 88.94 330 VAL A CA 1
ATOM 2704 C C . VAL A 1 330 ? -17.406 12.68 8.555 1 88.94 330 VAL A C 1
ATOM 2706 O O . VAL A 1 330 ? -16.766 13.727 8.484 1 88.94 330 VAL A O 1
ATOM 2709 N N . ASN A 1 331 ? -18.188 12.383 9.594 1 86.75 331 ASN A N 1
ATOM 2710 C CA . ASN A 1 331 ? -18.375 13.305 10.703 1 86.75 331 ASN A CA 1
ATOM 2711 C C . ASN A 1 331 ? -17.062 13.562 11.453 1 86.75 331 ASN A C 1
ATOM 2713 O O . ASN A 1 331 ? -16.797 14.688 11.867 1 86.75 331 ASN A O 1
ATOM 2717 N N . ALA A 1 332 ? -16.375 12.555 11.617 1 86.5 332 ALA A N 1
ATOM 2718 C CA . ALA A 1 332 ? -15.086 12.695 12.297 1 86.5 332 ALA A CA 1
ATOM 2719 C C . ALA A 1 332 ? -14.148 13.609 11.508 1 86.5 332 ALA A C 1
ATOM 2721 O O . ALA A 1 332 ? -13.43 14.43 12.086 1 86.5 332 ALA A O 1
ATOM 2722 N N . TYR A 1 333 ? -14.133 13.477 10.188 1 89.25 333 TYR A N 1
ATOM 2723 C CA . TYR A 1 333 ? -13.328 14.359 9.352 1 89.25 333 TYR A CA 1
ATOM 2724 C C . TYR A 1 333 ? -13.773 15.805 9.492 1 89.25 333 TYR A C 1
ATOM 2726 O O . TYR A 1 333 ? -12.938 16.703 9.609 1 89.25 333 TYR A O 1
ATOM 2734 N N . ARG A 1 334 ? -15.039 16 9.5 1 90.12 334 ARG A N 1
ATOM 2735 C CA . ARG A 1 334 ? -15.594 17.344 9.625 1 90.12 334 ARG A CA 1
ATOM 2736 C C . ARG A 1 334 ? -15.203 17.969 10.953 1 90.12 334 ARG A C 1
ATOM 2738 O O . ARG A 1 334 ? -14.789 19.141 11 1 90.12 334 ARG A O 1
ATOM 2745 N N . GLU A 1 335 ? -15.336 17.203 11.977 1 87.62 335 GLU A N 1
ATOM 2746 C CA . GLU A 1 335 ? -15.008 17.703 13.305 1 87.62 335 GLU A CA 1
ATOM 2747 C C . GLU A 1 335 ? -13.531 18.078 13.406 1 87.62 335 GLU A C 1
ATOM 2749 O O . GLU A 1 335 ? -13.188 19.109 14.016 1 87.62 335 GLU A O 1
ATOM 2754 N N . LYS A 1 336 ? -12.797 17.297 12.836 1 89.12 336 LYS A N 1
ATOM 2755 C CA . LYS A 1 336 ? -11.367 17.578 12.82 1 89.12 336 LYS A CA 1
ATOM 2756 C C . LYS A 1 336 ? -11.078 18.906 12.102 1 89.12 336 LYS A C 1
ATOM 2758 O O . LYS A 1 336 ? -10.258 19.703 12.555 1 89.12 336 LYS A O 1
ATOM 2763 N N . LEU A 1 337 ? -11.758 19.109 11.078 1 92.56 337 LEU A N 1
ATOM 2764 C CA . LEU A 1 337 ? -11.562 20.344 10.305 1 92.56 337 LEU A CA 1
ATOM 2765 C C . LEU A 1 337 ? -12.117 21.547 11.047 1 92.56 337 LEU A C 1
ATOM 2767 O O . LEU A 1 337 ? -11.547 22.641 10.984 1 92.56 337 LEU A O 1
ATOM 2771 N N . GLN A 1 338 ? -13.141 21.375 11.797 1 91.62 338 GLN A N 1
ATOM 2772 C CA . GLN A 1 338 ? -13.836 22.469 12.477 1 91.62 338 GLN A CA 1
ATOM 2773 C C . GLN A 1 338 ? -12.938 23.125 13.523 1 91.62 338 GLN A C 1
ATOM 2775 O O . GLN A 1 338 ? -13.188 24.25 13.938 1 91.62 338 GLN A O 1
ATOM 2780 N N . LYS A 1 339 ? -11.992 22.453 13.906 1 90.19 339 LYS A N 1
ATOM 2781 C CA . LYS A 1 339 ? -11.062 23.016 14.867 1 90.19 339 LYS A CA 1
ATOM 2782 C C . LYS A 1 339 ? -10.273 24.172 14.258 1 90.19 339 LYS A C 1
ATOM 2784 O O . LYS A 1 339 ? -9.898 25.125 14.961 1 90.19 339 LYS A O 1
ATOM 2789 N N . TRP A 1 340 ? -10.102 24.125 12.945 1 94.44 340 TRP A N 1
ATOM 2790 C CA . TRP A 1 340 ? -9.195 25.062 12.297 1 94.44 340 TRP A CA 1
ATOM 2791 C C . TRP A 1 340 ? -9.938 25.906 11.258 1 94.44 340 TRP A C 1
ATOM 2793 O O . TRP A 1 340 ? -9.445 26.969 10.844 1 94.44 340 TRP A O 1
ATOM 2803 N N . TYR A 1 341 ? -11.062 25.406 10.883 1 95.25 341 TYR A N 1
ATOM 2804 C CA . TYR A 1 341 ? -11.75 26.016 9.75 1 95.25 341 TYR A CA 1
ATOM 2805 C C . TYR A 1 341 ? -13.188 26.375 10.109 1 95.25 341 TYR A C 1
ATOM 2807 O O . TYR A 1 341 ? -13.773 25.766 11.008 1 95.25 341 TYR A O 1
ATOM 2815 N N . THR A 1 342 ? -13.688 27.422 9.453 1 94.94 342 THR A N 1
ATOM 2816 C CA . THR A 1 342 ? -15.109 27.734 9.461 1 94.94 342 THR A CA 1
ATOM 2817 C C . THR A 1 342 ? -15.758 27.359 8.133 1 94.94 342 THR A C 1
ATOM 2819 O O . THR A 1 342 ? -15.242 27.703 7.066 1 94.94 342 THR A O 1
ATOM 2822 N N . PHE A 1 343 ? -16.828 26.562 8.281 1 91.25 343 PHE A N 1
ATOM 2823 C CA . PHE A 1 343 ? -17.5 26.094 7.074 1 91.25 343 PHE A CA 1
ATOM 2824 C C . PHE A 1 343 ? -18.469 27.156 6.555 1 91.25 343 PHE A C 1
ATOM 2826 O O . PHE A 1 343 ? -19.188 27.766 7.336 1 91.25 343 PHE A O 1
ATOM 2833 N N . SER A 1 344 ? -18.344 27.516 5.285 1 81.56 344 SER A N 1
ATOM 2834 C CA . SER A 1 344 ? -19.266 28.438 4.648 1 81.56 344 SER A CA 1
ATOM 2835 C C . SER A 1 344 ? -20.172 27.734 3.645 1 81.56 344 SER A C 1
ATOM 2837 O O . SER A 1 344 ? -19.781 26.719 3.061 1 81.56 344 SER A O 1
ATOM 2839 N N . MET B 1 1 ? 11.57 -36.938 -10.32 1 92.06 1 MET B N 1
ATOM 2840 C CA . MET B 1 1 ? 11.148 -35.719 -10.992 1 92.06 1 MET B CA 1
ATOM 2841 C C . MET B 1 1 ? 11.078 -34.562 -10 1 92.06 1 MET B C 1
ATOM 2843 O O . MET B 1 1 ? 10.516 -34.688 -8.914 1 92.06 1 MET B O 1
ATOM 2847 N N . GLU B 1 2 ? 11.797 -33.469 -10.305 1 96.44 2 GLU B N 1
ATOM 2848 C CA . GLU B 1 2 ? 11.781 -32.281 -9.469 1 96.44 2 GLU B CA 1
ATOM 2849 C C . GLU B 1 2 ? 11.07 -31.125 -10.18 1 96.44 2 GLU B C 1
ATOM 2851 O O . GLU B 1 2 ? 10.773 -31.203 -11.375 1 96.44 2 GLU B O 1
ATOM 2856 N N . TYR B 1 3 ? 10.703 -30.188 -9.359 1 97.62 3 TYR B N 1
ATOM 2857 C CA . TYR B 1 3 ? 9.961 -29.016 -9.828 1 97.62 3 TYR B CA 1
ATOM 2858 C C . TYR B 1 3 ? 10.703 -27.719 -9.477 1 97.62 3 TYR B C 1
ATOM 2860 O O . TYR B 1 3 ? 11.234 -27.578 -8.375 1 97.62 3 TYR B O 1
ATOM 2868 N N . TRP B 1 4 ? 10.742 -26.781 -10.484 1 96.62 4 TRP B N 1
ATOM 2869 C CA . TRP B 1 4 ? 11.57 -25.594 -10.281 1 96.62 4 TRP B CA 1
ATOM 2870 C C . TRP B 1 4 ? 10.82 -24.344 -10.703 1 96.62 4 TRP B C 1
ATOM 2872 O O . TRP B 1 4 ? 10.055 -24.359 -11.672 1 96.62 4 TRP B O 1
ATOM 2882 N N . ILE B 1 5 ? 11.031 -23.266 -9.93 1 95.69 5 ILE B N 1
ATOM 2883 C CA . ILE B 1 5 ? 10.672 -21.906 -10.352 1 95.69 5 ILE B CA 1
ATOM 2884 C C . ILE B 1 5 ? 11.93 -21.141 -10.727 1 95.69 5 ILE B C 1
ATOM 2886 O O . ILE B 1 5 ? 12.898 -21.094 -9.961 1 95.69 5 ILE B O 1
ATOM 2890 N N . ILE B 1 6 ? 11.891 -20.516 -11.883 1 94.81 6 ILE B N 1
ATOM 2891 C CA . ILE B 1 6 ? 13.125 -19.875 -12.336 1 94.81 6 ILE B CA 1
ATOM 2892 C C . ILE B 1 6 ? 12.844 -18.422 -12.727 1 94.81 6 ILE B C 1
ATOM 2894 O O . ILE B 1 6 ? 11.695 -18.062 -13.008 1 94.81 6 ILE B O 1
ATOM 2898 N N . GLN B 1 7 ? 13.898 -17.688 -12.656 1 90.19 7 GLN B N 1
ATOM 2899 C CA . GLN B 1 7 ? 13.93 -16.328 -13.188 1 90.19 7 GLN B CA 1
ATOM 2900 C C . GLN B 1 7 ? 14.906 -16.203 -14.359 1 90.19 7 GLN B C 1
ATOM 2902 O O . GLN B 1 7 ? 16.047 -16.656 -14.258 1 90.19 7 GLN B O 1
ATOM 2907 N N . ILE B 1 8 ? 14.43 -15.672 -15.422 1 88.81 8 ILE B N 1
ATOM 2908 C CA . ILE B 1 8 ? 15.305 -15.508 -16.578 1 88.81 8 ILE B CA 1
ATOM 2909 C C . ILE B 1 8 ? 15.664 -14.031 -16.766 1 88.81 8 ILE B C 1
ATOM 2911 O O . ILE B 1 8 ? 15.109 -13.352 -17.625 1 88.81 8 ILE B O 1
ATOM 2915 N N . LYS B 1 9 ? 16.5 -13.555 -15.984 1 82.56 9 LYS B N 1
ATOM 2916 C CA . LYS B 1 9 ? 16.953 -12.164 -16.016 1 82.56 9 LYS B CA 1
ATOM 2917 C C . LYS B 1 9 ? 18.453 -12.07 -15.734 1 82.56 9 LYS B C 1
ATOM 2919 O O . LYS B 1 9 ? 18.875 -11.445 -14.758 1 82.56 9 LYS B O 1
ATOM 2924 N N . PRO B 1 10 ? 19.25 -12.578 -16.594 1 76.81 10 PRO B N 1
ATOM 2925 C CA . PRO B 1 10 ? 20.688 -12.617 -16.359 1 76.81 10 PRO B CA 1
ATOM 2926 C C . PRO B 1 10 ? 21.375 -11.273 -16.594 1 76.81 10 PRO B C 1
ATOM 2928 O O . PRO B 1 10 ? 22.375 -11.203 -17.312 1 76.81 10 PRO B O 1
ATOM 2931 N N . PHE B 1 11 ? 20.734 -10.18 -16.047 1 72.62 11 PHE B N 1
ATOM 2932 C CA . PHE B 1 11 ? 21.266 -8.844 -16.234 1 72.62 11 PHE B CA 1
ATOM 2933 C C . PHE B 1 11 ? 21.484 -8.148 -14.891 1 72.62 11 PHE B C 1
ATOM 2935 O O . PHE B 1 11 ? 20.766 -8.43 -13.93 1 72.62 11 PHE B O 1
ATOM 2942 N N . SER B 1 12 ? 22.516 -7.324 -14.984 1 65.38 12 SER B N 1
ATOM 2943 C CA . SER B 1 12 ? 22.719 -6.504 -13.797 1 65.38 12 SER B CA 1
ATOM 2944 C C . SER B 1 12 ? 21.531 -5.582 -13.547 1 65.38 12 SER B C 1
ATOM 2946 O O . SER B 1 12 ? 20.828 -5.207 -14.492 1 65.38 12 SER B O 1
ATOM 2948 N N . PRO B 1 13 ? 21.328 -5.324 -12.266 1 64.69 13 PRO B N 1
ATOM 2949 C CA . PRO B 1 13 ? 20.188 -4.453 -11.93 1 64.69 13 PRO B CA 1
ATOM 2950 C C . PRO B 1 13 ? 20.188 -3.15 -12.727 1 64.69 13 PRO B C 1
ATOM 2952 O O . PRO B 1 13 ? 19.125 -2.646 -13.094 1 64.69 13 PRO B O 1
ATOM 2955 N N . LYS B 1 14 ? 21.359 -2.58 -13.016 1 59.97 14 LYS B N 1
ATOM 2956 C CA . LYS B 1 14 ? 21.484 -1.323 -13.75 1 59.97 14 LYS B CA 1
ATOM 2957 C C . LYS B 1 14 ? 21.047 -1.486 -15.203 1 59.97 14 LYS B C 1
ATOM 2959 O O . LYS B 1 14 ? 20.625 -0.522 -15.836 1 59.97 14 LYS B O 1
ATOM 2964 N N . LYS B 1 15 ? 21.234 -2.703 -15.664 1 59 15 LYS B N 1
ATOM 2965 C CA . LYS B 1 15 ? 20.984 -2.953 -17.078 1 59 15 LYS B CA 1
ATOM 2966 C C . LYS B 1 15 ? 19.641 -3.645 -17.297 1 59 15 LYS B C 1
ATOM 2968 O O . LYS B 1 15 ? 19.297 -4.016 -18.422 1 59 15 LYS B O 1
ATOM 2973 N N . ARG B 1 16 ? 18.984 -3.84 -16.312 1 62.66 16 ARG B N 1
ATOM 2974 C CA . ARG B 1 16 ? 17.734 -4.578 -16.391 1 62.66 16 ARG B CA 1
ATOM 2975 C C . ARG B 1 16 ? 16.594 -3.682 -16.859 1 62.66 16 ARG B C 1
ATOM 2977 O O . ARG B 1 16 ? 15.742 -3.277 -16.062 1 62.66 16 ARG B O 1
ATOM 2984 N N . ASN B 1 17 ? 16.953 -3.203 -18.078 1 66.62 17 ASN B N 1
ATOM 2985 C CA . ASN B 1 17 ? 15.812 -2.484 -18.641 1 66.62 17 ASN B CA 1
ATOM 2986 C C . ASN B 1 17 ? 14.711 -3.439 -19.078 1 66.62 17 ASN B C 1
ATOM 2988 O O . ASN B 1 17 ? 14.984 -4.555 -19.516 1 66.62 17 ASN B O 1
ATOM 2992 N N . GLU B 1 18 ? 13.539 -3.078 -18.969 1 69.44 18 GLU B N 1
ATOM 2993 C CA . GLU B 1 18 ? 12.352 -3.898 -19.188 1 69.44 18 GLU B CA 1
ATOM 2994 C C . GLU B 1 18 ? 12.344 -4.508 -20.578 1 69.44 18 GLU B C 1
ATOM 2996 O O . GLU B 1 18 ? 12.055 -5.695 -20.75 1 69.44 18 GLU B O 1
ATOM 3001 N N . ASN B 1 19 ? 12.781 -3.812 -21.5 1 75.06 19 ASN B N 1
ATOM 3002 C CA . ASN B 1 19 ? 12.695 -4.281 -22.891 1 75.06 19 ASN B CA 1
ATOM 3003 C C . ASN B 1 19 ? 13.773 -5.32 -23.188 1 75.06 19 ASN B C 1
ATOM 3005 O O . ASN B 1 19 ? 13.516 -6.309 -23.875 1 75.06 19 ASN B O 1
ATOM 3009 N N . ILE B 1 20 ? 14.875 -5.121 -22.625 1 75.56 20 ILE B N 1
ATOM 3010 C CA . ILE B 1 20 ? 15.984 -6.043 -22.859 1 75.56 20 ILE B CA 1
ATOM 3011 C C . ILE B 1 20 ? 15.672 -7.395 -22.219 1 75.56 20 ILE B C 1
ATOM 3013 O O . ILE B 1 20 ? 15.852 -8.438 -22.859 1 75.56 20 ILE B O 1
ATOM 3017 N N . VAL B 1 21 ? 15.133 -7.359 -21.094 1 82.81 21 VAL B N 1
ATOM 3018 C CA . VAL B 1 21 ? 14.82 -8.586 -20.359 1 82.81 21 VAL B CA 1
ATOM 3019 C C . VAL B 1 21 ? 13.703 -9.336 -21.078 1 82.81 21 VAL B C 1
ATOM 3021 O O . VAL B 1 21 ? 13.797 -10.547 -21.281 1 82.81 21 VAL B O 1
ATOM 3024 N N . LEU B 1 22 ? 12.727 -8.664 -21.5 1 86.81 22 LEU B N 1
ATOM 3025 C CA . LEU B 1 22 ? 11.586 -9.289 -22.156 1 86.81 22 LEU B CA 1
ATOM 3026 C C . LEU B 1 22 ? 12.008 -9.945 -23.469 1 86.81 22 LEU B C 1
ATOM 3028 O O . LEU B 1 22 ? 11.594 -11.07 -23.766 1 86.81 22 LEU B O 1
ATOM 3032 N N . ASN B 1 23 ? 12.758 -9.25 -24.203 1 82.75 23 ASN B N 1
ATOM 3033 C CA . ASN B 1 23 ? 13.211 -9.789 -25.469 1 82.75 23 ASN B CA 1
ATOM 3034 C C . ASN B 1 23 ? 14.078 -11.031 -25.281 1 82.75 23 ASN B C 1
ATOM 3036 O O . ASN B 1 23 ? 13.961 -12 -26.031 1 82.75 23 ASN B O 1
ATOM 3040 N N . PHE B 1 24 ? 14.875 -10.977 -24.375 1 84.19 24 PHE B N 1
ATOM 3041 C CA . PHE B 1 24 ? 15.703 -12.141 -24.062 1 84.19 24 PHE B CA 1
ATOM 3042 C C . PHE B 1 24 ? 14.844 -13.32 -23.641 1 84.19 24 PHE B C 1
ATOM 3044 O O . PHE B 1 24 ? 15.086 -14.453 -24.047 1 84.19 24 PHE B O 1
ATOM 3051 N N . GLN B 1 25 ? 13.906 -13.07 -22.844 1 90.06 25 GLN B N 1
ATOM 3052 C CA . GLN B 1 25 ? 12.984 -14.109 -22.391 1 90.06 25 GLN B CA 1
ATOM 3053 C C . GLN B 1 25 ? 12.234 -14.719 -23.578 1 90.06 25 GLN B C 1
ATOM 3055 O O . GLN B 1 25 ? 12.062 -15.938 -23.641 1 90.06 25 GLN B O 1
ATOM 3060 N N . LYS B 1 26 ? 11.859 -13.898 -24.453 1 89.44 26 LYS B N 1
ATOM 3061 C CA . LYS B 1 26 ? 11.203 -14.383 -25.672 1 89.44 26 LYS B CA 1
ATOM 3062 C C . LYS B 1 26 ? 12.141 -15.273 -26.484 1 89.44 26 LYS B C 1
ATOM 3064 O O . LYS B 1 26 ? 11.711 -16.281 -27.031 1 89.44 26 LYS B O 1
ATOM 3069 N N . ASP B 1 27 ? 13.344 -14.852 -26.531 1 86.44 27 ASP B N 1
ATOM 3070 C CA . ASP B 1 27 ? 14.344 -15.656 -27.219 1 86.44 27 ASP B CA 1
ATOM 3071 C C . ASP B 1 27 ? 14.508 -17.016 -26.562 1 86.44 27 ASP B C 1
ATOM 3073 O O . ASP B 1 27 ? 14.625 -18.047 -27.25 1 86.44 27 ASP B O 1
ATOM 3077 N N . CYS B 1 28 ? 14.531 -17.031 -25.328 1 91.06 28 CYS B N 1
ATOM 3078 C CA . CYS B 1 28 ? 14.648 -18.281 -24.578 1 91.06 28 CYS B CA 1
ATOM 3079 C C . CYS B 1 28 ? 13.453 -19.188 -24.844 1 91.06 28 CYS B C 1
ATOM 3081 O O . CYS B 1 28 ? 13.609 -20.391 -25.031 1 91.06 28 CYS B O 1
ATOM 3083 N N . ILE B 1 29 ? 12.336 -18.641 -24.875 1 93.56 29 ILE B N 1
ATOM 3084 C CA . ILE B 1 29 ? 11.109 -19.391 -25.141 1 93.56 29 ILE B CA 1
ATOM 3085 C C . ILE B 1 29 ? 11.148 -19.953 -26.562 1 93.56 29 ILE B C 1
ATOM 3087 O O . ILE B 1 29 ? 10.883 -21.141 -26.766 1 93.56 29 ILE B O 1
ATOM 3091 N N . ARG B 1 30 ? 11.523 -19.156 -27.5 1 90.5 30 ARG B N 1
ATOM 3092 C CA . ARG B 1 30 ? 11.57 -19.562 -28.906 1 90.5 30 ARG B CA 1
ATOM 3093 C C . ARG B 1 30 ? 12.586 -20.672 -29.109 1 90.5 30 ARG B C 1
ATOM 3095 O O . ARG B 1 30 ? 12.352 -21.594 -29.906 1 90.5 30 ARG B O 1
ATOM 3102 N N . ASN B 1 31 ? 13.641 -20.578 -28.359 1 87.69 31 ASN B N 1
ATOM 3103 C CA . ASN B 1 31 ? 14.711 -21.531 -28.547 1 87.69 31 ASN B CA 1
ATOM 3104 C C . ASN B 1 31 ? 14.625 -22.688 -27.547 1 87.69 31 ASN B C 1
ATOM 3106 O O . ASN B 1 31 ? 15.516 -23.531 -27.484 1 87.69 31 ASN B O 1
ATOM 3110 N N . ASN B 1 32 ? 13.602 -22.672 -26.734 1 92.69 32 ASN B N 1
ATOM 3111 C CA . ASN B 1 32 ? 13.352 -23.719 -25.75 1 92.69 32 ASN B CA 1
ATOM 3112 C C . ASN B 1 32 ? 14.531 -23.891 -24.797 1 92.69 32 ASN B C 1
ATOM 3114 O O . ASN B 1 32 ? 15.008 -25.016 -24.594 1 92.69 32 ASN B O 1
ATOM 3118 N N . LEU B 1 33 ? 14.945 -22.812 -24.188 1 92.19 33 LEU B N 1
ATOM 3119 C CA . LEU B 1 33 ? 16.078 -22.812 -23.266 1 92.19 33 LEU B CA 1
ATOM 3120 C C . LEU B 1 33 ? 15.773 -21.953 -22.031 1 92.19 33 LEU B C 1
ATOM 3122 O O . LEU B 1 33 ? 14.891 -21.094 -22.078 1 92.19 33 LEU B O 1
ATOM 3126 N N . PHE B 1 34 ? 16.422 -22.234 -20.984 1 93.19 34 PHE B N 1
ATOM 3127 C CA . PHE B 1 34 ? 16.531 -21.359 -19.812 1 93.19 34 PHE B CA 1
ATOM 3128 C C . PHE B 1 34 ? 17.875 -21.547 -19.125 1 93.19 34 PHE B C 1
ATOM 3130 O O . PHE B 1 34 ? 18.562 -22.531 -19.359 1 93.19 34 PHE B O 1
ATOM 3137 N N . GLY B 1 35 ? 18.188 -20.469 -18.344 1 89.25 35 GLY B N 1
ATOM 3138 C CA . GLY B 1 35 ? 19.484 -20.609 -17.703 1 89.25 35 GLY B CA 1
ATOM 3139 C C . GLY B 1 35 ? 19.844 -19.406 -16.844 1 89.25 35 GLY B C 1
ATOM 3140 O O . GLY B 1 35 ? 18.984 -18.578 -16.531 1 89.25 35 GLY B O 1
ATOM 3141 N N . MET B 1 36 ? 21.031 -19.453 -16.359 1 83.19 36 MET B N 1
ATOM 3142 C CA . MET B 1 36 ? 21.594 -18.359 -15.547 1 83.19 36 MET B CA 1
ATOM 3143 C C . MET B 1 36 ? 22.906 -17.875 -16.125 1 83.19 36 MET B C 1
ATOM 3145 O O . MET B 1 36 ? 23.547 -18.578 -16.906 1 83.19 36 MET B O 1
ATOM 3149 N N . GLY B 1 37 ? 23.125 -16.562 -15.852 1 74.69 37 GLY B N 1
ATOM 3150 C CA . GLY B 1 37 ? 24.391 -15.992 -16.281 1 74.69 37 GLY B CA 1
ATOM 3151 C C . GLY B 1 37 ? 24.922 -14.93 -15.344 1 74.69 37 GLY B C 1
ATOM 3152 O O . GLY B 1 37 ? 24.141 -14.211 -14.711 1 74.69 37 GLY B O 1
ATOM 3153 N N . TRP B 1 38 ? 26.062 -15.039 -14.852 1 58.72 38 TRP B N 1
ATOM 3154 C CA . TRP B 1 38 ? 26.688 -14.031 -14 1 58.72 38 TRP B CA 1
ATOM 3155 C C . TRP B 1 38 ? 27.484 -13.039 -14.836 1 58.72 38 TRP B C 1
ATOM 3157 O O . TRP B 1 38 ? 28.141 -13.414 -15.812 1 58.72 38 TRP B O 1
ATOM 3167 N N . ASN B 1 39 ? 26.953 -11.758 -14.688 1 51.09 39 ASN B N 1
ATOM 3168 C CA . ASN B 1 39 ? 27.797 -10.742 -15.312 1 51.09 39 ASN B CA 1
ATOM 3169 C C . ASN B 1 39 ? 29.219 -10.789 -14.773 1 51.09 39 ASN B C 1
ATOM 3171 O O . ASN B 1 39 ? 29.438 -10.586 -13.578 1 51.09 39 ASN B O 1
ATOM 3175 N N . ILE B 1 40 ? 29.969 -11.656 -15.219 1 45.41 40 ILE B N 1
ATOM 3176 C CA . ILE B 1 40 ? 31.344 -11.453 -14.797 1 45.41 40 ILE B CA 1
ATOM 3177 C C . ILE B 1 40 ? 31.688 -9.961 -14.836 1 45.41 40 ILE B C 1
ATOM 3179 O O . ILE B 1 40 ? 31.281 -9.258 -15.766 1 45.41 40 ILE B O 1
ATOM 3183 N N . ASP B 1 41 ? 31.953 -9.469 -13.805 1 44.59 41 ASP B N 1
ATOM 3184 C CA . ASP B 1 41 ? 32.312 -8.062 -13.656 1 44.59 41 ASP B CA 1
ATOM 3185 C C . ASP B 1 41 ? 32.781 -7.477 -14.992 1 44.59 41 ASP B C 1
ATOM 3187 O O . ASP B 1 41 ? 33.562 -8.086 -15.703 1 44.59 41 ASP B O 1
ATOM 3191 N N . ASP B 1 42 ? 32 -6.582 -15.484 1 44.28 42 ASP B N 1
ATOM 3192 C CA . ASP B 1 42 ? 32.469 -5.812 -16.625 1 44.28 42 ASP B CA 1
ATOM 3193 C C . ASP B 1 42 ? 34 -5.719 -16.656 1 44.28 42 ASP B C 1
ATOM 3195 O O . ASP B 1 42 ? 34.594 -5.68 -17.719 1 44.28 42 ASP B O 1
ATOM 3199 N N . ASN B 1 43 ? 34.469 -5.539 -15.5 1 42.69 43 ASN B N 1
ATOM 3200 C CA . ASN B 1 43 ? 35.938 -5.348 -15.469 1 42.69 43 ASN B CA 1
ATOM 3201 C C . ASN B 1 43 ? 36.688 -6.66 -15.719 1 42.69 43 ASN B C 1
ATOM 3203 O O . ASN B 1 43 ? 37.844 -6.652 -16.141 1 42.69 43 ASN B O 1
ATOM 3207 N N . ALA B 1 44 ? 36.094 -7.734 -15.273 1 44.03 44 ALA B N 1
ATOM 3208 C CA . ALA B 1 44 ? 36.906 -8.938 -15.461 1 44.03 44 ALA B CA 1
ATOM 3209 C C . ALA B 1 44 ? 36.75 -9.484 -16.875 1 44.03 44 ALA B C 1
ATOM 3211 O O . ALA B 1 44 ? 37.719 -10.047 -17.422 1 44.03 44 ALA B O 1
ATOM 3212 N N . TYR B 1 45 ? 35.562 -9.43 -17.469 1 46 45 TYR B N 1
ATOM 3213 C CA . TYR B 1 45 ? 35.469 -9.812 -18.875 1 46 45 TYR B CA 1
ATOM 3214 C C . TYR B 1 45 ? 34.844 -8.703 -19.703 1 46 45 TYR B C 1
ATOM 3216 O O . TYR B 1 45 ? 33.625 -8.484 -19.656 1 46 45 TYR B O 1
ATOM 3224 N N . PRO B 1 46 ? 35.781 -7.844 -20.125 1 43.12 46 PRO B N 1
ATOM 3225 C CA . PRO B 1 46 ? 35.344 -6.734 -20.969 1 43.12 46 PRO B CA 1
ATOM 3226 C C . PRO B 1 46 ? 34.344 -7.168 -22.047 1 43.12 46 PRO B C 1
ATOM 3228 O O . PRO B 1 46 ? 34.344 -8.32 -22.484 1 43.12 46 PRO B O 1
ATOM 3231 N N . ALA B 1 47 ? 33.438 -6.348 -22.297 1 44.19 47 ALA B N 1
ATOM 3232 C CA . ALA B 1 47 ? 32.562 -6.484 -23.438 1 44.19 47 ALA B CA 1
ATOM 3233 C C . ALA B 1 47 ? 33.344 -6.828 -24.703 1 44.19 47 ALA B C 1
ATOM 3235 O O . ALA B 1 47 ? 34.406 -6.227 -24.969 1 44.19 47 ALA B O 1
ATOM 3236 N N . GLY B 1 48 ? 33 -7.922 -25.281 1 46.38 48 GLY B N 1
ATOM 3237 C CA . GLY B 1 48 ? 33.656 -8.32 -26.516 1 46.38 48 GLY B CA 1
ATOM 3238 C C . GLY B 1 48 ? 34.562 -9.531 -26.359 1 46.38 48 GLY B C 1
ATOM 3239 O O . GLY B 1 48 ? 35.031 -10.109 -27.344 1 46.38 48 GLY B O 1
ATOM 3240 N N . GLU B 1 49 ? 34.969 -9.68 -25.203 1 50.12 49 GLU B N 1
ATOM 3241 C CA . GLU B 1 49 ? 35.844 -10.828 -25.047 1 50.12 49 GLU B CA 1
ATOM 3242 C C . GLU B 1 49 ? 35.062 -12.133 -25 1 50.12 49 GLU B C 1
ATOM 3244 O O . GLU B 1 49 ? 33.938 -12.164 -24.484 1 50.12 49 GLU B O 1
ATOM 3249 N N . PRO B 1 50 ? 35.562 -13.078 -25.719 1 52.16 50 PRO B N 1
ATOM 3250 C CA . PRO B 1 50 ? 34.875 -14.375 -25.703 1 52.16 50 PRO B CA 1
ATOM 3251 C C . PRO B 1 50 ? 34.719 -14.961 -24.312 1 52.16 50 PRO B C 1
ATOM 3253 O O . PRO B 1 50 ? 35.562 -14.68 -23.422 1 52.16 50 PRO B O 1
ATOM 3256 N N . MET B 1 51 ? 33.656 -15.586 -24.062 1 54.44 51 MET B N 1
ATOM 3257 C CA . MET B 1 51 ? 33.438 -16.281 -22.797 1 54.44 51 MET B CA 1
ATOM 3258 C C . MET B 1 51 ? 34.594 -17.234 -22.5 1 54.44 51 MET B C 1
ATOM 3260 O O . MET B 1 51 ? 35.031 -17.984 -23.375 1 54.44 51 MET B O 1
ATOM 3264 N N . PRO B 1 52 ? 35.219 -16.984 -21.375 1 58.97 52 PRO B N 1
ATOM 3265 C CA . PRO B 1 52 ? 36.281 -17.953 -21.031 1 58.97 52 PRO B CA 1
ATOM 3266 C C . PRO B 1 52 ? 35.781 -19.391 -21.031 1 58.97 52 PRO B C 1
ATOM 3268 O O . PRO B 1 52 ? 34.562 -19.625 -21 1 58.97 52 PRO B O 1
ATOM 3271 N N . ASP B 1 53 ? 36.688 -20.297 -21.344 1 62.56 53 ASP B N 1
ATOM 3272 C CA . ASP B 1 53 ? 36.312 -21.688 -21.188 1 62.56 53 ASP B CA 1
ATOM 3273 C C . ASP B 1 53 ? 35.875 -21.984 -19.75 1 62.56 53 ASP B C 1
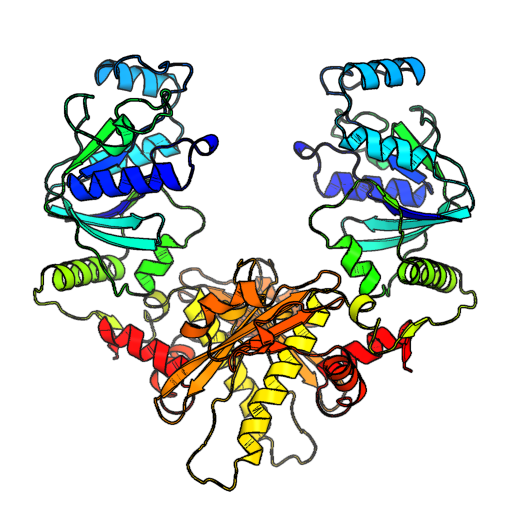ATOM 3275 O O . ASP B 1 53 ? 36.031 -21.141 -18.875 1 62.56 53 ASP B O 1
ATOM 3279 N N . TYR B 1 54 ? 35.062 -23.078 -19.594 1 64.12 54 TYR B N 1
ATOM 3280 C CA . TYR B 1 54 ? 34.406 -23.453 -18.344 1 64.12 54 TYR B CA 1
ATOM 3281 C C . TYR B 1 54 ? 35.406 -23.422 -17.172 1 64.12 54 TYR B C 1
ATOM 3283 O O . TYR B 1 54 ? 35.094 -22.906 -16.109 1 64.12 54 TYR B O 1
ATOM 3291 N N . GLU B 1 55 ? 36.5 -23.984 -17.484 1 64.62 55 GLU B N 1
ATOM 3292 C CA . GLU B 1 55 ? 37.469 -24.094 -16.406 1 64.62 55 GLU B CA 1
ATOM 3293 C C . GLU B 1 55 ? 37.938 -22.719 -15.93 1 64.62 55 GLU B C 1
ATOM 3295 O O . GLU B 1 55 ? 38.031 -22.484 -14.727 1 64.62 55 GLU B O 1
ATOM 3300 N N . GLU B 1 56 ? 38.156 -21.953 -16.875 1 65.75 56 GLU B N 1
ATOM 3301 C CA . GLU B 1 56 ? 38.594 -20.609 -16.531 1 65.75 56 GLU B CA 1
ATOM 3302 C C . GLU B 1 56 ? 37.5 -19.828 -15.812 1 65.75 56 GLU B C 1
ATOM 3304 O O . GLU B 1 56 ? 37.781 -19.094 -14.867 1 65.75 56 GLU B O 1
ATOM 3309 N N . TYR B 1 57 ? 36.406 -20.016 -16.328 1 62.94 57 TYR B N 1
ATOM 3310 C CA . TYR B 1 57 ? 35.25 -19.328 -15.719 1 62.94 57 TYR B CA 1
ATOM 3311 C C . TYR B 1 57 ? 35.062 -19.75 -14.266 1 62.94 57 TYR B C 1
ATOM 3313 O O . TYR B 1 57 ? 34.875 -18.906 -13.391 1 62.94 57 TYR B O 1
ATOM 3321 N N . GLN B 1 58 ? 35.125 -21.016 -14.148 1 63.38 58 GLN B N 1
ATOM 3322 C CA . GLN B 1 58 ? 34.938 -21.547 -12.805 1 63.38 58 GLN B CA 1
ATOM 3323 C C . GLN B 1 58 ? 35.969 -21 -11.844 1 63.38 58 GLN B C 1
ATOM 3325 O O . GLN B 1 58 ? 35.656 -20.672 -10.695 1 63.38 58 GLN B O 1
ATOM 3330 N N . GLN B 1 59 ? 37.125 -21.016 -12.352 1 63.97 59 GLN B N 1
ATOM 3331 C CA . GLN B 1 59 ? 38.219 -20.516 -11.523 1 63.97 59 GLN B CA 1
ATOM 3332 C C . GLN B 1 59 ? 37.969 -19.047 -11.141 1 63.97 59 GLN B C 1
ATOM 3334 O O . GLN B 1 59 ? 38.156 -18.672 -9.984 1 63.97 59 GLN B O 1
ATOM 3339 N N . LYS B 1 60 ? 37.656 -18.375 -12.117 1 63.16 60 LYS B N 1
ATOM 3340 C CA . LYS B 1 60 ? 37.438 -16.938 -11.867 1 63.16 60 LYS B CA 1
ATOM 3341 C C . LYS B 1 60 ? 36.25 -16.719 -10.945 1 63.16 60 LYS B C 1
ATOM 3343 O O . LYS B 1 60 ? 36.281 -15.82 -10.094 1 63.16 60 LYS B O 1
ATOM 3348 N N . TRP B 1 61 ? 35.281 -17.469 -11.25 1 62.69 61 TRP B N 1
ATOM 3349 C CA . TRP B 1 61 ? 34.094 -17.406 -10.391 1 62.69 61 TRP B CA 1
ATOM 3350 C C . TRP B 1 61 ? 34.469 -17.734 -8.945 1 62.69 61 TRP B C 1
ATOM 3352 O O . TRP B 1 61 ? 34 -17.062 -8.023 1 62.69 61 TRP B O 1
ATOM 3362 N N . LEU B 1 62 ? 35.156 -18.688 -8.805 1 60.31 62 LEU B N 1
ATOM 3363 C CA . LEU B 1 62 ? 35.594 -19.109 -7.48 1 60.31 62 LEU B CA 1
ATOM 3364 C C . LEU B 1 62 ? 36.469 -18.031 -6.84 1 60.31 62 LEU B C 1
ATOM 3366 O O . LEU B 1 62 ? 36.406 -17.797 -5.629 1 60.31 62 LEU B O 1
ATOM 3370 N N . GLU B 1 63 ? 37.219 -17.453 -7.66 1 58.66 63 GLU B N 1
ATOM 3371 C CA . GLU B 1 63 ? 38.156 -16.453 -7.176 1 58.66 63 GLU B CA 1
ATOM 3372 C C . GLU B 1 63 ? 37.438 -15.164 -6.785 1 58.66 63 GLU B C 1
ATOM 3374 O O . GLU B 1 63 ? 37.844 -14.492 -5.836 1 58.66 63 GLU B O 1
ATOM 3379 N N . THR B 1 64 ? 36.719 -14.789 -7.688 1 57.28 64 THR B N 1
ATOM 3380 C CA . THR B 1 64 ? 36.125 -13.477 -7.484 1 57.28 64 THR B CA 1
ATOM 3381 C C . THR B 1 64 ? 35.031 -13.539 -6.414 1 57.28 64 THR B C 1
ATOM 3383 O O . THR B 1 64 ? 34.594 -12.5 -5.922 1 57.28 64 THR B O 1
ATOM 3386 N N . GLY B 1 65 ? 34.875 -14.742 -5.758 1 51.66 65 GLY B N 1
ATOM 3387 C CA . GLY B 1 65 ? 33.906 -14.875 -4.695 1 51.66 65 GLY B CA 1
ATOM 3388 C C . GLY B 1 65 ? 32.469 -14.742 -5.188 1 51.66 65 GLY B C 1
ATOM 3389 O O . GLY B 1 65 ? 31.875 -13.656 -5.125 1 51.66 65 GLY B O 1
ATOM 3390 N N . SER B 1 66 ? 32.094 -15.656 -5.969 1 55.12 66 SER B N 1
ATOM 3391 C CA . SER B 1 66 ? 30.672 -15.562 -6.324 1 55.12 66 SER B CA 1
ATOM 3392 C C . SER B 1 66 ? 29.797 -15.461 -5.078 1 55.12 66 SER B C 1
ATOM 3394 O O . SER B 1 66 ? 30.062 -16.109 -4.066 1 55.12 66 SER B O 1
ATOM 3396 N N . GLY B 1 67 ? 29.188 -14.352 -4.93 1 58.56 67 GLY B N 1
ATOM 3397 C CA . GLY B 1 67 ? 28.328 -14.195 -3.762 1 58.56 67 GLY B CA 1
ATOM 3398 C C . GLY B 1 67 ? 27.469 -15.414 -3.492 1 58.56 67 GLY B C 1
ATOM 3399 O O . GLY B 1 67 ? 27.281 -16.266 -4.367 1 58.56 67 GLY B O 1
ATOM 3400 N N . ASN B 1 68 ? 27.266 -15.68 -2.238 1 62.28 68 ASN B N 1
ATOM 3401 C CA . ASN B 1 68 ? 26.453 -16.797 -1.747 1 62.28 68 ASN B CA 1
ATOM 3402 C C . ASN B 1 68 ? 25.234 -17.031 -2.631 1 62.28 68 ASN B C 1
ATOM 3404 O O . ASN B 1 68 ? 24.844 -18.172 -2.885 1 62.28 68 ASN B O 1
ATOM 3408 N N . VAL B 1 69 ? 24.781 -16.062 -3.25 1 64.12 69 VAL B N 1
ATOM 3409 C CA . VAL B 1 69 ? 23.578 -16.172 -4.059 1 64.12 69 VAL B CA 1
ATOM 3410 C C . VAL B 1 69 ? 23.891 -16.859 -5.379 1 64.12 69 VAL B C 1
ATOM 3412 O O . VAL B 1 69 ? 23.141 -17.734 -5.828 1 64.12 69 VAL B O 1
ATOM 3415 N N . SER B 1 70 ? 25.062 -16.578 -5.816 1 71.31 70 SER B N 1
ATOM 3416 C CA . SER B 1 70 ? 25.469 -17.172 -7.09 1 71.31 70 SER B CA 1
ATOM 3417 C C . SER B 1 70 ? 25.812 -18.641 -6.926 1 71.31 70 SER B C 1
ATOM 3419 O O . SER B 1 70 ? 25.484 -19.469 -7.789 1 71.31 70 SER B O 1
ATOM 3421 N N . LYS B 1 71 ? 26.281 -18.922 -5.824 1 75 71 LYS B N 1
ATOM 3422 C CA . LYS B 1 71 ? 26.625 -20.328 -5.566 1 75 71 LYS B CA 1
ATOM 3423 C C . LYS B 1 71 ? 25.391 -21.188 -5.414 1 75 71 LYS B C 1
ATOM 3425 O O . LYS B 1 71 ? 25.328 -22.297 -5.949 1 75 71 LYS B O 1
ATOM 3430 N N . THR B 1 72 ? 24.469 -20.703 -4.746 1 81.25 72 THR B N 1
ATOM 3431 C CA . THR B 1 72 ? 23.219 -21.422 -4.539 1 81.25 72 THR B CA 1
ATOM 3432 C C . THR B 1 72 ? 22.5 -21.672 -5.863 1 81.25 72 THR B C 1
ATOM 3434 O O . THR B 1 72 ? 22.016 -22.781 -6.117 1 81.25 72 THR B O 1
ATOM 3437 N N . ALA B 1 73 ? 22.531 -20.719 -6.641 1 84.25 73 ALA B N 1
ATOM 3438 C CA . ALA B 1 73 ? 21.891 -20.859 -7.945 1 84.25 73 ALA B CA 1
ATOM 3439 C C . ALA B 1 73 ? 22.609 -21.891 -8.805 1 84.25 73 ALA B C 1
ATOM 3441 O O . ALA B 1 73 ? 21.984 -22.719 -9.461 1 84.25 73 ALA B O 1
ATOM 3442 N N . TYR B 1 74 ? 23.859 -21.828 -8.719 1 81 74 TYR B N 1
ATOM 3443 C CA . TYR B 1 74 ? 24.672 -22.766 -9.477 1 81 74 TYR B CA 1
ATOM 3444 C C . TYR B 1 74 ? 24.375 -24.203 -9.055 1 81 74 TYR B C 1
ATOM 3446 O O . TYR B 1 74 ? 24.125 -25.078 -9.898 1 81 74 TYR B O 1
ATOM 3454 N N . HIS B 1 75 ? 24.359 -24.422 -7.914 1 84.56 75 HIS B N 1
ATOM 3455 C CA . HIS B 1 75 ? 24.109 -25.766 -7.406 1 84.56 75 HIS B CA 1
ATOM 3456 C C . HIS B 1 75 ? 22.703 -26.234 -7.77 1 84.56 75 HIS B C 1
ATOM 3458 O O . HIS B 1 75 ? 22.5 -27.406 -8.086 1 84.56 75 HIS B O 1
ATOM 3464 N N . ALA B 1 76 ? 21.828 -25.375 -7.723 1 90.06 76 ALA B N 1
ATOM 3465 C CA . ALA B 1 76 ? 20.453 -25.719 -8.109 1 90.06 76 ALA B CA 1
ATOM 3466 C C . ALA B 1 76 ? 20.391 -26.141 -9.57 1 90.06 76 ALA B C 1
ATOM 3468 O O . ALA B 1 76 ? 19.766 -27.156 -9.906 1 90.06 76 ALA B O 1
ATOM 3469 N N . TYR B 1 77 ? 21.094 -25.453 -10.336 1 89.25 77 TYR B N 1
ATOM 3470 C CA . TYR B 1 77 ? 21.094 -25.781 -11.758 1 89.25 77 TYR B CA 1
ATOM 3471 C C . TYR B 1 77 ? 21.734 -27.141 -12.008 1 89.25 77 TYR B C 1
ATOM 3473 O O . TYR B 1 77 ? 21.312 -27.891 -12.898 1 89.25 77 TYR B O 1
ATOM 3481 N N . GLN B 1 78 ? 22.672 -27.438 -11.203 1 86.94 78 GLN B N 1
ATOM 3482 C CA . GLN B 1 78 ? 23.359 -28.719 -11.344 1 86.94 78 GLN B CA 1
ATOM 3483 C C . GLN B 1 78 ? 22.438 -29.875 -10.953 1 86.94 78 GLN B C 1
ATOM 3485 O O . GLN B 1 78 ? 22.656 -31.016 -11.359 1 86.94 78 GLN B O 1
ATOM 3490 N N . ASN B 1 79 ? 21.453 -29.531 -10.281 1 93.19 79 ASN B N 1
ATOM 3491 C CA . ASN B 1 79 ? 20.562 -30.578 -9.789 1 93.19 79 ASN B CA 1
ATOM 3492 C C . ASN B 1 79 ? 19.375 -30.781 -10.727 1 93.19 79 ASN B C 1
ATOM 3494 O O . ASN B 1 79 ? 18.594 -31.703 -10.539 1 93.19 79 ASN B O 1
ATOM 3498 N N . ILE B 1 80 ? 19.297 -30.031 -11.703 1 95.56 80 ILE B N 1
ATOM 3499 C CA . ILE B 1 80 ? 18.219 -30.188 -12.656 1 95.56 80 ILE B CA 1
ATOM 3500 C C . ILE B 1 80 ? 18.438 -31.438 -13.5 1 95.56 80 ILE B C 1
ATOM 3502 O O . ILE B 1 80 ? 19.547 -31.719 -13.93 1 95.56 80 ILE B O 1
ATOM 3506 N N . GLN B 1 81 ? 17.359 -32.156 -13.633 1 96.25 81 GLN B N 1
ATOM 3507 C CA . GLN B 1 81 ? 17.422 -33.375 -14.422 1 96.25 81 GLN B CA 1
ATOM 3508 C C . GLN B 1 81 ? 16.375 -33.375 -15.531 1 96.25 81 GLN B C 1
ATOM 3510 O O . GLN B 1 81 ? 15.367 -32.656 -15.438 1 96.25 81 GLN B O 1
ATOM 3515 N N . ALA B 1 82 ? 16.688 -34.188 -16.547 1 96.12 82 ALA B N 1
ATOM 3516 C CA . ALA B 1 82 ? 15.688 -34.406 -17.578 1 96.12 82 ALA B CA 1
ATOM 3517 C C . ALA B 1 82 ? 14.383 -34.938 -16.984 1 96.12 82 ALA B C 1
ATOM 3519 O O . ALA B 1 82 ? 14.406 -35.812 -16.125 1 96.12 82 ALA B O 1
ATOM 3520 N N . GLY B 1 83 ? 13.297 -34.375 -17.422 1 97.12 83 GLY B N 1
A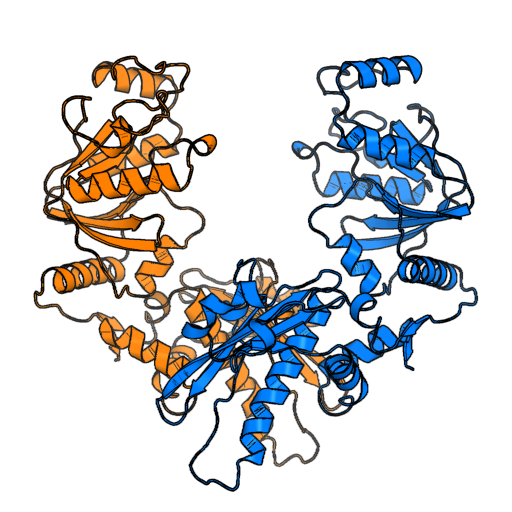TOM 3521 C CA . GLY B 1 83 ? 12.008 -34.812 -16.906 1 97.12 83 GLY B CA 1
ATOM 3522 C C . GLY B 1 83 ? 11.445 -33.875 -15.844 1 97.12 83 GLY B C 1
ATOM 3523 O O . GLY B 1 83 ? 10.25 -33.906 -15.555 1 97.12 83 GLY B O 1
ATOM 3524 N N . ASP B 1 84 ? 12.289 -33.062 -15.266 1 98.19 84 ASP B N 1
ATOM 3525 C CA . ASP B 1 84 ? 11.82 -32.094 -14.297 1 98.19 84 ASP B CA 1
ATOM 3526 C C . ASP B 1 84 ? 10.883 -31.078 -14.945 1 98.19 84 ASP B C 1
ATOM 3528 O O . ASP B 1 84 ? 10.914 -30.891 -16.172 1 98.19 84 ASP B O 1
ATOM 3532 N N . LEU B 1 85 ? 10.008 -30.516 -14.172 1 98.31 85 LEU B N 1
ATOM 3533 C CA . LEU B 1 85 ? 9.164 -29.438 -14.656 1 98.31 85 LEU B CA 1
ATOM 3534 C C . LEU B 1 85 ? 9.672 -28.078 -14.164 1 98.31 85 LEU B C 1
ATOM 3536 O O . LEU B 1 85 ? 10.117 -27.969 -13.023 1 98.31 85 LEU B O 1
ATOM 3540 N N . VAL B 1 86 ? 9.594 -27.078 -15.023 1 98.06 86 VAL B N 1
ATOM 3541 C CA . VAL B 1 86 ? 10.078 -25.75 -14.68 1 98.06 86 VAL B CA 1
ATOM 3542 C C . VAL B 1 86 ? 9 -24.703 -15.008 1 98.06 86 VAL B C 1
ATOM 3544 O O . VAL B 1 86 ? 8.336 -24.797 -16.047 1 98.06 86 VAL B O 1
ATOM 3547 N N . LEU B 1 87 ? 8.742 -23.844 -14.023 1 97.19 87 LEU B N 1
ATOM 3548 C CA . LEU B 1 87 ? 7.812 -22.734 -14.18 1 97.19 87 LEU B CA 1
ATOM 3549 C C . LEU B 1 87 ? 8.555 -21.406 -14.289 1 97.19 87 LEU B C 1
ATOM 3551 O O . LEU B 1 87 ? 9.555 -21.188 -13.594 1 97.19 87 LEU B O 1
ATOM 3555 N N . PHE B 1 88 ? 7.961 -20.547 -15.094 1 94.38 88 PHE B N 1
ATOM 3556 C CA . PHE B 1 88 ? 8.57 -19.266 -15.422 1 94.38 88 PHE B CA 1
ATOM 3557 C C . PHE B 1 88 ? 7.504 -18.203 -15.672 1 94.38 88 PHE B C 1
ATOM 3559 O O . PHE B 1 88 ? 6.449 -18.5 -16.234 1 94.38 88 PHE B O 1
ATOM 3566 N N . ARG B 1 89 ? 7.758 -16.984 -15.125 1 93 89 ARG B N 1
ATOM 3567 C CA . ARG B 1 89 ? 6.922 -15.828 -15.445 1 93 89 ARG B CA 1
ATOM 3568 C C . ARG B 1 89 ? 7.73 -14.742 -16.141 1 93 89 ARG B C 1
ATOM 3570 O O . ARG B 1 89 ? 8.781 -14.328 -15.656 1 93 89 ARG B O 1
ATOM 3577 N N . ASP B 1 90 ? 7.207 -14.266 -17.203 1 90.62 90 ASP B N 1
ATOM 3578 C CA . ASP B 1 90 ? 7.977 -13.266 -17.938 1 90.62 90 ASP B CA 1
ATOM 3579 C C . ASP B 1 90 ? 7.656 -11.859 -17.422 1 90.62 90 ASP B C 1
ATOM 3581 O O . ASP B 1 90 ? 6.855 -11.688 -16.5 1 90.62 90 ASP B O 1
ATOM 3585 N N . ARG B 1 91 ? 8.273 -10.914 -18.047 1 85.69 91 ARG B N 1
ATOM 3586 C CA . ARG B 1 91 ? 8.164 -9.523 -17.609 1 85.69 91 ARG B CA 1
ATOM 3587 C C . ARG B 1 91 ? 6.762 -8.977 -17.859 1 85.69 91 ARG B C 1
ATOM 3589 O O . ARG B 1 91 ? 6.344 -8.008 -17.234 1 85.69 91 ARG B O 1
ATOM 3596 N N . ASN B 1 92 ? 6.086 -9.594 -18.781 1 82.25 92 ASN B N 1
ATOM 3597 C CA . ASN B 1 92 ? 4.707 -9.195 -19.047 1 82.25 92 ASN B CA 1
ATOM 3598 C C . ASN B 1 92 ? 3.721 -9.977 -18.188 1 82.25 92 ASN B C 1
ATOM 3600 O O . ASN B 1 92 ? 2.521 -10 -18.469 1 82.25 92 ASN B O 1
ATOM 3604 N N . ALA B 1 93 ? 4.223 -10.766 -17.281 1 85.94 93 ALA B N 1
ATOM 3605 C CA . ALA B 1 93 ? 3.422 -11.516 -16.312 1 85.94 93 ALA B CA 1
ATOM 3606 C C . ALA B 1 93 ? 2.717 -12.695 -16.984 1 85.94 93 ALA B C 1
ATOM 3608 O O . ALA B 1 93 ? 1.611 -13.07 -16.578 1 85.94 93 ALA B O 1
ATOM 3609 N N . LYS B 1 94 ? 3.299 -13.07 -18 1 91.56 94 LYS B N 1
ATOM 3610 C CA . LYS B 1 94 ? 2.836 -14.32 -18.594 1 91.56 94 LYS B CA 1
ATOM 3611 C C . LYS B 1 94 ? 3.588 -15.516 -18.016 1 91.56 94 LYS B C 1
ATOM 3613 O O . LYS B 1 94 ? 4.805 -15.461 -17.828 1 91.56 94 LYS B O 1
ATOM 3618 N N . TYR B 1 95 ? 2.814 -16.531 -17.766 1 96 95 TYR B N 1
ATOM 3619 C CA . TYR B 1 95 ? 3.398 -17.719 -17.141 1 96 95 TYR B CA 1
ATOM 3620 C C . TYR B 1 95 ? 3.641 -18.828 -18.156 1 96 95 TYR B C 1
ATOM 3622 O O . TYR B 1 95 ? 2.885 -18.953 -19.125 1 96 95 TYR B O 1
ATOM 3630 N N . TYR B 1 96 ? 4.699 -19.594 -17.906 1 97.56 96 TYR B N 1
ATOM 3631 C CA . TYR B 1 96 ? 5.066 -20.703 -18.781 1 97.56 96 TYR B CA 1
ATOM 3632 C C . TYR B 1 96 ? 5.453 -21.938 -17.953 1 97.56 96 TYR B C 1
ATOM 3634 O O . TYR B 1 96 ? 5.961 -21.797 -16.828 1 97.56 96 TYR B O 1
ATOM 3642 N N . ILE B 1 97 ? 5.199 -23.078 -18.562 1 97.94 97 ILE B N 1
ATOM 3643 C CA . ILE B 1 97 ? 5.652 -24.328 -17.984 1 97.94 97 ILE B CA 1
ATOM 3644 C C . ILE B 1 97 ? 6.32 -25.188 -19.047 1 97.94 97 ILE B C 1
ATOM 3646 O O . ILE B 1 97 ? 5.969 -25.109 -20.234 1 97.94 97 ILE B O 1
ATOM 3650 N N . ALA B 1 98 ? 7.348 -25.969 -18.656 1 98.25 98 ALA B N 1
ATOM 3651 C CA . ALA B 1 98 ? 8.047 -26.844 -19.609 1 98.25 98 ALA B CA 1
ATOM 3652 C C . ALA B 1 98 ? 8.656 -28.047 -18.891 1 98.25 98 ALA B C 1
ATOM 3654 O O . ALA B 1 98 ? 8.883 -28.016 -17.688 1 98.25 98 ALA B O 1
ATOM 3655 N N . LYS B 1 99 ? 8.781 -29.062 -19.625 1 98.12 99 LYS B N 1
ATOM 3656 C CA . LYS B 1 99 ? 9.531 -30.234 -19.172 1 98.12 99 LYS B CA 1
ATOM 3657 C C . LYS B 1 99 ? 10.992 -30.156 -19.625 1 98.12 99 LYS B C 1
ATOM 3659 O O . LYS B 1 99 ? 11.273 -29.906 -20.797 1 98.12 99 LYS B O 1
ATOM 3664 N N . VAL B 1 100 ? 11.867 -30.375 -18.703 1 97.75 100 VAL B N 1
ATOM 3665 C CA . VAL B 1 100 ? 13.297 -30.266 -18.984 1 97.75 100 VAL B CA 1
ATOM 3666 C C . VAL B 1 100 ? 13.734 -31.438 -19.875 1 97.75 100 VAL B C 1
ATOM 3668 O O . VAL B 1 100 ? 13.344 -32.594 -19.641 1 97.75 100 VAL B O 1
ATOM 3671 N N . LYS B 1 101 ? 14.492 -31.062 -20.844 1 96.62 101 LYS B N 1
ATOM 3672 C CA . LYS B 1 101 ? 15 -32.062 -21.781 1 96.62 101 LYS B CA 1
ATOM 3673 C C . LYS B 1 101 ? 16.438 -32.438 -21.469 1 96.62 101 LYS B C 1
ATOM 3675 O O . LYS B 1 101 ? 16.812 -33.625 -21.578 1 96.62 101 LYS B O 1
ATOM 3680 N N . THR B 1 102 ? 17.25 -31.422 -21.062 1 94.19 102 THR B N 1
ATOM 3681 C CA . THR B 1 102 ? 18.656 -31.672 -20.781 1 94.19 102 THR B CA 1
ATOM 3682 C C . THR B 1 102 ? 19.062 -31.047 -19.453 1 94.19 102 THR B C 1
ATOM 3684 O O . THR B 1 102 ? 18.453 -30.078 -19 1 94.19 102 THR B O 1
ATOM 3687 N N . THR B 1 103 ? 20.109 -31.594 -18.938 1 92.12 103 THR B N 1
ATOM 3688 C CA . THR B 1 103 ? 20.703 -30.969 -17.766 1 92.12 103 THR B CA 1
ATOM 3689 C C . THR B 1 103 ? 21.391 -29.656 -18.141 1 92.12 103 THR B C 1
ATOM 3691 O O . THR B 1 103 ? 21.5 -29.328 -19.312 1 92.12 103 THR B O 1
ATOM 3694 N N . ALA B 1 104 ? 21.719 -29 -17.094 1 88.62 104 ALA B N 1
ATOM 3695 C CA . ALA B 1 104 ? 22.375 -27.719 -17.328 1 88.62 104 ALA B CA 1
ATOM 3696 C C . ALA B 1 104 ? 23.734 -27.922 -18 1 88.62 104 ALA B C 1
ATOM 3698 O O . ALA B 1 104 ? 24.531 -28.75 -17.562 1 88.62 104 ALA B O 1
ATOM 3699 N N . GLN B 1 105 ? 23.875 -27.188 -19.062 1 83.25 105 GLN B N 1
ATOM 3700 C CA . GLN B 1 105 ? 25.125 -27.25 -19.828 1 83.25 105 GLN B CA 1
ATOM 3701 C C . GLN B 1 105 ? 25.75 -25.875 -19.969 1 83.25 105 GLN B C 1
ATOM 3703 O O . GLN B 1 105 ? 25.031 -24.859 -20.031 1 83.25 105 GLN B O 1
ATOM 3708 N N . TRP B 1 106 ? 27.047 -25.875 -19.984 1 77.25 106 TRP B N 1
ATOM 3709 C CA . TRP B 1 106 ? 27.781 -24.641 -20.281 1 77.25 106 TRP B CA 1
ATOM 3710 C C . TRP B 1 106 ? 27.531 -24.188 -21.719 1 77.25 106 TRP B C 1
ATOM 3712 O O . TRP B 1 106 ? 27.641 -24.984 -22.656 1 77.25 106 TRP B O 1
ATOM 3722 N N . LEU B 1 107 ? 26.969 -22.922 -21.719 1 71.25 107 LEU B N 1
ATOM 3723 C CA . LEU B 1 107 ? 26.656 -22.422 -23.062 1 71.25 107 LEU B CA 1
ATOM 3724 C C . LEU B 1 107 ? 27.828 -21.609 -23.625 1 71.25 107 LEU B C 1
ATOM 3726 O O . LEU B 1 107 ? 28.359 -20.719 -22.953 1 71.25 107 LEU B O 1
ATOM 3730 N N . THR B 1 108 ? 28.344 -22.062 -24.734 1 58.66 108 THR B N 1
ATOM 3731 C CA . THR B 1 108 ? 29.359 -21.312 -25.469 1 58.66 108 THR B CA 1
ATOM 3732 C C . THR B 1 108 ? 28.703 -20.422 -26.531 1 58.66 108 THR B C 1
ATOM 3734 O O . THR B 1 108 ? 27.531 -20.641 -26.875 1 58.66 108 THR B O 1
ATOM 3737 N N . GLU B 1 109 ? 29.203 -19.156 -26.828 1 54.75 109 GLU B N 1
ATOM 3738 C CA . GLU B 1 109 ? 28.688 -18.172 -27.766 1 54.75 109 GLU B CA 1
ATOM 3739 C C . GLU B 1 109 ? 28.047 -18.844 -28.984 1 54.75 109 GLU B C 1
ATOM 3741 O O . GLU B 1 109 ? 27.047 -18.344 -29.516 1 54.75 109 GLU B O 1
ATOM 3746 N N . ASP B 1 110 ? 28.516 -19.891 -29.422 1 52.59 110 ASP B N 1
ATOM 3747 C CA . ASP B 1 110 ? 28.141 -20.438 -30.719 1 52.59 110 ASP B CA 1
ATOM 3748 C C . ASP B 1 110 ? 26.906 -21.328 -30.609 1 52.59 110 ASP B C 1
ATOM 3750 O O . ASP B 1 110 ? 26.375 -21.781 -31.625 1 52.59 110 ASP B O 1
ATOM 3754 N N . THR B 1 111 ? 26.375 -21.391 -29.453 1 54.75 111 THR B N 1
ATOM 3755 C CA . THR B 1 111 ? 25.391 -22.469 -29.359 1 54.75 111 THR B CA 1
ATOM 3756 C C . THR B 1 111 ? 23.969 -21.922 -29.484 1 54.75 111 THR B C 1
ATOM 3758 O O . THR B 1 111 ? 23.031 -22.672 -29.766 1 54.75 111 THR B O 1
ATOM 3761 N N . VAL B 1 112 ? 23.766 -20.688 -29.234 1 58.81 112 VAL B N 1
ATOM 3762 C CA . VAL B 1 112 ? 22.375 -20.234 -29.266 1 58.81 112 VAL B CA 1
ATOM 3763 C C . VAL B 1 112 ? 22.266 -18.906 -30.016 1 58.81 112 VAL B C 1
ATOM 3765 O O . VAL B 1 112 ? 23.078 -18.016 -29.797 1 58.81 112 VAL B O 1
ATOM 3768 N N . ASP B 1 113 ? 21.609 -18.906 -31.156 1 53.69 113 ASP B N 1
ATOM 3769 C CA . ASP B 1 113 ? 21.328 -17.672 -31.891 1 53.69 113 ASP B CA 1
ATOM 3770 C C . ASP B 1 113 ? 20.297 -16.828 -31.156 1 53.69 113 ASP B C 1
ATOM 3772 O O . ASP B 1 113 ? 19.094 -17.109 -31.234 1 53.69 113 ASP B O 1
ATOM 3776 N N . PHE B 1 114 ? 20.766 -16.125 -30.266 1 56.59 114 PHE B N 1
ATOM 3777 C CA . PHE B 1 114 ? 19.859 -15.156 -29.641 1 56.59 114 PHE B CA 1
ATOM 3778 C C . PHE B 1 114 ? 19.656 -13.945 -30.547 1 56.59 114 PHE B C 1
ATOM 3780 O O . PHE B 1 114 ? 20.594 -13.18 -30.781 1 56.59 114 PHE B O 1
ATOM 3787 N N . GLU B 1 115 ? 18.719 -14.039 -31.484 1 49.31 115 GLU B N 1
ATOM 3788 C CA . GLU B 1 115 ? 18.469 -12.961 -32.438 1 49.31 115 GLU B CA 1
ATOM 3789 C C . GLU B 1 115 ? 18.453 -11.609 -31.734 1 49.31 115 GLU B C 1
ATOM 3791 O O . GLU B 1 115 ? 18.969 -10.625 -32.25 1 49.31 115 GLU B O 1
ATOM 3796 N N . THR B 1 116 ? 17.594 -11.562 -30.797 1 48.34 116 THR B N 1
ATOM 3797 C CA . THR B 1 116 ? 17.281 -10.258 -30.234 1 48.34 116 THR B CA 1
ATOM 3798 C C . THR B 1 116 ? 18.531 -9.609 -29.641 1 48.34 116 THR B C 1
ATOM 3800 O O . THR B 1 116 ? 18.672 -8.383 -29.672 1 48.34 116 THR B O 1
ATOM 3803 N N . TYR B 1 117 ? 19.266 -10.461 -29.078 1 47.66 117 TYR B N 1
ATOM 3804 C CA . TYR B 1 117 ? 20.438 -9.875 -28.438 1 47.66 117 TYR B CA 1
ATOM 3805 C C . TYR B 1 117 ? 21.438 -9.375 -29.484 1 47.66 117 TYR B C 1
ATOM 3807 O O . TYR B 1 117 ? 22.172 -8.406 -29.234 1 47.66 117 TYR B O 1
ATOM 3815 N N . HIS B 1 118 ? 21.375 -10.031 -30.562 1 44.88 118 HIS B N 1
ATOM 3816 C CA . HIS B 1 118 ? 22.281 -9.586 -31.625 1 44.88 118 HIS B CA 1
ATOM 3817 C C . HIS B 1 118 ? 21.875 -8.219 -32.156 1 44.88 118 HIS B C 1
ATOM 3819 O O . HIS B 1 118 ? 22.734 -7.434 -32.562 1 44.88 118 HIS B O 1
ATOM 3825 N N . ASN B 1 119 ? 20.609 -8.07 -32.219 1 42.25 119 ASN B N 1
ATOM 3826 C CA . ASN B 1 119 ? 20.203 -6.844 -32.906 1 42.25 119 ASN B CA 1
ATOM 3827 C C . ASN B 1 119 ? 20.203 -5.656 -31.938 1 42.25 119 ASN B C 1
ATOM 3829 O O . ASN B 1 119 ? 19.906 -4.531 -32.344 1 42.25 119 ASN B O 1
ATOM 3833 N N . ALA B 1 120 ? 20.141 -5.969 -30.75 1 39.22 120 ALA B N 1
ATOM 3834 C CA . ALA B 1 120 ? 20.078 -4.766 -29.922 1 39.22 120 ALA B CA 1
ATOM 3835 C C . ALA B 1 120 ? 21.328 -3.912 -30.078 1 39.22 120 ALA B C 1
ATOM 3837 O O . ALA B 1 120 ? 22.453 -4.43 -30.047 1 39.22 120 ALA B O 1
ATOM 3838 N N . LYS B 1 121 ? 21.188 -2.957 -30.75 1 39.91 121 LYS B N 1
ATOM 3839 C CA . LYS B 1 121 ? 22.188 -1.906 -30.938 1 39.91 121 LYS B CA 1
ATOM 3840 C C . LYS B 1 121 ? 23.094 -1.782 -29.734 1 39.91 121 LYS B C 1
ATOM 3842 O O . LYS B 1 121 ? 24.062 -1.019 -29.75 1 39.91 121 LYS B O 1
ATOM 3847 N N . GLU B 1 122 ? 22.562 -2.031 -28.594 1 40.28 122 GLU B N 1
ATOM 3848 C CA . GLU B 1 122 ? 23.422 -1.715 -27.469 1 40.28 122 GLU B CA 1
ATOM 3849 C C . GLU B 1 122 ? 24.531 -2.76 -27.312 1 40.28 122 GLU B C 1
ATOM 3851 O O . GLU B 1 122 ? 24.25 -3.912 -26.969 1 40.28 122 GLU B O 1
ATOM 3856 N N . ALA B 1 123 ? 25.484 -2.742 -28.141 1 38.38 123 ALA B N 1
ATOM 3857 C CA . ALA B 1 123 ? 26.781 -3.352 -28.422 1 38.38 123 ALA B CA 1
ATOM 3858 C C . ALA B 1 123 ? 27.406 -3.916 -27.141 1 38.38 123 ALA B C 1
ATOM 3860 O O . ALA B 1 123 ? 28.391 -4.668 -27.203 1 38.38 123 ALA B O 1
ATOM 3861 N N . GLU B 1 124 ? 27.062 -3.416 -26.031 1 42.16 124 GLU B N 1
ATOM 3862 C CA . GLU B 1 124 ? 27.906 -3.738 -24.875 1 42.16 124 GLU B CA 1
ATOM 3863 C C . GLU B 1 124 ? 27.406 -5.008 -24.188 1 42.16 124 GLU B C 1
ATOM 3865 O O . GLU B 1 124 ? 27.859 -5.328 -23.078 1 42.16 124 GLU B O 1
ATOM 3870 N N . MET B 1 125 ? 26.375 -5.586 -24.703 1 45.59 125 MET B N 1
ATOM 3871 C CA . MET B 1 125 ? 25.984 -6.785 -23.969 1 45.59 125 MET B CA 1
ATOM 3872 C C . MET B 1 125 ? 26.734 -8.008 -24.484 1 45.59 125 MET B C 1
ATOM 3874 O O . MET B 1 125 ? 27.016 -8.109 -25.688 1 45.59 125 MET B O 1
ATOM 3878 N N . PRO B 1 126 ? 27.297 -8.648 -23.609 1 48.69 126 PRO B N 1
ATOM 3879 C CA . PRO B 1 126 ? 27.906 -9.906 -24.062 1 48.69 126 PRO B CA 1
ATOM 3880 C C . PRO B 1 126 ? 26.969 -10.719 -24.953 1 48.69 126 PRO B C 1
ATOM 3882 O O . PRO B 1 126 ? 25.75 -10.609 -24.844 1 48.69 126 PRO B O 1
ATOM 3885 N N . SER B 1 127 ? 27.406 -11.289 -26.062 1 52.84 127 SER B N 1
ATOM 3886 C CA . SER B 1 127 ? 26.766 -12.133 -27.062 1 52.84 127 SER B CA 1
ATOM 3887 C C . SER B 1 127 ? 25.844 -13.164 -26.406 1 52.84 127 SER B C 1
ATOM 3889 O O . SER B 1 127 ? 24.797 -13.5 -26.953 1 52.84 127 SER B O 1
ATOM 3891 N N . ASN B 1 128 ? 26.172 -13.688 -25.25 1 60.75 128 ASN B N 1
ATOM 3892 C CA . ASN B 1 128 ? 25.359 -14.672 -24.547 1 60.75 128 ASN B CA 1
ATOM 3893 C C . ASN B 1 128 ? 25.297 -14.383 -23.047 1 60.75 128 ASN B C 1
ATOM 3895 O O . ASN B 1 128 ? 26.297 -14.508 -22.344 1 60.75 128 ASN B O 1
ATOM 3899 N N . PRO B 1 129 ? 24.125 -13.977 -22.656 1 70.38 129 PRO B N 1
ATOM 3900 C CA . PRO B 1 129 ? 24.047 -13.641 -21.234 1 70.38 129 PRO B CA 1
ATOM 3901 C C . PRO B 1 129 ? 23.953 -14.867 -20.328 1 70.38 129 PRO B C 1
ATOM 3903 O O . PRO B 1 129 ? 24.078 -14.758 -19.109 1 70.38 129 PRO B O 1
ATOM 3906 N N . LEU B 1 130 ? 23.812 -16.062 -21.016 1 77.38 130 LEU B N 1
ATOM 3907 C CA . LEU B 1 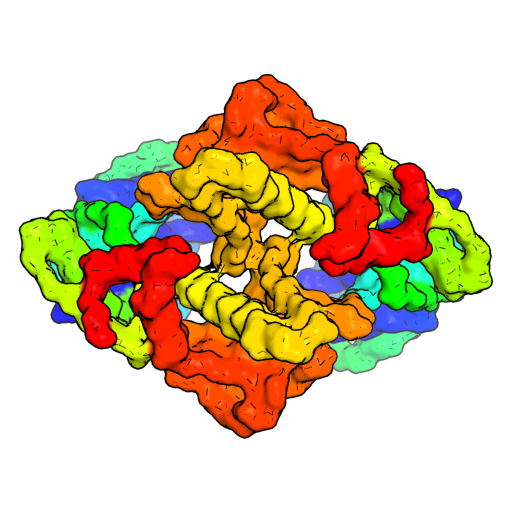130 ? 23.688 -17.281 -20.219 1 77.38 130 LEU B CA 1
ATOM 3908 C C . LEU B 1 130 ? 25.016 -18.047 -20.188 1 77.38 130 LEU B C 1
ATOM 3910 O O . LEU B 1 130 ? 25.656 -18.234 -21.234 1 77.38 130 LEU B O 1
ATOM 3914 N N . SER B 1 131 ? 25.422 -18.359 -19.031 1 74 131 SER B N 1
ATOM 3915 C CA . SER B 1 131 ? 26.578 -19.234 -18.875 1 74 131 SER B CA 1
ATOM 3916 C C . SER B 1 131 ? 26.156 -20.703 -18.781 1 74 131 SER B C 1
ATOM 3918 O O . SER B 1 131 ? 26.812 -21.578 -19.328 1 74 131 SER B O 1
ATOM 3920 N N . TRP B 1 132 ? 25.094 -20.969 -18.109 1 79.75 132 TRP B N 1
ATOM 3921 C CA . TRP B 1 132 ? 24.516 -22.281 -17.938 1 79.75 132 TRP B CA 1
ATOM 3922 C C . TRP B 1 132 ? 23.047 -22.312 -18.375 1 79.75 132 TRP B C 1
ATOM 3924 O O . TRP B 1 132 ? 22.281 -21.391 -18.047 1 79.75 132 TRP B O 1
ATOM 3934 N N . ALA B 1 133 ? 22.828 -23.359 -19.203 1 87.44 133 ALA B N 1
ATOM 3935 C CA . ALA B 1 133 ? 21.453 -23.406 -19.688 1 87.44 133 ALA B CA 1
ATOM 3936 C C . ALA B 1 133 ? 20.938 -24.828 -19.766 1 87.44 133 ALA B C 1
ATOM 3938 O O . ALA B 1 133 ? 21.719 -25.766 -19.969 1 87.44 133 ALA B O 1
ATOM 3939 N N . CYS B 1 134 ? 19.719 -24.953 -19.578 1 92.62 134 CYS B N 1
ATOM 3940 C CA . CYS B 1 134 ? 18.969 -26.172 -19.844 1 92.62 134 CYS B CA 1
ATOM 3941 C C . CYS B 1 134 ? 18.062 -26 -21.062 1 92.62 134 CYS B C 1
ATOM 3943 O O . CYS B 1 134 ? 17.641 -24.891 -21.375 1 92.62 134 CYS B O 1
ATOM 3945 N N . ARG B 1 135 ? 17.922 -27.141 -21.719 1 92.94 135 ARG B N 1
ATOM 3946 C CA . ARG B 1 135 ? 16.906 -27.156 -22.781 1 92.94 135 ARG B CA 1
ATOM 3947 C C . ARG B 1 135 ? 15.609 -27.797 -22.281 1 92.94 135 ARG B C 1
ATOM 3949 O O . ARG B 1 135 ? 15.633 -28.688 -21.422 1 92.94 135 ARG B O 1
ATOM 3956 N N . VAL B 1 136 ? 14.57 -27.297 -22.844 1 96.69 136 VAL B N 1
ATOM 3957 C CA . VAL B 1 136 ? 13.266 -27.875 -22.531 1 96.69 136 VAL B CA 1
ATOM 3958 C C . VAL B 1 136 ? 12.617 -28.438 -23.797 1 96.69 136 VAL B C 1
ATOM 3960 O O . VAL B 1 136 ? 13.039 -28.125 -24.906 1 96.69 136 VAL B O 1
ATOM 3963 N N . GLU B 1 137 ? 11.656 -29.312 -23.594 1 96.31 137 GLU B N 1
ATOM 3964 C CA . GLU B 1 137 ? 10.945 -29.859 -24.75 1 96.31 137 GLU B CA 1
ATOM 3965 C C . GLU B 1 137 ? 10.203 -28.766 -25.5 1 96.31 137 GLU B C 1
ATOM 3967 O O . GLU B 1 137 ? 10.312 -28.656 -26.719 1 96.31 137 GLU B O 1
ATOM 3972 N N . LYS B 1 138 ? 9.438 -28.078 -24.688 1 97 138 LYS B N 1
ATOM 3973 C CA . LYS B 1 138 ? 8.641 -26.969 -25.219 1 97 138 LYS B CA 1
ATOM 3974 C C . LYS B 1 138 ? 8.078 -26.109 -24.094 1 97 138 LYS B C 1
ATOM 3976 O O . LYS B 1 138 ? 7.617 -26.641 -23.078 1 97 138 LYS B O 1
ATOM 3981 N N . TRP B 1 139 ? 8.18 -24.797 -24.328 1 97.38 139 TRP B N 1
ATOM 3982 C CA . TRP B 1 139 ? 7.512 -23.906 -23.406 1 97.38 139 TRP B CA 1
ATOM 3983 C C . TRP B 1 139 ? 6.027 -23.781 -23.719 1 97.38 139 TRP B C 1
ATOM 3985 O O . TRP B 1 139 ? 5.652 -23.5 -24.859 1 97.38 139 TRP B O 1
ATOM 3995 N N . TYR B 1 140 ? 5.176 -24.031 -22.781 1 97.31 140 TYR B N 1
ATOM 3996 C CA . TYR B 1 140 ? 3.734 -23.859 -22.938 1 97.31 140 TYR B CA 1
ATOM 3997 C C . TYR B 1 140 ? 3.248 -22.625 -22.156 1 97.31 140 TYR B C 1
ATOM 3999 O O . TYR B 1 140 ? 3.473 -22.516 -20.953 1 97.31 140 TYR B O 1
ATOM 4007 N N . PRO B 1 141 ? 2.664 -21.719 -22.812 1 95.69 141 PRO B N 1
ATOM 4008 C CA . PRO B 1 141 ? 2.016 -20.641 -22.078 1 95.69 141 PRO B CA 1
ATOM 4009 C C . PRO B 1 141 ? 0.825 -21.125 -21.25 1 95.69 141 PRO B C 1
ATOM 4011 O O . PRO B 1 141 ? 0.081 -22 -21.688 1 95.69 141 PRO B O 1
ATOM 4014 N N . ILE B 1 142 ? 0.765 -20.562 -20.078 1 92.19 142 ILE B N 1
ATOM 4015 C CA . ILE B 1 142 ? -0.329 -20.875 -19.172 1 92.19 142 ILE B CA 1
ATOM 4016 C C . ILE B 1 142 ? -1.21 -19.656 -18.953 1 92.19 142 ILE B C 1
ATOM 4018 O O . ILE B 1 142 ? -0.73 -18.609 -18.516 1 92.19 142 ILE B O 1
ATOM 4022 N N . SER B 1 143 ? -2.488 -19.672 -19.281 1 85.12 143 SER B N 1
ATOM 4023 C CA . SER B 1 143 ? -3.391 -18.531 -19.188 1 85.12 143 SER B CA 1
ATOM 4024 C C . SER B 1 143 ? -4.074 -18.469 -17.828 1 85.12 143 SER B C 1
ATOM 4026 O O . SER B 1 143 ? -4.238 -17.391 -17.25 1 85.12 143 SER B O 1
ATOM 4028 N N . ASP B 1 144 ? -4.52 -19.594 -17.344 1 88.06 144 ASP B N 1
ATOM 4029 C CA . ASP B 1 144 ? -5.156 -19.688 -16.031 1 88.06 144 ASP B CA 1
ATOM 4030 C C . ASP B 1 144 ? -4.211 -20.297 -15 1 88.06 144 ASP B C 1
ATOM 4032 O O . ASP B 1 144 ? -3.887 -21.484 -15.086 1 88.06 144 ASP B O 1
ATOM 4036 N N . VAL B 1 145 ? -3.699 -19.469 -14.172 1 92.5 145 VAL B N 1
ATOM 4037 C CA . VAL B 1 145 ? -2.719 -19.938 -13.195 1 92.5 145 VAL B CA 1
ATOM 4038 C C . VAL B 1 145 ? -3.346 -19.969 -11.805 1 92.5 145 VAL B C 1
ATOM 4040 O O . VAL B 1 145 ? -3.967 -19 -11.375 1 92.5 145 VAL B O 1
ATOM 4043 N N . PRO B 1 146 ? -3.217 -21.109 -11.156 1 93.75 146 PRO B N 1
ATOM 4044 C CA . PRO B 1 146 ? -3.729 -21.188 -9.789 1 93.75 146 PRO B CA 1
ATOM 4045 C C . PRO B 1 146 ? -3.141 -20.094 -8.883 1 93.75 146 PRO B C 1
ATOM 4047 O O . PRO B 1 146 ? -1.964 -19.75 -9.016 1 93.75 146 PRO B O 1
ATOM 4050 N N . SER B 1 147 ? -3.902 -19.625 -7.91 1 91.5 147 SER B N 1
ATOM 4051 C CA . SER B 1 147 ? -3.514 -18.562 -6.996 1 91.5 147 SER B CA 1
ATOM 4052 C C . SER B 1 147 ? -2.26 -18.938 -6.211 1 91.5 147 SER B C 1
ATOM 4054 O O . SER B 1 147 ? -1.41 -18.078 -5.949 1 91.5 147 SER B O 1
ATOM 4056 N N . ALA B 1 148 ? -2.199 -20.172 -5.859 1 90.75 148 ALA B N 1
ATOM 4057 C CA . ALA B 1 148 ? -1.038 -20.625 -5.105 1 90.75 148 ALA B CA 1
ATOM 4058 C C . ALA B 1 148 ? 0.25 -20.406 -5.895 1 90.75 148 ALA B C 1
ATOM 4060 O O . ALA B 1 148 ? 1.275 -20.031 -5.328 1 90.75 148 ALA B O 1
ATOM 4061 N N . VAL B 1 149 ? 0.184 -20.641 -7.156 1 91.5 149 VAL B N 1
ATOM 4062 C CA . VAL B 1 149 ? 1.342 -20.453 -8.023 1 91.5 149 VAL B CA 1
ATOM 4063 C C . VAL B 1 149 ? 1.651 -18.969 -8.18 1 91.5 149 VAL B C 1
ATOM 4065 O O . VAL B 1 149 ? 2.809 -18.562 -8.078 1 91.5 149 VAL B O 1
ATOM 4068 N N . VAL B 1 150 ? 0.646 -18.188 -8.375 1 88.44 150 VAL B N 1
ATOM 4069 C CA . VAL B 1 150 ? 0.811 -16.75 -8.484 1 88.44 150 VAL B CA 1
ATOM 4070 C C . VAL B 1 150 ? 1.504 -16.203 -7.234 1 88.44 150 VAL B C 1
ATOM 4072 O O . VAL B 1 150 ? 2.416 -15.383 -7.328 1 88.44 150 VAL B O 1
ATOM 4075 N N . GLY B 1 151 ? 1.1 -16.672 -6.16 1 85.12 151 GLY B N 1
ATOM 4076 C CA . GLY B 1 151 ? 1.66 -16.234 -4.891 1 85.12 151 GLY B CA 1
ATOM 4077 C C . GLY B 1 151 ? 3.154 -16.469 -4.781 1 85.12 151 GLY B C 1
ATOM 4078 O O . GLY B 1 151 ? 3.873 -15.688 -4.164 1 85.12 151 GLY B O 1
ATOM 4079 N N . ARG B 1 152 ? 3.615 -17.438 -5.418 1 86.06 152 ARG B N 1
ATOM 4080 C CA . ARG B 1 152 ? 5.035 -17.781 -5.359 1 86.06 152 ARG B CA 1
ATOM 4081 C C . ARG B 1 152 ? 5.863 -16.781 -6.176 1 86.06 152 ARG B C 1
ATOM 4083 O O . ARG B 1 152 ? 7.02 -16.516 -5.844 1 86.06 152 ARG B O 1
ATOM 4090 N N . PHE B 1 153 ? 5.305 -16.297 -7.16 1 87.25 153 PHE B N 1
ATOM 4091 C CA . PHE B 1 153 ? 6.016 -15.359 -8.023 1 87.25 153 PHE B CA 1
ATOM 4092 C C . PHE B 1 153 ? 5.918 -13.938 -7.469 1 87.25 153 PHE B C 1
ATOM 4094 O O . PHE B 1 153 ? 6.613 -13.039 -7.938 1 87.25 153 PHE B O 1
ATOM 4101 N N . SER B 1 154 ? 5.047 -13.789 -6.496 1 74.56 154 SER B N 1
ATOM 4102 C CA . SER B 1 154 ? 4.824 -12.445 -5.973 1 74.56 154 SER B CA 1
ATOM 4103 C C . SER B 1 154 ? 5.641 -12.203 -4.707 1 74.56 154 SER B C 1
ATOM 4105 O O . SER B 1 154 ? 5.574 -11.117 -4.121 1 74.56 154 SER B O 1
ATOM 4107 N N . GLN B 1 155 ? 6.34 -13.039 -4.363 1 68.88 155 GLN B N 1
ATOM 4108 C CA . GLN B 1 155 ? 7.16 -12.867 -3.17 1 68.88 155 GLN B CA 1
ATOM 4109 C C . GLN B 1 155 ? 8.273 -11.844 -3.406 1 68.88 155 GLN B C 1
ATOM 4111 O O . GLN B 1 155 ? 8.766 -11.703 -4.527 1 68.88 155 GLN B O 1
ATOM 4116 N N . ARG B 1 156 ? 8.578 -11.117 -2.393 1 57.59 156 ARG B N 1
ATOM 4117 C CA . ARG B 1 156 ? 9.531 -10.016 -2.451 1 57.59 156 ARG B CA 1
ATOM 4118 C C . ARG B 1 156 ? 10.906 -10.5 -2.902 1 57.59 156 ARG B C 1
ATOM 4120 O O . ARG B 1 156 ? 11.555 -9.859 -3.734 1 57.59 156 ARG B O 1
ATOM 4127 N N . ARG B 1 157 ? 11.32 -11.562 -2.275 1 60.12 157 ARG B N 1
ATOM 4128 C CA . ARG B 1 157 ? 12.648 -12.07 -2.615 1 60.12 157 ARG B CA 1
ATOM 4129 C C . ARG B 1 157 ? 12.547 -13.219 -3.611 1 60.12 157 ARG B C 1
ATOM 4131 O O . ARG B 1 157 ? 12.141 -14.328 -3.254 1 60.12 157 ARG B O 1
ATOM 4138 N N . GLN B 1 158 ? 12.797 -12.805 -4.773 1 74.19 158 GLN B N 1
ATOM 4139 C CA . GLN B 1 158 ? 12.773 -13.844 -5.801 1 74.19 158 GLN B CA 1
ATOM 4140 C C . GLN B 1 158 ? 14.188 -14.328 -6.125 1 74.19 158 GLN B C 1
ATOM 4142 O O . GLN B 1 158 ? 15.039 -13.547 -6.543 1 74.19 158 GLN B O 1
ATOM 4147 N N . GLN B 1 159 ? 14.375 -15.578 -5.844 1 81.31 159 GLN B N 1
ATOM 4148 C CA . GLN B 1 159 ? 15.641 -16.219 -6.184 1 81.31 159 GLN B CA 1
ATOM 4149 C C . GLN B 1 159 ? 15.734 -16.5 -7.68 1 81.31 159 GLN B C 1
ATOM 4151 O O . GLN B 1 159 ? 14.711 -16.625 -8.352 1 81.31 159 GLN B O 1
ATOM 4156 N N . THR B 1 160 ? 16.953 -16.578 -8.117 1 85.62 160 THR B N 1
ATOM 4157 C CA . THR B 1 160 ? 17.188 -16.922 -9.516 1 85.62 160 THR B CA 1
ATOM 4158 C C . THR B 1 160 ? 16.531 -18.234 -9.875 1 85.62 160 THR B C 1
ATOM 4160 O O . THR B 1 160 ? 15.969 -18.391 -10.961 1 85.62 160 THR B O 1
ATOM 4163 N N . ILE B 1 161 ? 16.672 -19.141 -8.961 1 91.75 161 ILE B N 1
ATOM 4164 C CA . ILE B 1 161 ? 16.078 -20.469 -9.109 1 91.75 161 ILE B CA 1
ATOM 4165 C C . ILE B 1 161 ? 15.734 -21.031 -7.73 1 91.75 161 ILE B C 1
ATOM 4167 O O . ILE B 1 161 ? 16.484 -20.844 -6.77 1 91.75 161 ILE B O 1
ATOM 4171 N N . ARG B 1 162 ? 14.555 -21.75 -7.766 1 92.19 162 ARG B N 1
ATOM 4172 C CA . ARG B 1 162 ? 14.125 -22.344 -6.508 1 92.19 162 ARG B CA 1
ATOM 4173 C C . ARG B 1 162 ? 13.375 -23.656 -6.75 1 92.19 162 ARG B C 1
ATOM 4175 O O . ARG B 1 162 ? 12.508 -23.719 -7.625 1 92.19 162 ARG B O 1
ATOM 4182 N N . ARG B 1 163 ? 13.781 -24.594 -5.91 1 94.62 163 ARG B N 1
ATOM 4183 C CA . ARG B 1 163 ? 13.062 -25.875 -5.949 1 94.62 163 ARG B CA 1
ATOM 4184 C C . ARG B 1 163 ? 11.719 -25.766 -5.246 1 94.62 163 ARG B C 1
ATOM 4186 O O . ARG B 1 163 ? 11.609 -25.141 -4.191 1 94.62 163 ARG B O 1
ATOM 4193 N N . ILE B 1 164 ? 10.727 -26.359 -5.871 1 94 164 ILE B N 1
ATOM 4194 C CA . ILE B 1 164 ? 9.422 -26.438 -5.219 1 94 164 ILE B CA 1
ATOM 4195 C C . ILE B 1 164 ? 9.383 -27.656 -4.285 1 94 164 ILE B C 1
ATOM 4197 O O . ILE B 1 164 ? 9.352 -28.797 -4.738 1 94 164 ILE B O 1
ATOM 4201 N N . ALA B 1 165 ? 9.312 -27.344 -3.002 1 90.62 165 ALA B N 1
ATOM 4202 C CA . ALA B 1 165 ? 9.32 -28.422 -2.02 1 90.62 165 ALA B CA 1
ATOM 4203 C C . ALA B 1 165 ? 7.898 -28.797 -1.606 1 90.62 165 ALA B C 1
ATOM 4205 O O . ALA B 1 165 ? 7.637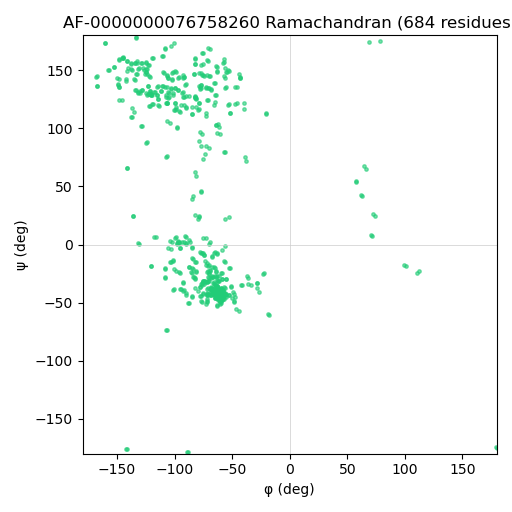 -29.938 -1.223 1 90.62 165 ALA B O 1
ATOM 4206 N N . ASP B 1 166 ? 6.988 -27.969 -1.723 1 89.25 166 ASP B N 1
ATOM 4207 C CA . ASP B 1 166 ? 5.605 -28.156 -1.295 1 89.25 166 ASP B CA 1
ATOM 4208 C C . ASP B 1 166 ? 4.879 -29.141 -2.213 1 89.25 166 ASP B C 1
ATOM 4210 O O . ASP B 1 166 ? 4.789 -28.906 -3.422 1 89.25 166 ASP B O 1
ATOM 4214 N N . THR B 1 167 ? 4.348 -30.141 -1.607 1 91.38 167 THR B N 1
ATOM 4215 C CA . THR B 1 167 ? 3.748 -31.234 -2.365 1 91.38 167 THR B CA 1
ATOM 4216 C C . THR B 1 167 ? 2.535 -30.75 -3.152 1 91.38 167 THR B C 1
ATOM 4218 O O . THR B 1 167 ? 2.318 -31.172 -4.289 1 91.38 167 THR B O 1
ATOM 4221 N N . ASP B 1 168 ? 1.781 -29.953 -2.6 1 90.5 168 ASP B N 1
ATOM 4222 C CA . ASP B 1 168 ? 0.607 -29.438 -3.299 1 90.5 168 ASP B CA 1
ATOM 4223 C C . ASP B 1 168 ? 1.012 -28.578 -4.5 1 90.5 168 ASP B C 1
ATOM 4225 O O . ASP B 1 168 ? 0.384 -28.656 -5.559 1 90.5 168 ASP B O 1
ATOM 4229 N N . LEU B 1 169 ? 2.025 -27.844 -4.328 1 92.69 169 LEU B N 1
ATOM 4230 C CA . LEU B 1 169 ? 2.508 -27.016 -5.43 1 92.69 169 LEU B CA 1
ATOM 4231 C C . LEU B 1 169 ? 3.086 -27.875 -6.547 1 92.69 169 LEU B C 1
ATOM 4233 O O . LEU B 1 169 ? 2.953 -27.547 -7.727 1 92.69 169 LEU B O 1
ATOM 4237 N N . GLN B 1 170 ? 3.74 -28.922 -6.156 1 95.94 170 GLN B N 1
ATOM 4238 C CA . GLN B 1 170 ? 4.223 -29.875 -7.152 1 95.94 170 GLN B CA 1
ATOM 4239 C C . GLN B 1 170 ? 3.064 -30.453 -7.961 1 95.94 170 GLN B C 1
ATOM 4241 O O . GLN B 1 170 ? 3.123 -30.5 -9.195 1 95.94 170 GLN B O 1
ATOM 4246 N N . LYS B 1 171 ? 2.088 -30.828 -7.242 1 95.56 171 LYS B N 1
ATOM 4247 C CA . LYS B 1 171 ? 0.91 -31.375 -7.91 1 95.56 171 LYS B CA 1
ATOM 4248 C C . LYS B 1 171 ? 0.276 -30.344 -8.844 1 95.56 171 LYS B C 1
ATOM 4250 O O . LYS B 1 171 ? -0.194 -30.688 -9.93 1 95.56 171 LYS B O 1
ATOM 4255 N N . LEU B 1 172 ? 0.236 -29.156 -8.406 1 95.88 172 LEU B N 1
ATOM 4256 C CA . LEU B 1 172 ? -0.299 -28.094 -9.258 1 95.88 172 LEU B CA 1
ATOM 4257 C C . LEU B 1 172 ? 0.526 -27.953 -10.531 1 95.88 172 LEU B C 1
ATOM 4259 O O . LEU B 1 172 ? -0.027 -27.734 -11.609 1 95.88 172 LEU B O 1
ATOM 4263 N N . ALA B 1 173 ? 1.836 -28.047 -10.375 1 96.56 173 ALA B N 1
ATOM 4264 C CA . ALA B 1 173 ? 2.697 -28 -11.555 1 96.56 173 ALA B CA 1
ATOM 4265 C C . ALA B 1 173 ? 2.371 -29.141 -12.516 1 96.56 173 ALA B C 1
ATOM 4267 O O . ALA B 1 173 ? 2.299 -28.938 -13.727 1 96.56 173 ALA B O 1
ATOM 4268 N N . ASP B 1 174 ? 2.135 -30.281 -11.969 1 96.94 174 ASP B N 1
ATOM 4269 C CA . ASP B 1 174 ? 1.734 -31.422 -12.789 1 96.94 174 ASP B CA 1
ATOM 4270 C C . ASP B 1 174 ? 0.428 -31.141 -13.523 1 96.94 174 ASP B C 1
ATOM 4272 O O . ASP B 1 174 ? 0.306 -31.422 -14.719 1 96.94 174 ASP B O 1
ATOM 4276 N N . ILE B 1 175 ? -0.478 -30.625 -12.828 1 96.5 175 ILE B N 1
ATOM 4277 C CA . ILE B 1 175 ? -1.783 -30.328 -13.398 1 96.5 175 ILE B CA 1
ATOM 4278 C C . ILE B 1 175 ? -1.626 -29.297 -14.516 1 96.5 175 ILE B C 1
ATOM 4280 O O . ILE B 1 175 ? -2.18 -29.453 -15.602 1 96.5 175 ILE B O 1
ATOM 4284 N N . LEU B 1 176 ? -0.883 -28.266 -14.227 1 96.69 176 LEU B N 1
ATOM 4285 C CA . LEU B 1 176 ? -0.665 -27.219 -15.219 1 96.69 176 LEU B CA 1
ATOM 4286 C C . LEU B 1 176 ? -0.039 -27.781 -16.484 1 96.69 176 LEU B C 1
ATOM 4288 O O . LEU B 1 176 ? -0.433 -27.422 -17.594 1 96.69 176 LEU B O 1
ATOM 4292 N N . TYR B 1 177 ? 0.928 -28.641 -16.281 1 96.88 177 TYR B N 1
ATOM 4293 C CA . TYR B 1 177 ? 1.559 -29.266 -17.438 1 96.88 177 TYR B CA 1
ATOM 4294 C C . TYR B 1 177 ? 0.561 -30.141 -18.188 1 96.88 177 TYR B C 1
ATOM 4296 O O . TYR B 1 177 ? 0.542 -30.141 -19.422 1 96.88 177 TYR B O 1
ATOM 4304 N N . SER B 1 178 ? -0.278 -30.844 -17.469 1 96.25 178 SER B N 1
ATOM 4305 C CA . SER B 1 178 ? -1.299 -31.688 -18.094 1 96.25 178 SER B CA 1
ATOM 4306 C C . SER B 1 178 ? -2.305 -30.859 -18.875 1 96.25 178 SER B C 1
ATOM 4308 O O . SER B 1 178 ? -2.711 -31.234 -19.969 1 96.25 178 SER B O 1
ATOM 4310 N N . VAL B 1 179 ? -2.684 -29.781 -18.297 1 94.56 179 VAL B N 1
ATOM 4311 C CA . VAL B 1 179 ? -3.609 -28.891 -18.969 1 94.56 179 VAL B CA 1
ATOM 4312 C C . VAL B 1 179 ? -2.973 -28.359 -20.25 1 94.56 179 VAL B C 1
ATOM 4314 O O . VAL B 1 179 ? -3.605 -28.359 -21.312 1 94.56 179 VAL B O 1
ATOM 4317 N N . ALA B 1 180 ? -1.738 -27.953 -20.156 1 94.88 180 ALA B N 1
ATOM 4318 C CA . ALA B 1 180 ? -1.02 -27.406 -21.297 1 94.88 180 ALA B CA 1
ATOM 4319 C C . ALA B 1 180 ? -0.865 -28.438 -22.406 1 94.88 180 ALA B C 1
ATOM 4321 O O . ALA B 1 180 ? -0.913 -28.094 -23.594 1 94.88 180 ALA B O 1
ATOM 4322 N N . THR B 1 181 ? -0.686 -29.641 -22.047 1 95.31 181 THR B N 1
ATOM 4323 C CA . THR B 1 181 ? -0.447 -30.703 -23.016 1 95.31 181 THR B CA 1
ATOM 4324 C C . THR B 1 181 ? -1.738 -31.453 -23.312 1 95.31 181 THR B C 1
ATOM 4326 O O . THR B 1 181 ? -1.719 -32.469 -24.016 1 95.31 181 THR B O 1
ATOM 4329 N N . GLN B 1 182 ? -2.816 -31.031 -22.688 1 93.88 182 GLN B N 1
ATOM 4330 C CA . GLN B 1 182 ? -4.145 -31.594 -22.922 1 93.88 182 GLN B CA 1
ATOM 4331 C C . GLN B 1 182 ? -4.203 -33.062 -22.531 1 93.88 182 GLN B C 1
ATOM 4333 O O . GLN B 1 182 ? -4.684 -33.906 -23.297 1 93.88 182 GLN B O 1
ATOM 4338 N N . THR B 1 183 ? -3.578 -33.312 -21.422 1 94.69 183 THR B N 1
ATOM 4339 C CA . THR B 1 183 ? -3.674 -34.656 -20.844 1 94.69 183 THR B CA 1
ATOM 4340 C C . THR B 1 183 ? -4.543 -34.625 -19.594 1 94.69 183 THR B C 1
ATOM 4342 O O . THR B 1 183 ? -4.953 -33.562 -19.125 1 94.69 183 THR B O 1
ATOM 4345 N N . THR B 1 184 ? -4.898 -35.781 -19.125 1 93.69 184 THR B N 1
ATOM 4346 C CA . THR B 1 184 ? -5.785 -35.906 -17.984 1 93.69 184 THR B CA 1
ATOM 4347 C C . THR B 1 184 ? -5.023 -35.625 -16.688 1 93.69 184 THR B C 1
ATOM 4349 O O . THR B 1 184 ? -3.809 -35.844 -16.625 1 93.69 184 THR B O 1
ATOM 4352 N N . TYR B 1 185 ? -5.699 -35.094 -15.789 1 93.56 185 TYR B N 1
ATOM 4353 C CA . TYR B 1 185 ? -5.137 -34.844 -14.461 1 93.56 185 TYR B CA 1
ATOM 4354 C C . TYR B 1 185 ? -6.199 -35 -13.383 1 93.56 185 TYR B C 1
ATOM 4356 O O . TYR B 1 185 ? -7.395 -35 -13.68 1 93.56 185 TYR B O 1
ATOM 4364 N N . GLU B 1 186 ? -5.672 -35.188 -12.18 1 94.19 186 GLU B N 1
ATOM 4365 C CA . GLU B 1 186 ? -6.539 -35.25 -11.008 1 94.19 186 GLU B CA 1
ATOM 4366 C C . GLU B 1 186 ? -6.426 -33.969 -10.164 1 94.19 186 GLU B C 1
ATOM 4368 O O . GLU B 1 186 ? -5.32 -33.5 -9.883 1 94.19 186 GLU B O 1
ATOM 4373 N N . LYS B 1 187 ? -7.609 -33.5 -9.766 1 95.12 187 LYS B N 1
ATOM 4374 C CA . LYS B 1 187 ? -7.637 -32.312 -8.914 1 95.12 187 LYS B CA 1
ATOM 4375 C C . LYS B 1 187 ? -7.133 -32.625 -7.508 1 95.12 187 LYS B C 1
ATOM 4377 O O . LYS B 1 187 ? -7.113 -33.812 -7.098 1 95.12 187 LYS B O 1
ATOM 4382 N N . ILE B 1 188 ? -6.707 -31.594 -6.832 1 95.56 188 ILE B N 1
ATOM 4383 C CA . ILE B 1 188 ? -6.184 -31.734 -5.477 1 95.56 188 ILE B CA 1
ATOM 4384 C C . ILE B 1 188 ? -7.309 -31.547 -4.465 1 95.56 188 ILE B C 1
ATOM 4386 O O . ILE B 1 188 ? -8.055 -30.562 -4.531 1 95.56 188 ILE B O 1
ATOM 4390 N N . PRO B 1 189 ? -7.48 -32.469 -3.572 1 94.69 189 PRO B N 1
ATOM 4391 C CA . PRO B 1 189 ? -8.477 -32.219 -2.527 1 94.69 189 PRO B CA 1
ATOM 4392 C C . PRO B 1 189 ? -8.078 -31.109 -1.559 1 94.69 189 PRO B C 1
ATOM 4394 O O . PRO B 1 189 ? -6.922 -31.031 -1.147 1 94.69 189 PRO B O 1
ATOM 4397 N N . ILE B 1 190 ? -9.031 -30.234 -1.301 1 93.75 190 ILE B N 1
ATOM 4398 C CA . ILE B 1 190 ? -8.742 -29.234 -0.29 1 93.75 190 ILE B CA 1
ATOM 4399 C C . ILE B 1 190 ? -9.773 -29.312 0.833 1 93.75 190 ILE B C 1
ATOM 4401 O O . ILE B 1 190 ? -10.914 -29.734 0.606 1 93.75 190 ILE B O 1
ATOM 4405 N N . HIS B 1 191 ? -9.352 -29.062 2.023 1 94.06 191 HIS B N 1
ATOM 4406 C CA . HIS B 1 191 ? -10.125 -29.047 3.256 1 94.06 191 HIS B CA 1
ATOM 4407 C C . HIS B 1 191 ? -9.656 -27.922 4.18 1 94.06 191 HIS B C 1
ATOM 4409 O O . HIS B 1 191 ? -8.812 -27.109 3.795 1 94.06 191 HIS B O 1
ATOM 4415 N N . ALA B 1 192 ? -10.188 -27.828 5.344 1 94 192 ALA B N 1
ATOM 4416 C CA . ALA B 1 192 ? -9.945 -26.719 6.266 1 94 192 ALA B CA 1
ATOM 4417 C C . ALA B 1 192 ? -8.469 -26.609 6.605 1 94 192 ALA B C 1
ATOM 4419 O O . ALA B 1 192 ? -7.953 -25.5 6.809 1 94 192 ALA B O 1
ATOM 4420 N N . GLU B 1 193 ? -7.754 -27.656 6.492 1 91.44 193 GLU B N 1
ATOM 4421 C CA . GLU B 1 193 ? -6.379 -27.672 6.984 1 91.44 193 GLU B CA 1
ATOM 4422 C C . GLU B 1 193 ? -5.406 -27.172 5.918 1 91.44 193 GLU B C 1
ATOM 4424 O O . GLU B 1 193 ? -4.289 -26.766 6.234 1 91.44 193 GLU B O 1
ATOM 4429 N N . ASN B 1 194 ? -5.863 -27.203 4.652 1 90.5 194 ASN B N 1
ATOM 4430 C CA . ASN B 1 194 ? -4.848 -26.875 3.658 1 90.5 194 ASN B CA 1
ATOM 4431 C C . ASN B 1 194 ? -5.348 -25.828 2.664 1 90.5 194 ASN B C 1
ATOM 4433 O O . ASN B 1 194 ? -4.605 -25.406 1.774 1 90.5 194 ASN B O 1
ATOM 4437 N N . PHE B 1 195 ? -6.609 -25.328 2.789 1 93.81 195 PHE B N 1
ATOM 4438 C CA . PHE B 1 195 ? -7.176 -24.438 1.785 1 93.81 195 PHE B CA 1
ATOM 4439 C C . PHE B 1 195 ? -6.355 -23.156 1.682 1 93.81 195 PHE B C 1
ATOM 4441 O O . PHE B 1 195 ? -6.328 -22.516 0.629 1 93.81 195 PHE B O 1
ATOM 4448 N N . CYS B 1 196 ? -5.672 -22.75 2.77 1 92.56 196 CYS B N 1
ATOM 4449 C CA . CYS B 1 196 ? -4.891 -21.516 2.789 1 92.56 196 CYS B CA 1
ATOM 4450 C C . CYS B 1 196 ? -3.754 -21.578 1.776 1 92.56 196 CYS B C 1
ATOM 4452 O O . CYS B 1 196 ? -3.363 -20.547 1.216 1 92.56 196 CYS B O 1
ATOM 4454 N N . LYS B 1 197 ? -3.283 -22.703 1.563 1 89.81 197 LYS B N 1
ATOM 4455 C CA . LYS B 1 197 ? -2.178 -22.891 0.626 1 89.81 197 LYS B CA 1
ATOM 4456 C C . LYS B 1 197 ? -2.641 -22.688 -0.814 1 89.81 197 LYS B C 1
ATOM 4458 O O . LYS B 1 197 ? -1.826 -22.438 -1.705 1 89.81 197 LYS B O 1
ATOM 4463 N N . ALA B 1 198 ? -3.922 -22.859 -1.033 1 92.81 198 ALA B N 1
ATOM 4464 C CA . ALA B 1 198 ? -4.488 -22.766 -2.377 1 92.81 198 ALA B CA 1
ATOM 4465 C C . ALA B 1 198 ? -4.738 -21.312 -2.762 1 92.81 198 ALA B C 1
ATOM 4467 O O . ALA B 1 198 ? -4.941 -21 -3.939 1 92.81 198 ALA B O 1
ATOM 4468 N N . MET B 1 199 ? -4.707 -20.453 -1.738 1 92.25 199 MET B N 1
ATOM 4469 C CA . MET B 1 199 ? -4.996 -19.031 -1.968 1 92.25 199 MET B CA 1
ATOM 4470 C C . MET B 1 199 ? -3.719 -18.203 -1.91 1 92.25 199 MET B C 1
ATOM 4472 O O . MET B 1 199 ? -2.789 -18.531 -1.175 1 92.25 199 MET B O 1
ATOM 4476 N N . ASN B 1 200 ? -3.672 -17.219 -2.754 1 89.56 200 ASN B N 1
ATOM 4477 C CA . ASN B 1 200 ? -2.553 -16.297 -2.568 1 89.56 200 ASN B CA 1
ATOM 4478 C C . ASN B 1 200 ? -2.781 -15.367 -1.377 1 89.56 200 ASN B C 1
ATOM 4480 O O . ASN B 1 200 ? -3.9 -15.258 -0.875 1 89.56 200 ASN B O 1
ATOM 4484 N N . PRO B 1 201 ? -1.785 -14.711 -0.906 1 87.69 201 PRO B N 1
ATOM 4485 C CA . PRO B 1 201 ? -1.891 -13.898 0.312 1 87.69 201 PRO B CA 1
ATOM 4486 C C . PRO B 1 201 ? -2.957 -12.812 0.209 1 87.69 201 PRO B C 1
ATOM 4488 O O . PRO B 1 201 ? -3.697 -12.578 1.168 1 87.69 201 PRO B O 1
ATOM 4491 N N . ASP B 1 202 ? -3.072 -12.188 -0.875 1 89.06 202 ASP B N 1
ATOM 4492 C CA . ASP B 1 202 ? -4.07 -11.133 -1.053 1 89.06 202 ASP B CA 1
ATOM 4493 C C . ASP B 1 202 ? -5.484 -11.695 -0.934 1 89.06 202 ASP B C 1
ATOM 4495 O O . ASP B 1 202 ? -6.344 -11.094 -0.283 1 89.06 202 ASP B O 1
ATOM 4499 N N . GLU B 1 203 ? -5.723 -12.773 -1.557 1 91.81 203 GLU B N 1
ATOM 4500 C CA . GLU B 1 203 ? -7.031 -13.414 -1.513 1 91.81 203 GLU B CA 1
ATOM 4501 C C . GLU B 1 203 ? -7.391 -13.836 -0.09 1 91.81 203 GLU B C 1
ATOM 4503 O O . GLU B 1 203 ? -8.539 -13.672 0.335 1 91.81 203 GLU B O 1
ATOM 4508 N N . LEU B 1 204 ? -6.422 -14.383 0.521 1 94.06 204 LEU B N 1
ATOM 4509 C CA . LEU B 1 204 ? -6.66 -14.805 1.895 1 94.06 204 LEU B CA 1
ATOM 4510 C C . LEU B 1 204 ? -6.977 -13.617 2.789 1 94.06 204 LEU B C 1
ATOM 4512 O O . LEU B 1 204 ? -7.855 -13.688 3.648 1 94.06 204 LEU B O 1
ATOM 4516 N N . GLU B 1 205 ? -6.262 -12.57 2.609 1 93.12 205 GLU B N 1
ATOM 4517 C CA . GLU B 1 205 ? -6.531 -11.336 3.344 1 93.12 205 GLU B CA 1
ATOM 4518 C C . GLU B 1 205 ? -7.945 -10.828 3.072 1 93.12 205 GLU B C 1
ATOM 4520 O O . GLU B 1 205 ? -8.664 -10.453 3.998 1 93.12 205 GLU B O 1
ATOM 4525 N N . ASP B 1 206 ? -8.289 -10.859 1.83 1 93.88 206 ASP B N 1
ATOM 4526 C CA . ASP B 1 206 ? -9.633 -10.438 1.441 1 93.88 206 ASP B CA 1
ATOM 4527 C C . ASP B 1 206 ? -10.695 -11.312 2.104 1 93.88 206 ASP B C 1
ATOM 4529 O O . ASP B 1 206 ? -11.672 -10.805 2.66 1 93.88 206 ASP B O 1
ATOM 4533 N N . LEU B 1 207 ? -10.531 -12.555 1.977 1 94.81 207 LEU B N 1
ATOM 4534 C CA . LEU B 1 207 ? -11.469 -13.492 2.576 1 94.81 207 LEU B CA 1
ATOM 4535 C C . LEU B 1 207 ? -11.609 -13.242 4.074 1 94.81 207 LEU B C 1
ATOM 4537 O O . LEU B 1 207 ? -12.727 -13.227 4.602 1 94.81 207 LEU B O 1
ATOM 4541 N N . THR B 1 208 ? -10.477 -13.055 4.723 1 95.62 208 THR B N 1
ATOM 4542 C CA . THR B 1 208 ? -10.461 -12.789 6.156 1 95.62 208 THR B CA 1
ATOM 4543 C C . THR B 1 208 ? -11.203 -11.492 6.477 1 95.62 208 THR B C 1
ATOM 4545 O O . THR B 1 208 ? -12 -11.445 7.41 1 95.62 208 THR B O 1
ATOM 4548 N N . ALA B 1 209 ? -10.922 -10.516 5.723 1 94.75 209 ALA B N 1
ATOM 4549 C CA . ALA B 1 209 ? -11.594 -9.227 5.93 1 94.75 209 ALA B CA 1
ATOM 4550 C C . ALA B 1 209 ? -13.102 -9.367 5.812 1 94.75 209 ALA B C 1
ATOM 4552 O O . ALA B 1 209 ? -13.852 -8.852 6.648 1 94.75 209 ALA B O 1
ATOM 4553 N N . MET B 1 210 ? -13.562 -10.031 4.828 1 92.25 210 MET B N 1
ATOM 4554 C CA . MET B 1 210 ? -14.992 -10.211 4.613 1 92.25 210 MET B CA 1
ATOM 4555 C C . MET B 1 210 ? -15.617 -11.039 5.734 1 92.25 210 MET B C 1
ATOM 4557 O O . MET B 1 210 ? -16.734 -10.773 6.156 1 92.25 210 MET B O 1
ATOM 4561 N N . TRP B 1 211 ? -14.898 -12 6.137 1 93.88 211 TRP B N 1
ATOM 4562 C CA . TRP B 1 211 ? -15.375 -12.805 7.258 1 93.88 211 TRP B CA 1
ATOM 4563 C C . TRP B 1 211 ? -15.555 -11.945 8.508 1 93.88 211 TRP B C 1
ATOM 4565 O O . TRP B 1 211 ? -16.578 -12.031 9.18 1 93.88 211 TRP B O 1
ATOM 4575 N N . ILE B 1 212 ? -14.555 -11.141 8.82 1 94.38 212 ILE B N 1
ATOM 4576 C CA . ILE B 1 212 ? -14.594 -10.281 9.992 1 94.38 212 ILE B CA 1
ATOM 4577 C C . ILE B 1 212 ? -15.773 -9.312 9.891 1 94.38 212 ILE B C 1
ATOM 4579 O O . ILE B 1 212 ? -16.5 -9.102 10.859 1 94.38 212 ILE B O 1
ATOM 4583 N N . LEU B 1 213 ? -15.906 -8.75 8.75 1 90.44 213 LEU B N 1
ATOM 4584 C CA . LEU B 1 213 ? -17.016 -7.82 8.523 1 90.44 213 LEU B CA 1
ATOM 4585 C C . LEU B 1 213 ? -18.359 -8.516 8.734 1 90.44 213 LEU B C 1
ATOM 4587 O O . LEU B 1 213 ? -19.25 -7.965 9.391 1 90.44 213 LEU B O 1
ATOM 4591 N N . ASP B 1 214 ? -18.516 -9.625 8.156 1 88.25 214 ASP B N 1
ATOM 4592 C CA . ASP B 1 214 ? -19.75 -10.398 8.289 1 88.25 214 ASP B CA 1
ATOM 4593 C C . ASP B 1 214 ? -20.031 -10.727 9.75 1 88.25 214 ASP B C 1
ATOM 4595 O O . ASP B 1 214 ? -21.156 -10.57 10.227 1 88.25 214 ASP B O 1
ATOM 4599 N N . LYS B 1 215 ? -19.016 -11.125 10.43 1 88.88 215 LYS B N 1
ATOM 4600 C CA . LYS B 1 215 ? -19.156 -11.516 11.828 1 88.88 215 LYS B CA 1
ATOM 4601 C C . LYS B 1 215 ? -19.531 -10.312 12.695 1 88.88 215 LYS B C 1
ATOM 4603 O O . LYS B 1 215 ? -20.359 -10.43 13.602 1 88.88 215 LYS B O 1
ATOM 4608 N N . ASN B 1 216 ? -18.953 -9.234 12.469 1 87.06 216 ASN B N 1
ATOM 4609 C CA . ASN B 1 216 ? -19.156 -8.07 13.312 1 87.06 216 ASN B CA 1
ATOM 4610 C C . ASN B 1 216 ? -20.391 -7.281 12.898 1 87.06 216 ASN B C 1
ATOM 4612 O O . ASN B 1 216 ? -20.969 -6.555 13.711 1 87.06 216 ASN B O 1
ATOM 4616 N N . ASN B 1 217 ? -20.797 -7.387 11.703 1 76.69 217 ASN B N 1
ATOM 4617 C CA . ASN B 1 217 ? -22.031 -6.719 11.273 1 76.69 217 ASN B CA 1
ATOM 4618 C C . ASN B 1 217 ? -23.266 -7.543 11.617 1 76.69 217 ASN B C 1
ATOM 4620 O O . ASN B 1 217 ? -24.344 -6.992 11.82 1 76.69 217 ASN B O 1
ATOM 4624 N N . GLU B 1 218 ? -23.188 -8.82 11.695 1 64.56 218 GLU B N 1
ATOM 4625 C CA . GLU B 1 218 ? -24.266 -9.695 12.141 1 64.56 218 GLU B CA 1
ATOM 4626 C C . GLU B 1 218 ? -24.5 -9.57 13.641 1 64.56 218 GLU B C 1
ATOM 4628 O O . GLU B 1 218 ? -25.656 -9.562 14.102 1 64.56 218 GLU B O 1
ATOM 4633 N N . ASP B 1 219 ? -23.453 -9.617 14.32 1 59.78 219 ASP B N 1
ATOM 4634 C CA . ASP B 1 219 ? -23.578 -9.469 15.766 1 59.78 219 ASP B CA 1
ATOM 4635 C C . ASP B 1 219 ? -24.359 -8.203 16.125 1 59.78 219 ASP B C 1
ATOM 4637 O O . ASP B 1 219 ? -25.062 -8.172 17.125 1 59.78 219 ASP B O 1
ATOM 4641 N N . ASN B 1 220 ? -24.375 -7.359 15.156 1 55 220 ASN B N 1
ATOM 4642 C CA . ASN B 1 220 ? -25.141 -6.137 15.344 1 55 220 ASN B CA 1
ATOM 4643 C C . ASN B 1 220 ? -26.625 -6.355 15.055 1 55 220 ASN B C 1
ATOM 4645 O O . ASN B 1 220 ? -27.484 -5.668 15.617 1 55 220 ASN B O 1
ATOM 4649 N N . LYS B 1 221 ? -27.016 -7.285 14.156 1 50.47 221 LYS B N 1
ATOM 4650 C CA . LYS B 1 221 ? -28.406 -7.555 13.805 1 50.47 221 LYS B CA 1
ATOM 4651 C C . LYS B 1 221 ? -29.094 -8.367 14.891 1 50.47 221 LYS B C 1
ATOM 4653 O O . LYS B 1 221 ? -30.281 -8.172 15.156 1 50.47 221 LYS B O 1
ATOM 4658 N N . ASN B 1 222 ? -28.516 -9.406 15.32 1 47.25 222 ASN B N 1
ATOM 4659 C CA . ASN B 1 222 ? -29.172 -10.289 16.281 1 47.25 222 ASN B CA 1
ATOM 4660 C C . ASN B 1 222 ? -29.422 -9.586 17.609 1 47.25 222 ASN B C 1
ATOM 4662 O O . ASN B 1 222 ? -30.125 -10.117 18.469 1 47.25 222 ASN B O 1
ATOM 4666 N N . ASP B 1 223 ? -28.719 -8.594 17.906 1 45.06 223 ASP B N 1
ATOM 4667 C CA . ASP B 1 223 ? -29.141 -7.895 19.109 1 45.06 223 ASP B CA 1
ATOM 4668 C C . ASP B 1 223 ? -30.344 -6.992 18.828 1 45.06 223 ASP B C 1
ATOM 4670 O O . ASP B 1 223 ? -30.266 -5.773 18.969 1 45.06 223 ASP B O 1
ATOM 4674 N N . GLU B 1 224 ? -31.125 -7.207 17.875 1 40.94 224 GLU B N 1
ATOM 4675 C CA . GLU B 1 224 ? -32.344 -6.48 17.578 1 40.94 224 GLU B CA 1
ATOM 4676 C C . GLU B 1 224 ? -33.219 -6.324 18.828 1 40.94 224 GLU B C 1
ATOM 4678 O O . GLU B 1 224 ? -34.156 -5.52 18.844 1 40.94 224 GLU B O 1
ATOM 4683 N N . ASN B 1 225 ? -33.375 -7.309 19.625 1 40.84 225 ASN B N 1
ATOM 4684 C CA . ASN B 1 225 ? -34.281 -7.039 20.703 1 40.84 225 ASN B CA 1
ATOM 4685 C C . ASN B 1 225 ? -33.875 -5.832 21.531 1 40.84 225 ASN B C 1
ATOM 4687 O O . ASN B 1 225 ? -34.562 -5.406 22.438 1 40.84 225 ASN B O 1
ATOM 4691 N N . ASN B 1 226 ? -32.625 -5.641 21.859 1 36.91 226 ASN B N 1
ATOM 4692 C CA . ASN B 1 226 ? -32.344 -4.402 22.578 1 36.91 226 ASN B CA 1
ATOM 4693 C C . ASN B 1 226 ? -32.344 -3.201 21.625 1 36.91 226 ASN B C 1
ATOM 4695 O O . ASN B 1 226 ? -31.562 -3.176 20.672 1 36.91 226 ASN B O 1
ATOM 4699 N N . GLU B 1 227 ? -33.469 -2.418 21.438 1 39.41 227 GLU B N 1
ATOM 4700 C CA . GLU B 1 227 ? -33.844 -1.178 20.75 1 39.41 227 GLU B CA 1
ATOM 4701 C C . GLU B 1 227 ? -32.594 -0.343 20.438 1 39.41 227 GLU B C 1
ATOM 4703 O O . GLU B 1 227 ? -32.562 0.376 19.438 1 39.41 227 GLU B O 1
ATOM 4708 N N . ASN B 1 228 ? -31.875 0.02 21.5 1 37.12 228 ASN B N 1
ATOM 4709 C CA . ASN B 1 228 ? -30.812 1.017 21.594 1 37.12 228 ASN B CA 1
ATOM 4710 C C . ASN B 1 228 ? -29.594 0.618 20.766 1 37.12 228 ASN B C 1
ATOM 4712 O O . ASN B 1 228 ? -28.625 1.373 20.672 1 37.12 228 ASN B O 1
ATOM 4716 N N . ASN B 1 229 ? -29.25 -0.648 20.641 1 36.97 229 ASN B N 1
ATOM 4717 C CA . ASN B 1 229 ? -27.875 -0.891 20.234 1 36.97 229 ASN B CA 1
ATOM 4718 C C . ASN B 1 229 ? -27.719 -0.825 18.719 1 36.97 229 ASN B C 1
ATOM 4720 O O . ASN B 1 229 ? -27.734 -1.857 18.047 1 36.97 229 ASN B O 1
ATOM 4724 N N . LYS B 1 230 ? -28.328 0.037 17.969 1 38.94 230 LYS B N 1
ATOM 4725 C CA . LYS B 1 230 ? -27.953 0.357 16.594 1 38.94 230 LYS B CA 1
ATOM 4726 C C . LYS B 1 230 ? -26.438 0.376 16.422 1 38.94 230 LYS B C 1
ATOM 4728 O O . LYS B 1 230 ? -25.781 1.365 16.75 1 38.94 230 LYS B O 1
ATOM 4733 N N . LYS B 1 231 ? -25.703 -0.857 16.438 1 44.56 231 LYS B N 1
ATOM 4734 C CA . LYS B 1 231 ? -24.312 -1.271 16.422 1 44.56 231 LYS B CA 1
ATOM 4735 C C . LYS B 1 231 ? -23.594 -0.725 15.188 1 44.56 231 LYS B C 1
ATOM 4737 O O . LYS B 1 231 ? -24.234 -0.393 14.188 1 44.56 231 LYS B O 1
ATOM 4742 N N . SER B 1 232 ? -22.188 -0.575 15.25 1 53 232 SER B N 1
ATOM 4743 C CA . SER B 1 232 ? -21.109 -0.005 14.453 1 53 232 SER B CA 1
ATOM 4744 C C . SER B 1 232 ? -20.984 -0.709 13.102 1 53 232 SER B C 1
ATOM 4746 O O . SER B 1 232 ? -20.938 -1.939 13.047 1 53 232 SER B O 1
ATOM 4748 N N . ASN B 1 233 ? -21.531 -0.266 11.992 1 75.69 233 ASN B N 1
ATOM 4749 C CA . ASN B 1 233 ? -21.172 -0.776 10.672 1 75.69 233 ASN B CA 1
ATOM 4750 C C . ASN B 1 233 ? -19.719 -0.481 10.32 1 75.69 233 ASN B C 1
ATOM 4752 O O . ASN B 1 233 ? -19.328 0.681 10.203 1 75.69 233 ASN B O 1
ATOM 4756 N N . PHE B 1 234 ? -18.922 -1.594 10.461 1 87.38 234 PHE B N 1
ATOM 4757 C CA . PHE B 1 234 ? -17.5 -1.472 10.141 1 87.38 234 PHE B CA 1
ATOM 4758 C C . PHE B 1 234 ? -17.297 -1.428 8.633 1 87.38 234 PHE B C 1
ATOM 4760 O O . PHE B 1 234 ? -18.078 -1.996 7.875 1 87.38 234 PHE B O 1
ATOM 4767 N N . CYS B 1 235 ? -16.344 -0.699 8.312 1 88.81 235 CYS B N 1
ATOM 4768 C CA . CYS B 1 235 ? -16.016 -0.617 6.891 1 88.81 235 CYS B CA 1
ATOM 4769 C C . CYS B 1 235 ? -14.516 -0.49 6.676 1 88.81 235 CYS B C 1
ATOM 4771 O O . CYS B 1 235 ? -13.773 -0.176 7.605 1 88.81 235 CYS B O 1
ATOM 4773 N N . LEU B 1 236 ? -14.117 -0.798 5.504 1 92.19 236 LEU B N 1
ATOM 4774 C CA . LEU B 1 236 ? -12.758 -0.532 5.043 1 92.19 236 LEU B CA 1
ATOM 4775 C C . LEU B 1 236 ? -12.672 0.821 4.348 1 92.19 236 LEU B C 1
ATOM 4777 O O . LEU B 1 236 ? -13.625 1.243 3.688 1 92.19 236 LEU B O 1
ATOM 4781 N N . LEU B 1 237 ? -11.578 1.449 4.559 1 92.69 237 LEU B N 1
ATOM 4782 C CA . LEU B 1 237 ? -11.25 2.652 3.803 1 92.69 237 LEU B CA 1
ATOM 4783 C C . LEU B 1 237 ? -9.93 2.484 3.061 1 92.69 237 LEU B C 1
ATOM 4785 O O . LEU B 1 237 ? -9.078 1.686 3.467 1 92.69 237 LEU B O 1
ATOM 4789 N N . PRO B 1 238 ? -9.797 3.221 1.984 1 91.94 238 PRO B N 1
ATOM 4790 C CA . PRO B 1 238 ? -8.516 3.135 1.278 1 91.94 238 PRO B CA 1
ATOM 4791 C C . PRO B 1 238 ? -7.32 3.379 2.195 1 91.94 238 PRO B C 1
ATOM 4793 O O . PRO B 1 238 ? -6.344 2.625 2.154 1 91.94 238 PRO B O 1
ATOM 4796 N N . SER B 1 239 ? -7.367 4.332 3.051 1 88.25 239 SER B N 1
ATOM 4797 C CA . SER B 1 239 ? -6.254 4.688 3.922 1 88.25 239 SER B CA 1
ATOM 4798 C C . SER B 1 239 ? -6.012 3.615 4.98 1 88.25 239 SER B C 1
ATOM 4800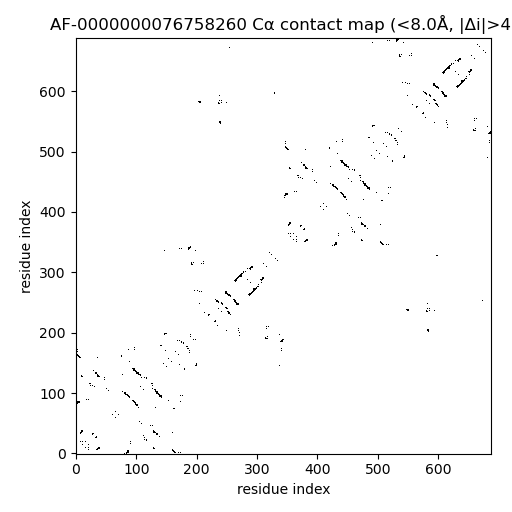 O O . SER B 1 239 ? -4.906 3.496 5.508 1 88.25 239 SER B O 1
ATOM 4802 N N . SER B 1 240 ? -7.051 2.898 5.27 1 90.12 240 SER B N 1
ATOM 4803 C CA . SER B 1 240 ? -6.949 1.911 6.34 1 90.12 240 SER B CA 1
ATOM 4804 C C . SER B 1 240 ? -6.371 0.598 5.824 1 90.12 240 SER B C 1
ATOM 4806 O O . SER B 1 240 ? -6.219 -0.36 6.586 1 90.12 240 SER B O 1
ATOM 4808 N N . CYS B 1 241 ? -6.133 0.556 4.508 1 87.94 241 CYS B N 1
ATOM 4809 C CA . CYS B 1 241 ? -5.574 -0.649 3.904 1 87.94 241 CYS B CA 1
ATOM 4810 C C . CYS B 1 241 ? -4.125 -0.434 3.49 1 87.94 241 CYS B C 1
ATOM 4812 O O . CYS B 1 241 ? -3.463 -1.363 3.023 1 87.94 241 CYS B O 1
ATOM 4814 N N . LYS B 1 242 ? -3.664 0.795 3.311 1 67.19 242 LYS B N 1
ATOM 4815 C CA . LYS B 1 242 ? -2.352 1.152 2.777 1 67.19 242 LYS B CA 1
ATOM 4816 C C . LYS B 1 242 ? -1.258 0.934 3.818 1 67.19 242 LYS B C 1
ATOM 4818 O O . LYS B 1 242 ? -0.082 0.8 3.473 1 67.19 242 LYS B O 1
ATOM 4823 N N . ARG B 1 243 ? -1.554 0.612 5.105 1 55.25 243 ARG B N 1
ATOM 4824 C CA . ARG B 1 243 ? -0.509 0.802 6.105 1 55.25 243 ARG B CA 1
ATOM 4825 C C . ARG B 1 243 ? 0.586 -0.25 5.965 1 55.25 243 ARG B C 1
ATOM 4827 O O . ARG B 1 243 ? 0.298 -1.424 5.723 1 55.25 243 ARG B O 1
ATOM 4834 N N . ASN B 1 244 ? 1.689 0.318 5.539 1 54.38 244 ASN B N 1
ATOM 4835 C CA . ASN B 1 244 ? 2.951 -0.413 5.523 1 54.38 244 ASN B CA 1
ATOM 4836 C C . ASN B 1 244 ? 3.262 -1.022 6.887 1 54.38 244 ASN B C 1
ATOM 4838 O O . ASN B 1 244 ? 4.422 -1.072 7.301 1 54.38 244 ASN B O 1
ATOM 4842 N N . THR B 1 245 ? 2.301 -1.27 7.73 1 57.31 245 THR B N 1
ATOM 4843 C CA . THR B 1 245 ? 2.713 -1.801 9.023 1 57.31 245 THR B CA 1
ATOM 4844 C C . THR B 1 245 ? 2.889 -3.314 8.961 1 57.31 245 THR B C 1
ATOM 4846 O O . THR B 1 245 ? 1.98 -4.031 8.531 1 57.31 245 THR B O 1
ATOM 4849 N N . PRO B 1 246 ? 4.043 -3.701 9.203 1 64.31 246 PRO B N 1
ATOM 4850 C CA . PRO B 1 246 ? 4.328 -5.141 9.219 1 64.31 246 PRO B CA 1
ATOM 4851 C C . PRO B 1 246 ? 3.445 -5.902 10.203 1 64.31 246 PRO B C 1
ATOM 4853 O O . PRO B 1 246 ? 3.252 -7.113 10.055 1 64.31 246 PRO B O 1
ATOM 4856 N N . LYS B 1 247 ? 2.812 -5.203 11.078 1 81.38 247 LYS B N 1
ATOM 4857 C CA . LYS B 1 247 ? 2.148 -5.914 12.164 1 81.38 247 LYS B CA 1
ATOM 4858 C C . LYS B 1 247 ? 0.691 -6.211 11.82 1 81.38 247 LYS B C 1
ATOM 4860 O O . LYS B 1 247 ? 0.156 -7.25 12.203 1 81.38 247 LYS B O 1
ATOM 4865 N N . TYR B 1 248 ? 0.046 -5.34 11.062 1 90.38 248 TYR B N 1
ATOM 4866 C CA . TYR B 1 248 ? -1.364 -5.539 10.75 1 90.38 248 TYR B CA 1
ATOM 4867 C C . TYR B 1 248 ? -1.616 -5.371 9.258 1 90.38 248 TYR B C 1
ATOM 4869 O O . TYR B 1 248 ? -0.877 -4.656 8.57 1 90.38 248 TYR B O 1
ATOM 4877 N N . GLU B 1 249 ? -2.592 -6.027 8.742 1 90.69 249 GLU B N 1
ATOM 4878 C CA . GLU B 1 249 ? -2.889 -6.039 7.309 1 90.69 249 GLU B CA 1
ATOM 4879 C C . GLU B 1 249 ? -3.75 -4.844 6.914 1 90.69 249 GLU B C 1
ATOM 4881 O O . GLU B 1 249 ? -3.527 -4.227 5.871 1 90.69 249 GLU B O 1
ATOM 4886 N N . PHE B 1 250 ? -4.762 -4.559 7.695 1 93.25 250 PHE B N 1
ATOM 4887 C CA . PHE B 1 250 ? -5.723 -3.492 7.449 1 93.25 250 PHE B CA 1
ATOM 4888 C C . PHE B 1 250 ? -6.457 -3.119 8.734 1 93.25 250 PHE B C 1
ATOM 4890 O O . PHE B 1 250 ? -6.293 -3.781 9.766 1 93.25 250 PHE B O 1
ATOM 4897 N N . GLU B 1 251 ? -7.254 -2.066 8.664 1 92.56 251 GLU B N 1
ATOM 4898 C CA . GLU B 1 251 ? -8.117 -1.653 9.766 1 92.56 251 GLU B CA 1
ATOM 4899 C C . GLU B 1 251 ? -9.555 -1.476 9.312 1 92.56 251 GLU B C 1
ATOM 4901 O O . GLU B 1 251 ? -9.812 -0.947 8.227 1 92.56 251 GLU B O 1
ATOM 4906 N N . LEU B 1 252 ? -10.398 -2.012 10.039 1 93.06 252 LEU B N 1
ATOM 4907 C CA . LEU B 1 252 ? -11.82 -1.74 9.883 1 93.06 252 LEU B CA 1
ATOM 4908 C C . LEU B 1 252 ? -12.281 -0.665 10.867 1 93.06 252 LEU B C 1
ATOM 4910 O O . LEU B 1 252 ? -11.93 -0.706 12.047 1 93.06 252 LEU B O 1
ATOM 4914 N N . LEU B 1 253 ? -12.992 0.225 10.32 1 90.81 253 LEU B N 1
ATOM 4915 C CA . LEU B 1 253 ? -13.461 1.329 11.148 1 90.81 253 LEU B CA 1
ATOM 4916 C C . LEU B 1 253 ? -14.977 1.268 11.328 1 90.81 253 LEU B C 1
ATOM 4918 O O . LEU B 1 253 ? -15.703 0.968 10.375 1 90.81 253 LEU B O 1
ATOM 4922 N N . GLY B 1 254 ? -15.383 1.403 12.547 1 85 254 GLY B N 1
ATOM 4923 C CA . GLY B 1 254 ? -16.797 1.454 12.875 1 85 254 GLY B CA 1
ATOM 4924 C C . GLY B 1 254 ? -17.125 2.449 13.969 1 85 254 GLY B C 1
ATOM 4925 O O . GLY B 1 254 ? -16.219 2.938 14.656 1 85 254 GLY B O 1
ATOM 4926 N N . MET B 1 255 ? -18.328 2.854 14 1 75.38 255 MET B N 1
ATOM 4927 C CA . MET B 1 255 ? -18.734 3.805 15.031 1 75.38 255 MET B CA 1
ATOM 4928 C C . MET B 1 255 ? -19.516 3.104 16.141 1 75.38 255 MET B C 1
ATOM 4930 O O . MET B 1 255 ? -20.406 2.301 15.867 1 75.38 255 MET B O 1
ATOM 4934 N N . GLU B 1 256 ? -18.969 3.582 17.312 1 70.94 256 GLU B N 1
ATOM 4935 C CA . GLU B 1 256 ? -19.734 3.129 18.469 1 70.94 256 GLU B CA 1
ATOM 4936 C C . GLU B 1 256 ? -21 3.953 18.641 1 70.94 256 GLU B C 1
ATOM 4938 O O . GLU B 1 256 ? -20.938 5.172 18.812 1 70.94 256 GLU B O 1
ATOM 4943 N N . LYS B 1 257 ? -22.109 3.461 18.547 1 63.84 257 LYS B N 1
ATOM 4944 C CA . LYS B 1 257 ? -23.391 4.168 18.547 1 63.84 257 LYS B CA 1
ATOM 4945 C C . LYS B 1 257 ? -23.578 4.98 19.828 1 63.84 257 LYS B C 1
ATOM 4947 O O . LYS B 1 257 ? -24.062 6.109 19.781 1 63.84 257 LYS B O 1
ATOM 4952 N N . GLU B 1 258 ? -23.141 4.402 20.938 1 64.69 258 GLU B N 1
ATOM 4953 C CA . GLU B 1 258 ? -23.391 5.035 22.234 1 64.69 258 GLU B CA 1
ATOM 4954 C C . GLU B 1 258 ? -22.484 6.23 22.453 1 64.69 258 GLU B C 1
ATOM 4956 O O . GLU B 1 258 ? -22.938 7.301 22.859 1 64.69 258 GLU B O 1
ATOM 4961 N N . SER B 1 259 ? -21.281 6.098 22.125 1 65.94 259 SER B N 1
ATOM 4962 C CA . SER B 1 259 ? -20.281 7.105 22.469 1 65.94 259 SER B CA 1
ATOM 4963 C C . SER B 1 259 ? -19.922 7.965 21.266 1 65.94 259 SER B C 1
ATOM 4965 O O . SER B 1 259 ? -19.359 9.047 21.406 1 65.94 259 SER B O 1
ATOM 4967 N N . GLY B 1 260 ? -20.359 7.402 20.062 1 68.81 260 GLY B N 1
ATOM 4968 C CA . GLY B 1 260 ? -19.969 8.109 18.859 1 68.81 260 GLY B CA 1
ATOM 4969 C C . GLY B 1 260 ? -18.484 7.98 18.562 1 68.81 260 GLY B C 1
ATOM 4970 O O . GLY B 1 260 ? -17.969 8.656 17.656 1 68.81 260 GLY B O 1
ATOM 4971 N N . LYS B 1 261 ? -17.812 7.176 19.297 1 76.06 261 LYS B N 1
ATOM 4972 C CA . LYS B 1 261 ? -16.375 6.988 19.109 1 76.06 261 LYS B CA 1
ATOM 4973 C C . LYS B 1 261 ? -16.094 5.984 18 1 76.06 261 LYS B C 1
ATOM 4975 O O . LYS B 1 261 ? -16.859 5.035 17.797 1 76.06 261 LYS B O 1
ATOM 4980 N N . ILE B 1 262 ? -15.008 6.234 17.312 1 82.44 262 ILE B N 1
ATOM 4981 C CA . ILE B 1 262 ? -14.586 5.328 16.25 1 82.44 262 ILE B CA 1
ATOM 4982 C C . ILE B 1 262 ? -13.906 4.102 16.859 1 82.44 262 ILE B C 1
ATOM 4984 O O . ILE B 1 262 ? -13.008 4.23 17.688 1 82.44 262 ILE B O 1
ATOM 4988 N N . ARG B 1 263 ? -14.492 3.016 16.516 1 87.75 263 ARG B N 1
ATOM 4989 C CA . ARG B 1 263 ? -13.867 1.75 16.891 1 87.75 263 ARG B CA 1
ATOM 4990 C C . ARG B 1 263 ? -13.039 1.19 15.742 1 87.75 263 ARG B C 1
ATOM 4992 O O . ARG B 1 263 ? -13.453 1.261 14.578 1 87.75 263 ARG B O 1
ATOM 4999 N N . ARG B 1 264 ? -11.93 0.587 16.188 1 92 264 ARG B N 1
ATOM 5000 C CA . ARG B 1 264 ? -11.008 0.051 15.195 1 92 264 ARG B CA 1
ATOM 5001 C C . ARG B 1 264 ? -10.812 -1.449 15.391 1 92 264 ARG B C 1
ATOM 5003 O O . ARG B 1 264 ? -10.594 -1.915 16.516 1 92 264 ARG B O 1
ATOM 5010 N N . ILE B 1 265 ? -10.969 -2.131 14.289 1 94.31 265 ILE B N 1
ATOM 5011 C CA . ILE B 1 265 ? -10.664 -3.557 14.234 1 94.31 265 ILE B CA 1
ATOM 5012 C C . ILE B 1 265 ? -9.492 -3.799 13.281 1 94.31 265 ILE B C 1
ATOM 5014 O O . ILE B 1 265 ? -9.414 -3.184 12.219 1 94.31 265 ILE B O 1
ATOM 5018 N N . THR B 1 266 ? -8.555 -4.66 13.742 1 95.12 266 THR B N 1
ATOM 5019 C CA . THR B 1 266 ? -7.445 -4.996 12.859 1 95.12 266 THR B CA 1
ATOM 5020 C C . THR B 1 266 ? -7.207 -6.504 12.836 1 95.12 266 THR B C 1
ATOM 5022 O O . THR B 1 266 ? -7.945 -7.262 13.469 1 95.12 266 THR B O 1
ATOM 5025 N N . CYS B 1 267 ? -6.203 -6.867 12 1 95.25 267 CYS B N 1
ATOM 5026 C CA . CYS B 1 267 ? -5.965 -8.305 11.914 1 95.25 267 CYS B CA 1
ATOM 5027 C C . CYS B 1 267 ? -4.547 -8.594 11.43 1 95.25 267 CYS B C 1
ATOM 5029 O O . CYS B 1 267 ? -3.893 -7.723 10.852 1 95.25 267 CYS B O 1
ATOM 5031 N N . GLN B 1 268 ? -4.004 -9.68 11.836 1 94.19 268 GLN B N 1
ATOM 5032 C CA . GLN B 1 268 ? -2.814 -10.273 11.234 1 94.19 268 GLN B CA 1
ATOM 5033 C C . GLN B 1 268 ? -3.141 -11.617 10.578 1 94.19 268 GLN B C 1
ATOM 5035 O O . GLN B 1 268 ? -3.785 -12.469 11.188 1 94.19 268 GLN B O 1
ATOM 5040 N N . VAL B 1 269 ? -2.795 -11.711 9.297 1 93.5 269 VAL B N 1
ATOM 5041 C CA . VAL B 1 269 ? -3.053 -12.914 8.516 1 93.5 269 VAL B CA 1
ATOM 5042 C C . VAL B 1 269 ? -1.733 -13.5 8.016 1 93.5 269 VAL B C 1
ATOM 5044 O O . VAL B 1 269 ? -0.944 -12.805 7.375 1 93.5 269 VAL B O 1
ATOM 5047 N N . LYS B 1 270 ? -1.502 -14.703 8.406 1 88.88 270 LYS B N 1
ATOM 5048 C CA . LYS B 1 270 ? -0.328 -15.414 7.902 1 88.88 270 LYS B CA 1
ATOM 5049 C C . LYS B 1 270 ? -0.727 -16.719 7.207 1 88.88 270 LYS B C 1
ATOM 5051 O O . LYS B 1 270 ? -1.44 -17.547 7.785 1 88.88 270 LYS B O 1
ATOM 5056 N N . ASN B 1 271 ? -0.235 -16.891 6.039 1 84.81 271 ASN B N 1
ATOM 5057 C CA . ASN B 1 271 ? -0.562 -18.078 5.258 1 84.81 271 ASN B CA 1
ATOM 5058 C C . ASN B 1 271 ? 0.223 -19.297 5.734 1 84.81 271 ASN B C 1
ATOM 5060 O O . ASN B 1 271 ? -0.347 -20.375 5.918 1 84.81 271 ASN B O 1
ATOM 5064 N N . GLN B 1 272 ? 1.53 -19.094 5.977 1 80.19 272 GLN B N 1
ATOM 5065 C CA . GLN B 1 272 ? 2.402 -20.25 6.191 1 80.19 272 GLN B CA 1
ATOM 5066 C C . GLN B 1 272 ? 3.342 -20.016 7.371 1 80.19 272 GLN B C 1
ATOM 5068 O O . GLN B 1 272 ? 4.469 -20.516 7.383 1 80.19 272 GLN B O 1
ATOM 5073 N N . GLU B 1 273 ? 2.914 -19.141 8.25 1 85.06 273 GLU B N 1
ATOM 5074 C CA . GLU B 1 273 ? 3.699 -18.844 9.445 1 85.06 273 GLU B CA 1
ATOM 5075 C C . GLU B 1 273 ? 2.82 -18.828 10.688 1 85.06 273 GLU B C 1
ATOM 5077 O O . GLU B 1 273 ? 1.612 -18.594 10.602 1 85.06 273 GLU B O 1
ATOM 5082 N N . GLU B 1 274 ? 3.479 -19.047 11.742 1 90.5 274 GLU B N 1
ATOM 5083 C CA . GLU B 1 274 ? 2.77 -18.984 13.016 1 90.5 274 GLU B CA 1
ATOM 5084 C C . GLU B 1 274 ? 2.639 -17.547 13.5 1 90.5 274 GLU B C 1
ATOM 5086 O O . GLU B 1 274 ? 3.404 -16.672 13.086 1 90.5 274 GLU B O 1
ATOM 5091 N N . ILE B 1 275 ? 1.66 -17.344 14.281 1 92.12 275 ILE B N 1
ATOM 5092 C CA . ILE B 1 275 ? 1.47 -16.047 14.953 1 92.12 275 ILE B CA 1
ATOM 5093 C C . ILE B 1 275 ? 1.47 -16.25 16.469 1 92.12 275 ILE B C 1
ATOM 5095 O O . ILE B 1 275 ? 0.825 -17.172 16.969 1 92.12 275 ILE B O 1
ATOM 5099 N N . HIS B 1 276 ? 2.195 -15.461 17.125 1 92.06 276 HIS B N 1
ATOM 5100 C CA . HIS B 1 276 ? 2.17 -15.453 18.594 1 92.06 276 HIS B CA 1
ATOM 5101 C C . HIS B 1 276 ? 1.229 -14.375 19.109 1 92.06 276 HIS B C 1
ATOM 5103 O O . HIS B 1 276 ? 1.529 -13.18 19.016 1 92.06 276 HIS B O 1
ATOM 5109 N N . ALA B 1 277 ? 0.206 -14.781 19.734 1 91.69 277 ALA B N 1
ATOM 5110 C CA . ALA B 1 277 ? -0.869 -13.883 20.141 1 91.69 277 ALA B CA 1
ATOM 5111 C C . ALA B 1 277 ? -0.364 -12.836 21.141 1 91.69 277 ALA B C 1
ATOM 5113 O O . ALA B 1 277 ? -0.84 -11.703 21.141 1 91.69 277 ALA B O 1
ATOM 5114 N N . ASP B 1 278 ? 0.572 -13.141 21.906 1 88.81 278 ASP B N 1
ATOM 5115 C CA . ASP B 1 278 ? 1.077 -12.25 22.953 1 88.81 278 ASP B CA 1
ATOM 5116 C C . ASP B 1 278 ? 1.709 -11 22.344 1 88.81 278 ASP B C 1
ATOM 5118 O O . ASP B 1 278 ? 1.795 -9.961 23 1 88.81 278 ASP B O 1
ATOM 5122 N N . ASP B 1 279 ? 2.182 -11.188 21.156 1 88.69 279 ASP B N 1
ATOM 5123 C CA . ASP B 1 279 ? 2.836 -10.07 20.484 1 88.69 279 ASP B CA 1
ATOM 5124 C C . ASP B 1 279 ? 1.852 -8.93 20.234 1 88.69 279 ASP B C 1
ATOM 5126 O O . ASP B 1 279 ? 2.26 -7.809 19.922 1 88.69 279 ASP B O 1
ATOM 5130 N N . TYR B 1 280 ? 0.582 -9.18 20.516 1 90.44 280 TYR B N 1
ATOM 5131 C CA . TYR B 1 280 ? -0.438 -8.203 20.156 1 90.44 280 TYR B CA 1
ATOM 5132 C C . TYR B 1 280 ? -1.149 -7.664 21.391 1 90.44 280 TYR B C 1
ATOM 5134 O O . TYR B 1 280 ? -2.045 -6.824 21.281 1 90.44 280 TYR B O 1
ATOM 5142 N N . SER B 1 281 ? -0.759 -7.973 22.516 1 88.69 281 SER B N 1
ATOM 5143 C CA . SER B 1 281 ? -1.422 -7.617 23.766 1 88.69 281 SER B CA 1
ATOM 5144 C C . SER B 1 281 ? -1.285 -6.129 24.047 1 88.69 281 SER B C 1
ATOM 5146 O O . SER B 1 281 ? -2.186 -5.52 24.641 1 88.69 281 SER B O 1
ATOM 5148 N N . SER B 1 282 ? -0.237 -5.555 23.641 1 87.31 282 SER B N 1
ATOM 5149 C CA . SER B 1 282 ? 0.034 -4.148 23.938 1 87.31 282 SER B CA 1
ATOM 5150 C C . SER B 1 282 ? -0.858 -3.23 23.109 1 87.31 282 SER B C 1
ATOM 5152 O O . SER B 1 282 ? -1.012 -2.051 23.422 1 87.31 282 SER B O 1
ATOM 5154 N N . ASP B 1 283 ? -1.473 -3.766 22.125 1 90.31 283 ASP B N 1
ATOM 5155 C CA . ASP B 1 283 ? -2.225 -2.924 21.188 1 90.31 283 ASP B CA 1
ATOM 5156 C C . ASP B 1 283 ? -3.717 -2.945 21.516 1 90.31 283 ASP B C 1
ATOM 5158 O O . ASP B 1 283 ? -4.516 -2.309 20.828 1 90.31 283 ASP B O 1
ATOM 5162 N N . THR B 1 284 ? -4.102 -3.584 22.594 1 90.56 284 THR B N 1
ATOM 5163 C CA . THR B 1 284 ? -5.512 -3.756 22.922 1 90.56 284 THR B CA 1
ATOM 5164 C C . THR B 1 284 ? -6.109 -2.449 23.438 1 90.56 284 THR B C 1
ATOM 5166 O O . THR B 1 284 ? -7.332 -2.309 23.516 1 90.56 284 THR B O 1
ATOM 5169 N N . ASP B 1 285 ? -5.328 -1.457 23.688 1 88.88 285 ASP B N 1
ATOM 5170 C CA . ASP B 1 285 ? -5.82 -0.133 24.062 1 88.88 285 ASP B CA 1
ATOM 5171 C C . ASP B 1 285 ? -6.234 0.666 22.828 1 88.88 285 ASP B C 1
ATOM 5173 O O . ASP B 1 285 ? -7.07 1.569 22.922 1 88.88 285 ASP B O 1
ATOM 5177 N N . THR B 1 286 ? -5.664 0.248 21.781 1 89.19 286 THR B N 1
ATOM 5178 C CA . THR B 1 286 ? -5.879 0.986 20.547 1 89.19 286 THR B CA 1
ATOM 5179 C C . THR B 1 286 ? -7.008 0.357 19.734 1 89.19 286 THR B C 1
ATOM 5181 O O . THR B 1 286 ? -7.82 1.066 19.141 1 89.19 286 THR B O 1
ATOM 5184 N N . TYR B 1 287 ? -7.031 -0.934 19.766 1 92.5 287 TYR B N 1
ATOM 5185 C CA . TYR B 1 287 ? -7.988 -1.646 18.922 1 92.5 287 TYR B CA 1
ATOM 5186 C C . TYR B 1 287 ? -9.07 -2.307 19.766 1 92.5 287 TYR B C 1
ATOM 5188 O O . TYR B 1 287 ? -8.773 -2.957 20.766 1 92.5 287 TYR B O 1
ATOM 5196 N N . TRP B 1 288 ? -10.266 -2.146 19.25 1 91.75 288 TRP B N 1
ATOM 5197 C CA . TRP B 1 288 ? -11.406 -2.781 19.891 1 91.75 288 TRP B CA 1
ATOM 5198 C C . TRP B 1 288 ? -11.32 -4.301 19.797 1 91.75 288 TRP B C 1
ATOM 5200 O O . TRP B 1 288 ? -11.617 -5.012 20.75 1 91.75 288 TRP B O 1
ATOM 5210 N N . LYS B 1 289 ? -10.922 -4.727 18.641 1 94.19 289 LYS B N 1
ATOM 5211 C CA . LYS B 1 289 ? -10.688 -6.145 18.391 1 94.19 289 LYS B CA 1
ATOM 5212 C C . LYS B 1 289 ? -9.484 -6.355 17.484 1 94.19 289 LYS B C 1
ATOM 5214 O O . LYS B 1 289 ? -9.281 -5.598 16.531 1 94.19 289 LYS B O 1
ATOM 5219 N N . ILE B 1 290 ? -8.758 -7.398 17.812 1 95.56 290 ILE B N 1
ATOM 5220 C CA . ILE B 1 290 ? -7.648 -7.848 16.984 1 95.56 290 ILE B CA 1
ATOM 5221 C C . ILE B 1 290 ? -7.875 -9.297 16.562 1 95.56 290 ILE B C 1
ATOM 5223 O O . ILE B 1 290 ? -7.965 -10.188 17.406 1 95.56 290 ILE B O 1
ATOM 5227 N N . TYR B 1 291 ? -7.961 -9.469 15.305 1 96.06 291 TYR B N 1
ATOM 5228 C CA . TYR B 1 291 ? -8.148 -10.82 14.781 1 96.06 291 TYR B CA 1
ATOM 5229 C C . TYR B 1 291 ? -6.832 -11.406 14.297 1 96.06 291 TYR B C 1
ATOM 5231 O O . TYR B 1 291 ? -6.035 -10.711 13.664 1 96.06 291 TYR B O 1
ATOM 5239 N N . LEU B 1 292 ? -6.613 -12.648 14.672 1 95.81 292 LEU B N 1
ATOM 5240 C CA . LEU B 1 292 ? -5.418 -13.367 14.242 1 95.81 292 LEU B CA 1
ATOM 5241 C C . LEU B 1 292 ? -5.789 -14.625 13.461 1 95.81 292 LEU B C 1
ATOM 5243 O O . LEU B 1 292 ? -6.602 -15.43 13.922 1 95.81 292 LEU B O 1
ATOM 5247 N N . PHE B 1 293 ? -5.219 -14.805 12.273 1 96.06 293 PHE B N 1
ATOM 5248 C CA . PHE B 1 293 ? -5.383 -16.016 11.484 1 96.06 293 PHE B CA 1
ATOM 5249 C C . PHE B 1 293 ? -4.035 -16.531 10.984 1 96.06 293 PHE B C 1
ATOM 5251 O O . PHE B 1 293 ? -3.25 -15.758 10.422 1 96.06 293 PHE B O 1
ATOM 5258 N N . SER B 1 294 ? -3.84 -17.719 11.188 1 94.56 294 SER B N 1
ATOM 5259 C CA . SER B 1 294 ? -2.643 -18.375 10.656 1 94.56 294 SER B CA 1
ATOM 5260 C C . SER B 1 294 ? -2.98 -19.703 9.992 1 94.56 294 SER B C 1
ATOM 5262 O O . SER B 1 294 ? -3.748 -20.5 10.531 1 94.56 294 SER B O 1
ATOM 5264 N N . GLY B 1 295 ? -2.436 -19.891 8.82 1 91.81 295 GLY B N 1
ATOM 5265 C CA . GLY B 1 295 ? -2.57 -21.172 8.172 1 91.81 295 GLY B CA 1
ATOM 5266 C C . GLY B 1 295 ? -1.814 -22.281 8.883 1 91.81 295 GLY B C 1
ATOM 5267 O O . GLY B 1 295 ? -1.978 -23.469 8.555 1 91.81 295 GLY B O 1
ATOM 5268 N N . ILE B 1 296 ? -0.991 -21.938 9.812 1 91.44 296 ILE B N 1
ATOM 5269 C CA . ILE B 1 296 ? -0.254 -22.906 10.609 1 91.44 296 ILE B CA 1
ATOM 5270 C C . ILE B 1 296 ? -0.847 -22.969 12.016 1 91.44 296 ILE B C 1
ATOM 5272 O O . ILE B 1 296 ? -1.567 -23.922 12.352 1 91.44 296 ILE B O 1
ATOM 5276 N N . ALA B 1 297 ? -0.58 -21.938 12.797 1 90.88 297 ALA B N 1
ATOM 5277 C CA . ALA B 1 297 ? -1.144 -21.938 14.148 1 90.88 297 ALA B CA 1
ATOM 5278 C C . ALA B 1 297 ? -0.988 -20.562 14.797 1 90.88 297 ALA B C 1
ATOM 5280 O O . ALA B 1 297 ? -0.052 -19.828 14.492 1 90.88 297 ALA B O 1
ATOM 5281 N N . VAL B 1 298 ? -1.962 -20.25 15.539 1 91.75 298 VAL B N 1
ATOM 5282 C CA . VAL B 1 298 ? -1.824 -19.141 16.469 1 91.75 298 VAL B CA 1
ATOM 5283 C C . VAL B 1 298 ? -1.525 -19.688 17.875 1 91.75 298 VAL B C 1
ATOM 5285 O O . VAL B 1 298 ? -2.322 -20.438 18.438 1 91.75 298 VAL B O 1
ATOM 5288 N N . THR B 1 299 ? -0.328 -19.344 18.344 1 88.19 299 THR B N 1
ATOM 5289 C CA . THR B 1 299 ? 0.107 -19.922 19.609 1 88.19 299 THR B CA 1
ATOM 5290 C C . THR B 1 299 ? -0.081 -18.922 20.75 1 88.19 299 THR B C 1
ATOM 5292 O O . THR B 1 299 ? -0.306 -17.734 20.516 1 88.19 299 THR B O 1
ATOM 5295 N N . ASP B 1 300 ? 0.177 -19.438 22.031 1 73.5 300 ASP B N 1
ATOM 5296 C CA . ASP B 1 300 ? 0.337 -18.781 23.344 1 73.5 300 ASP B CA 1
ATOM 5297 C C . ASP B 1 300 ? -0.985 -18.203 23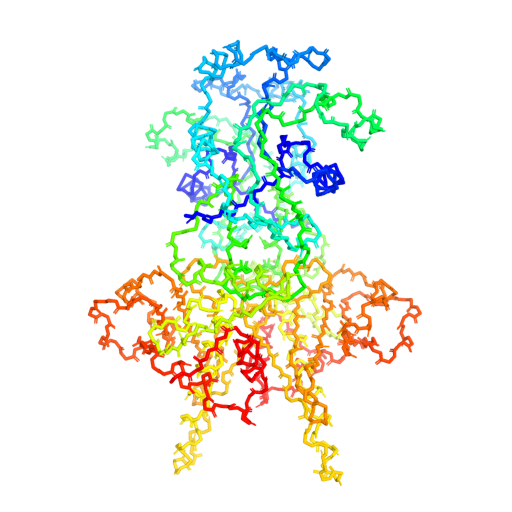.828 1 73.5 300 ASP B C 1
ATOM 5299 O O . ASP B 1 300 ? -1.975 -18.188 23.094 1 73.5 300 ASP B O 1
ATOM 5303 N N . SER B 1 301 ? -0.875 -17.656 25.188 1 58.06 301 SER B N 1
ATOM 5304 C CA . SER B 1 301 ? -1.911 -17.328 26.156 1 58.06 301 SER B CA 1
ATOM 5305 C C . SER B 1 301 ? -2.676 -16.062 25.734 1 58.06 301 SER B C 1
ATOM 5307 O O . SER B 1 301 ? -3.68 -15.711 26.359 1 58.06 301 SER B O 1
ATOM 5309 N N . GLY B 1 302 ? -2.27 -15.289 24.938 1 56.16 302 GLY B N 1
ATOM 5310 C CA . GLY B 1 302 ? -2.99 -14.055 24.656 1 56.16 302 GLY B CA 1
ATOM 5311 C C . GLY B 1 302 ? -4.426 -14.289 24.219 1 56.16 302 GLY B C 1
ATOM 5312 O O . GLY B 1 302 ? -5.191 -13.336 24.047 1 56.16 302 GLY B O 1
ATOM 5313 N N . LYS B 1 303 ? -4.715 -15.641 24.172 1 61.09 303 LYS B N 1
ATOM 5314 C CA . LYS B 1 303 ? -6.027 -16.109 23.734 1 61.09 303 LYS B CA 1
ATOM 5315 C C . LYS B 1 303 ? -7.102 -15.773 24.766 1 61.09 303 LYS B C 1
ATOM 5317 O O . LYS B 1 303 ? -8.297 -15.82 24.469 1 61.09 303 LYS B O 1
ATOM 5322 N N . ASN B 1 304 ? -6.477 -15.094 25.812 1 66.5 304 ASN B N 1
ATOM 5323 C CA . ASN B 1 304 ? -7.457 -14.875 26.875 1 66.5 304 ASN B CA 1
ATOM 5324 C C . ASN B 1 304 ? -7.961 -13.43 26.875 1 66.5 304 ASN B C 1
ATOM 5326 O O . ASN B 1 304 ? -8.859 -13.086 27.641 1 66.5 304 ASN B O 1
ATOM 5330 N N . SER B 1 305 ? -7.434 -12.617 26.047 1 81.62 305 SER B N 1
ATOM 5331 C CA . SER B 1 305 ? -7.941 -11.25 25.984 1 81.62 305 SER B CA 1
ATOM 5332 C C . SER B 1 305 ? -9.25 -11.18 25.203 1 81.62 305 SER B C 1
ATOM 5334 O O . SER B 1 305 ? -9.375 -11.789 24.141 1 81.62 305 SER B O 1
ATOM 5336 N N . PRO B 1 306 ? -10.203 -10.469 25.781 1 87.88 306 PRO B N 1
ATOM 5337 C CA . PRO B 1 306 ? -11.461 -10.305 25.047 1 87.88 306 PRO B CA 1
ATOM 5338 C C . PRO B 1 306 ? -11.297 -9.5 23.75 1 87.88 306 PRO B C 1
ATOM 5340 O O . PRO B 1 306 ? -12.211 -9.469 22.922 1 87.88 306 PRO B O 1
ATOM 5343 N N . HIS B 1 307 ? -10.109 -8.984 23.594 1 92.81 307 HIS B N 1
ATOM 5344 C CA . HIS B 1 307 ? -9.891 -8.125 22.438 1 92.81 307 HIS B CA 1
ATOM 5345 C C . HIS B 1 307 ? -9.164 -8.867 21.328 1 92.81 307 HIS B C 1
ATOM 5347 O O . HIS B 1 307 ? -9.07 -8.367 20.203 1 92.81 307 HIS B O 1
ATOM 5353 N N . ILE B 1 308 ? -8.617 -10.047 21.703 1 94.12 308 ILE B N 1
ATOM 5354 C CA . ILE B 1 308 ? -7.887 -10.828 20.703 1 94.12 308 ILE B CA 1
ATOM 5355 C C . ILE B 1 308 ? -8.719 -12.039 20.297 1 94.12 308 ILE B C 1
ATOM 5357 O O . ILE B 1 308 ? -9.102 -12.852 21.141 1 94.12 308 ILE B O 1
ATOM 5361 N N . HIS B 1 309 ? -9.008 -12.148 19.078 1 94.62 309 HIS B N 1
ATOM 5362 C CA . HIS B 1 309 ? -9.844 -13.211 18.531 1 94.62 309 HIS B CA 1
ATOM 5363 C C . HIS B 1 309 ? -9.086 -14.031 17.5 1 94.62 309 HIS B C 1
ATOM 5365 O O . HIS B 1 309 ? -8.523 -13.469 16.547 1 94.62 309 HIS B O 1
ATOM 5371 N N . VAL B 1 310 ? -9.117 -15.305 17.672 1 94.94 310 VAL B N 1
ATOM 5372 C CA . VAL B 1 310 ? -8.461 -16.188 16.719 1 94.94 310 VAL B CA 1
ATOM 5373 C C . VAL B 1 310 ? -9.484 -16.766 15.758 1 94.94 310 VAL B C 1
ATOM 5375 O O . VAL B 1 310 ? -10.5 -17.328 16.172 1 94.94 310 VAL B O 1
ATOM 5378 N N . ILE B 1 311 ? -9.273 -16.531 14.562 1 95.38 311 ILE B N 1
ATOM 5379 C CA . ILE B 1 311 ? -10.094 -17.156 13.523 1 95.38 311 ILE B CA 1
ATOM 5380 C C . ILE B 1 311 ? -9.57 -18.562 13.242 1 95.38 311 ILE B C 1
ATOM 5382 O O . ILE B 1 311 ? -8.398 -18.75 12.898 1 95.38 311 ILE B O 1
ATOM 5386 N N . THR B 1 312 ? -10.359 -19.531 13.297 1 94.94 312 THR B N 1
ATOM 5387 C CA . THR B 1 312 ? -9.93 -20.891 13.016 1 94.94 312 THR B CA 1
ATOM 5388 C C . THR B 1 312 ? -9.914 -21.156 11.516 1 94.94 312 THR B C 1
ATOM 5390 O O . THR B 1 312 ? -10.648 -20.531 10.758 1 94.94 312 THR B O 1
ATOM 5393 N N . LYS B 1 313 ? -9.195 -22.156 11.156 1 95.38 313 LYS B N 1
ATOM 5394 C CA . LYS B 1 313 ? -9.18 -22.594 9.766 1 95.38 313 LYS B CA 1
ATOM 5395 C C . LYS B 1 313 ? -10.562 -23.062 9.328 1 95.38 313 LYS B C 1
ATOM 5397 O O . LYS B 1 313 ? -11 -22.781 8.203 1 95.38 313 LYS B O 1
ATOM 5402 N N . GLU B 1 314 ? -11.211 -23.688 10.188 1 94.94 314 GLU B N 1
ATOM 5403 C CA . GLU B 1 314 ? -12.547 -24.188 9.898 1 94.94 314 GLU B CA 1
ATOM 5404 C C . GLU B 1 314 ? -13.516 -23.047 9.625 1 94.94 314 GLU B C 1
ATOM 5406 O O . GLU B 1 314 ? -14.305 -23.109 8.68 1 94.94 314 GLU B O 1
ATOM 5411 N N . ASP B 1 315 ? -13.414 -22 10.414 1 93.38 315 ASP B N 1
ATOM 5412 C CA . ASP B 1 315 ? -14.305 -20.859 10.258 1 93.38 315 ASP B CA 1
ATOM 5413 C C . ASP B 1 315 ? -14.156 -20.234 8.875 1 93.38 315 ASP B C 1
ATOM 5415 O O . ASP B 1 315 ? -15.148 -20 8.18 1 93.38 315 ASP B O 1
ATOM 5419 N N . LEU B 1 316 ? -12.969 -20.016 8.508 1 94.75 316 LEU B N 1
ATOM 5420 C CA . LEU B 1 316 ? -12.719 -19.344 7.238 1 94.75 316 LEU B CA 1
ATOM 5421 C C . LEU B 1 316 ? -13.031 -20.266 6.066 1 94.75 316 LEU B C 1
ATOM 5423 O O . LEU B 1 316 ? -13.547 -19.812 5.039 1 94.75 316 LEU B O 1
ATOM 5427 N N . TYR B 1 317 ? -12.703 -21.531 6.238 1 95.31 317 TYR B N 1
ATOM 5428 C CA . TYR B 1 317 ? -13 -22.5 5.199 1 95.31 317 TYR B CA 1
ATOM 5429 C C . TYR B 1 317 ? -14.5 -22.609 4.969 1 95.31 317 TYR B C 1
ATOM 5431 O O . TYR B 1 317 ? -14.961 -22.656 3.826 1 95.31 317 TYR B O 1
ATOM 5439 N N . ARG B 1 318 ? -15.25 -22.594 6.004 1 92.94 318 ARG B N 1
ATOM 5440 C CA . ARG B 1 318 ? -16.703 -22.656 5.887 1 92.94 318 ARG B CA 1
ATOM 5441 C C . ARG B 1 318 ? -17.25 -21.391 5.238 1 92.94 318 ARG B C 1
ATOM 5443 O O . ARG B 1 318 ? -18.219 -21.438 4.469 1 92.94 318 ARG B O 1
ATOM 5450 N N . PHE B 1 319 ? -16.625 -20.359 5.621 1 92.62 319 PHE B N 1
ATOM 5451 C CA . PHE B 1 319 ? -17.031 -19.094 5.004 1 92.62 319 PHE B CA 1
ATOM 5452 C C . PHE B 1 319 ? -16.812 -19.141 3.496 1 92.62 319 PHE B C 1
ATOM 5454 O O . PHE B 1 319 ? -17.625 -18.625 2.727 1 92.62 319 PHE B O 1
ATOM 5461 N N . LEU B 1 320 ? -15.727 -19.719 3.076 1 93.31 320 LEU B N 1
ATOM 5462 C CA . LEU B 1 320 ? -15.406 -19.875 1.663 1 93.31 320 LEU B CA 1
ATOM 5463 C C . LEU B 1 320 ? -16.422 -20.781 0.971 1 93.31 320 LEU B C 1
ATOM 5465 O O . LEU B 1 320 ? -16.812 -20.516 -0.164 1 93.31 320 LEU B O 1
ATOM 5469 N N . LEU B 1 321 ? -16.906 -21.781 1.683 1 90 321 LEU B N 1
ATOM 5470 C CA . LEU B 1 321 ? -17.781 -22.781 1.071 1 90 321 LEU B CA 1
ATOM 5471 C C . LEU B 1 321 ? -19.234 -22.344 1.127 1 90 321 LEU B C 1
ATOM 5473 O O . LEU B 1 321 ? -20 -22.562 0.18 1 90 321 LEU B O 1
ATOM 5477 N N . ASP B 1 322 ? -19.719 -21.938 2.33 1 77 322 ASP B N 1
ATOM 5478 C CA . ASP B 1 322 ? -21.141 -21.766 2.625 1 77 322 ASP B CA 1
ATOM 5479 C C . ASP B 1 322 ? -21.672 -20.469 1.99 1 77 322 ASP B C 1
ATOM 5481 O O . ASP B 1 322 ? -22.875 -20.359 1.725 1 77 322 ASP B O 1
ATOM 5485 N N . ASN B 1 323 ? -20.922 -19.469 1.889 1 59.44 323 ASN B N 1
ATOM 5486 C CA . ASN B 1 323 ? -21.484 -18.172 1.558 1 59.44 323 ASN B CA 1
ATOM 5487 C C . ASN B 1 323 ? -21.766 -18.047 0.064 1 59.44 323 ASN B C 1
ATOM 5489 O O . ASN B 1 323 ? -21.594 -16.969 -0.518 1 59.44 323 ASN B O 1
ATOM 5493 N N . PRO B 1 324 ? -21.953 -19.109 -0.708 1 53.69 324 PRO B N 1
ATOM 5494 C CA . PRO B 1 324 ? -22 -18.969 -2.164 1 53.69 324 PRO B CA 1
ATOM 5495 C C . PRO B 1 324 ? -22.922 -17.844 -2.615 1 53.69 324 PRO B C 1
ATOM 5497 O O . PRO B 1 324 ? -22.594 -17.094 -3.539 1 53.69 324 PRO B O 1
ATOM 5500 N N . ASN B 1 325 ? -24.156 -17.844 -2.061 1 53.88 325 ASN B N 1
ATOM 5501 C CA . ASN B 1 325 ? -25.172 -16.984 -2.652 1 53.88 325 ASN B CA 1
ATOM 5502 C C . ASN B 1 325 ? -25.203 -15.609 -1.979 1 53.88 325 ASN B C 1
ATOM 5504 O O . ASN B 1 325 ? -25.906 -14.703 -2.434 1 53.88 325 ASN B O 1
ATOM 5508 N N . GLN B 1 326 ? -24.188 -15.492 -0.971 1 62.66 326 GLN B N 1
ATOM 5509 C CA . GLN B 1 326 ? -24.438 -14.25 -0.251 1 62.66 326 GLN B CA 1
ATOM 5510 C C . GLN B 1 326 ? -23.391 -13.195 -0.585 1 62.66 326 GLN B C 1
ATOM 5512 O O . GLN B 1 326 ? -23.688 -12.008 -0.667 1 62.66 326 GLN B O 1
ATOM 5517 N N . ASN B 1 327 ? -22.109 -13.734 -0.938 1 77.75 327 ASN B N 1
ATOM 5518 C CA . ASN B 1 327 ? -21.047 -12.781 -1.264 1 77.75 327 ASN B CA 1
ATOM 5519 C C . ASN B 1 327 ? -20.391 -13.109 -2.602 1 77.75 327 ASN B C 1
ATOM 5521 O O . ASN B 1 327 ? -19.641 -14.078 -2.707 1 77.75 327 ASN B O 1
ATOM 5525 N N . PRO B 1 328 ? -20.703 -12.445 -3.582 1 79.62 328 PRO B N 1
ATOM 5526 C CA . PRO B 1 328 ? -20.234 -12.75 -4.938 1 79.62 328 PRO B CA 1
ATOM 5527 C C . PRO B 1 328 ? -18.719 -12.812 -5.035 1 79.62 328 PRO B C 1
ATOM 5529 O O . PRO B 1 328 ? -18.172 -13.555 -5.855 1 79.62 328 PRO B O 1
ATOM 5532 N N . ILE B 1 329 ? -18.094 -12.086 -4.242 1 85.31 329 ILE B N 1
ATOM 5533 C CA . ILE B 1 329 ? -16.625 -12.078 -4.285 1 85.31 329 ILE B CA 1
ATOM 5534 C C . ILE B 1 329 ? -16.094 -13.391 -3.729 1 85.31 329 ILE B C 1
ATOM 5536 O O . ILE B 1 329 ? -15.172 -13.984 -4.293 1 85.31 329 ILE B O 1
ATOM 5540 N N . VAL B 1 330 ? -16.656 -13.828 -2.684 1 89 330 VAL B N 1
ATOM 5541 C CA . VAL B 1 330 ? -16.266 -15.109 -2.109 1 89 330 VAL B CA 1
ATOM 5542 C C . VAL B 1 330 ? -16.547 -16.234 -3.1 1 89 330 VAL B C 1
ATOM 5544 O O . VAL B 1 330 ? -15.742 -17.141 -3.271 1 89 330 VAL B O 1
ATOM 5547 N N . ASN B 1 331 ? -17.672 -16.125 -3.82 1 86.62 331 ASN B N 1
ATOM 5548 C CA . ASN B 1 331 ? -18.016 -17.094 -4.84 1 86.62 331 ASN B CA 1
ATOM 5549 C C . ASN B 1 331 ? -17 -17.125 -5.973 1 86.62 331 ASN B C 1
ATOM 5551 O O . ASN B 1 331 ? -16.656 -18.203 -6.48 1 86.62 331 ASN B O 1
ATOM 5555 N N . ALA B 1 332 ? -16.594 -16.016 -6.32 1 86.25 332 ALA B N 1
ATOM 5556 C CA . ALA B 1 332 ? -15.586 -15.945 -7.371 1 86.25 332 ALA B CA 1
ATOM 5557 C C . ALA B 1 332 ? -14.297 -16.641 -6.945 1 86.25 332 ALA B C 1
ATOM 5559 O O . ALA B 1 332 ? -13.664 -17.328 -7.746 1 86.25 332 ALA B O 1
ATOM 5560 N N . TYR B 1 333 ? -13.891 -16.469 -5.695 1 89.25 333 TYR B N 1
ATOM 5561 C CA . TYR B 1 333 ? -12.711 -17.156 -5.188 1 89.25 333 TYR B CA 1
ATOM 5562 C C . TYR B 1 333 ? -12.898 -18.672 -5.223 1 89.25 333 TYR B C 1
ATOM 5564 O O . TYR B 1 333 ? -11.992 -19.406 -5.629 1 89.25 333 TYR B O 1
ATOM 5572 N N . ARG B 1 334 ? -14.047 -19.094 -4.832 1 90.19 334 ARG B N 1
ATOM 5573 C CA . ARG B 1 334 ? -14.352 -20.516 -4.816 1 90.19 334 ARG B CA 1
ATOM 5574 C C . ARG B 1 334 ? -14.289 -21.109 -6.219 1 90.19 334 ARG B C 1
ATOM 5576 O O . ARG B 1 334 ? -13.695 -22.172 -6.43 1 90.19 334 ARG B O 1
ATOM 5583 N N . GLU B 1 335 ? -14.891 -20.406 -7.121 1 87.56 335 GLU B N 1
ATOM 5584 C CA . GLU B 1 335 ? -14.91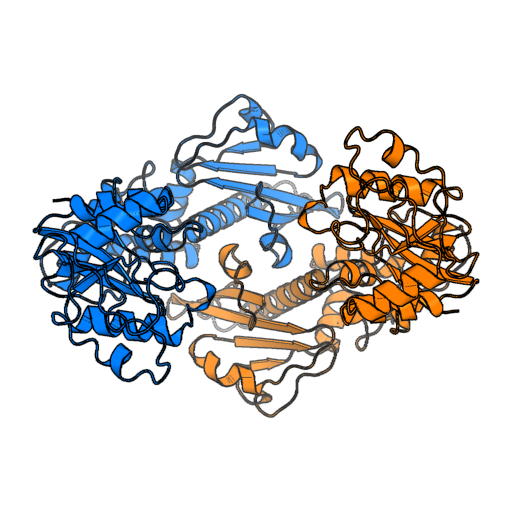4 -20.875 -8.508 1 87.56 335 GLU B CA 1
ATOM 5585 C C . GLU B 1 335 ? -13.508 -20.984 -9.078 1 87.56 335 GLU B C 1
ATOM 5587 O O . GLU B 1 335 ? -13.188 -21.938 -9.789 1 87.56 335 GLU B O 1
ATOM 5592 N N . LYS B 1 336 ? -12.773 -20.062 -8.75 1 89.25 336 LYS B N 1
ATOM 5593 C CA . LYS B 1 336 ? -11.383 -20.078 -9.195 1 89.25 336 LYS B CA 1
ATOM 5594 C C . LYS B 1 336 ? -10.648 -21.297 -8.648 1 89.25 336 LYS B C 1
ATOM 5596 O O . LYS B 1 336 ? -9.883 -21.938 -9.367 1 89.25 336 LYS B O 1
ATOM 5601 N N . LEU B 1 337 ? -10.906 -21.609 -7.457 1 92.75 337 LEU B N 1
ATOM 5602 C CA . LEU B 1 337 ? -10.258 -22.734 -6.824 1 92.75 337 LEU B CA 1
ATOM 5603 C C . LEU B 1 337 ? -10.781 -24.062 -7.387 1 92.75 337 LEU B C 1
ATOM 5605 O O . LEU B 1 337 ? -10.031 -25.016 -7.539 1 92.75 337 LEU B O 1
ATOM 5609 N N . GLN B 1 338 ? -12.008 -24.094 -7.758 1 91.81 338 GLN B N 1
ATOM 5610 C CA . GLN B 1 338 ? -12.664 -25.328 -8.211 1 91.81 338 GLN B CA 1
ATOM 5611 C C . GLN B 1 338 ? -12.047 -25.828 -9.508 1 91.81 338 GLN B C 1
ATOM 5613 O O . GLN B 1 338 ? -12.211 -27 -9.852 1 91.81 338 GLN B O 1
ATOM 5618 N N . LYS B 1 339 ? -11.406 -25.016 -10.156 1 90.44 339 LYS B N 1
ATOM 5619 C CA . LYS B 1 339 ? -10.742 -25.438 -11.391 1 90.44 339 LYS B CA 1
ATOM 5620 C C . LYS B 1 339 ? -9.602 -26.406 -11.094 1 90.44 339 LYS B C 1
ATOM 5622 O O . LYS B 1 339 ? -9.305 -27.281 -11.906 1 90.44 339 LYS B O 1
ATOM 5627 N N . TRP B 1 340 ? -9.031 -26.281 -9.898 1 94.5 340 TRP B N 1
ATOM 5628 C CA . TRP B 1 340 ? -7.812 -27.016 -9.594 1 94.5 340 TRP B CA 1
ATOM 5629 C C . TRP B 1 340 ? -8.008 -27.953 -8.398 1 94.5 340 TRP B C 1
ATOM 5631 O O . TRP B 1 340 ? -7.234 -28.891 -8.195 1 94.5 340 TRP B O 1
ATOM 5641 N N . TYR B 1 341 ? -9.047 -27.641 -7.676 1 95.31 341 TYR B N 1
ATOM 5642 C CA . TYR B 1 341 ? -9.211 -28.344 -6.402 1 95.31 341 TYR B CA 1
ATOM 5643 C C . TYR B 1 341 ? -10.594 -28.969 -6.293 1 95.31 341 TYR B C 1
ATOM 5645 O O . TYR B 1 341 ? -11.539 -28.5 -6.941 1 95.31 341 TYR B O 1
ATOM 5653 N N . THR B 1 342 ? -10.664 -30.047 -5.543 1 95.06 342 THR B N 1
ATOM 5654 C CA . THR B 1 342 ? -11.93 -30.625 -5.105 1 95.06 342 THR B CA 1
ATOM 5655 C C . THR B 1 342 ? -12.18 -30.328 -3.629 1 95.06 342 THR B C 1
ATOM 5657 O O . THR B 1 342 ? -11.297 -30.547 -2.793 1 95.06 342 THR B O 1
ATOM 5660 N N . PHE B 1 343 ? -13.344 -29.75 -3.396 1 91.5 343 PHE B N 1
ATOM 5661 C CA . PHE B 1 343 ? -13.664 -29.375 -2.023 1 91.5 343 PHE B CA 1
ATOM 5662 C C . PHE B 1 343 ? -14.211 -30.578 -1.255 1 91.5 343 PHE B C 1
ATOM 5664 O O . PHE B 1 343 ? -15.023 -31.344 -1.781 1 91.5 343 PHE B O 1
ATOM 5671 N N . SER B 1 344 ? -13.641 -30.859 -0.109 1 82.19 344 SER B N 1
ATOM 5672 C CA . SER B 1 344 ? -14.117 -31.922 0.759 1 82.19 344 SER B CA 1
ATOM 5673 C C . SER B 1 344 ? -14.781 -31.375 2.014 1 82.19 344 SER B C 1
ATOM 5675 O O . SER B 1 344 ? -14.43 -30.281 2.475 1 82.19 344 SER B O 1
#

Solvent-accessible surface area (backbone atoms only — not comparable to full-atom values): 37715 Å² total; per-residue (Å²): 127,55,39,34,40,47,46,69,61,50,52,53,81,92,65,56,42,71,65,60,41,40,44,48,44,51,44,25,50,76,67,22,40,48,49,46,25,76,74,56,49,62,81,75,50,43,65,80,59,76,79,64,54,69,68,54,42,50,49,48,40,63,66,70,51,57,52,74,66,51,51,53,39,50,54,52,44,69,65,45,45,59,64,15,39,40,37,38,63,48,85,82,69,46,34,33,39,28,40,28,57,38,45,59,35,79,48,55,75,86,72,57,87,48,61,56,65,68,60,42,77,68,73,67,55,58,87,52,54,44,43,35,31,25,36,33,75,46,66,35,72,48,88,82,71,58,40,37,61,52,40,67,74,63,44,88,82,72,59,60,51,42,75,57,79,50,65,68,58,46,51,48,51,52,37,52,49,19,58,63,68,69,46,86,71,80,66,44,78,34,40,51,80,50,44,50,62,55,38,21,68,53,57,47,49,30,52,50,50,52,49,51,47,52,55,53,47,44,63,33,54,76,43,56,81,55,83,81,54,64,52,36,67,60,39,68,41,51,57,36,22,52,53,84,46,90,74,39,58,40,36,32,43,20,35,35,62,89,77,66,42,78,37,34,32,36,33,35,78,31,61,85,37,71,41,59,42,56,81,51,59,84,47,51,84,72,26,64,32,36,37,39,34,31,49,64,37,72,42,72,76,35,69,70,40,95,31,40,42,75,55,50,48,56,56,55,42,44,52,50,63,68,37,46,92,77,36,62,67,49,32,51,54,43,55,61,44,52,77,54,32,39,84,106,127,54,40,35,41,45,42,68,61,51,52,54,81,90,63,56,42,71,65,60,40,40,46,50,43,50,44,26,49,74,67,21,40,48,48,46,25,75,75,55,48,61,82,77,50,44,67,79,58,74,79,64,56,69,67,54,42,48,51,47,41,63,64,71,50,57,50,72,66,52,50,54,37,49,54,52,43,70,65,44,44,58,62,14,39,40,36,40,62,48,85,84,70,46,34,33,39,28,40,28,58,39,45,56,35,80,49,55,76,87,72,59,87,48,61,60,66,65,63,40,77,68,73,67,55,59,89,54,52,42,44,33,31,25,36,33,74,46,66,36,75,50,90,81,70,58,40,36,59,53,40,65,74,63,43,88,80,71,60,60,52,42,75,56,78,50,64,68,59,46,49,48,51,52,38,52,49,19,58,66,67,70,47,84,70,78,66,44,78,34,38,52,80,50,44,51,63,55,38,22,69,52,55,49,49,32,53,49,51,52,48,52,48,52,53,53,46,44,61,33,54,76,43,57,81,54,81,81,52,65,53,36,67,60,42,68,42,52,58,36,22,52,54,85,45,90,74,38,58,40,38,32,42,20,35,35,62,89,77,65,42,78,38,33,32,37,31,37,78,32,60,84,36,70,41,59,41,55,80,52,60,85,47,51,85,73,26,62,32,37,36,38,36,31,50,64,37,74,40,74,73,38,69,70,40,95,32,41,42,74,55,49,47,57,58,55,42,43,52,51,63,69,37,48,91,75,35,63,69,48,31,50,54,44,55,62,45,52,78,52,31,38,85,104

Radius of gyration: 30.1 Å; Cα contacts (8 Å, |Δi|>4): 1186; chains: 2; bounding box: 79×73×60 Å

Secondary structure (DSSP, 8-state):
--EEEE----S-GGG--HHHHHHHHHHHHHTTEEEE-----TTTS-TTPPPPPHHHHHHHHHHHT--HHHHHHHHHHHH--TT-EEEEE-TTS-EEEEEB-S--EEPPGGG---HHHHH-S-TTS-S---SEEEEBS--EEESS--HHHHHHHS-SS--SEEE---HHHHHHHHHHHHHHTT----PEEE-TTTHHHHS-HHHHHHHHHHHHHHHHHHHHHGGGGSTT------EE-GGGT----SS-S-EEEEE-TTT-PEEEEEEEEESSS-EEGGGGGGGGGT-SEEEEEESS-EESGGGG-TTEEEPPHHHHHHHHHH-TTT-HHHHHHHHHHHTTEEE-/--EEEE----S-GGG--HHHHHHHHHHHHHTTEEEE-----TTTS-TTSPPPPHHHHHHHHHHHT--HHHHHHHHHHHT--TT-EEEEE-TT--EEEEEB-S--EEPPGGG---HHHHH-S-TTS-S---SEEEEBS--EEESS--HHHHHHHS-SS--SEEE---HHHHHHHHHHHHHHTT----PEEE-TTTHHHHS-HHHHHHHHHHHHHHHHHHHHHSTTSSTT------EE-GGGT----SS-S-EEEEE-TTT-PEEEEEEEEESSS-EEGGGGGGGTTT-SEEEEEESS-EESGGGG-TTEEEPPHHHHHHHHHH-TTT-HHHHHHHHHHHTTEEE-